Protein AF-A0A933FQZ4-F1 (afdb_monomer_lite)

Radius of gyration: 30.48 Å; chains: 1; bounding box: 80×70×76 Å

Foldseek 3Di:
DPDADADQQFWKWQPPDPLAIATWGFHDDDPFWTWTQALQRDIDIDGVVRIDRVQVVQVVLVVVVAQKDKDFQQNNLCRRNVHRDQDDDPVNLCSSCCSQVVNQKDWPDNDRGGRRDIIIIGGNLPDDDPPDPDPPVSVVVVPDPPVDPPPDPFPPLPLQPLQVVLQVLQCLQQNLDFLQLQFLLLLLLVLLLQVVQLDPPCLDDDFSLVLSQLLLLLLVLLQCLQQDPPRPVFADFQPDPSCVLVVADDPQWHARDPDSAPCCSCRPSCNNNVSNCVLLQQWDQQVVCVSVSGDRIDGDPLSVLSSVLQVVLQDPCSSVRSNDGDIDHSVVSNSSSVSNGLLCSLVRPSNLVSSLCSQALDPDPNNVSNLLSVLVCVVLVLDDLPLPPQPDDQDHDDHPVPPVVSQVRDPRVHRDPCVQLVVLCPDDDDPSSQSSLLSSLSQLLVLLLLLQVQLVLVVCVVPQKDFLLVLLVLLLVPEDPQLNVLQQAQLLVSLVSADDLNVLVVVLVVDDDSSPNNSSSLSSLSVSLNDPSCVSRLVVCPPPSSSVLCCVQPVVGRRGGNSRRRLVSVQSSLVSSVVVCVVSVHDGQWHDDDRMIGGDNRDDHDRGRNTHCRSSVGSHCSSNSPDSVSSVPSD

Structure (mmCIF, N/CA/C/O backbone):
data_AF-A0A933FQZ4-F1
#
_entry.id   AF-A0A933FQZ4-F1
#
loop_
_atom_site.group_PDB
_atom_site.id
_atom_site.type_symbol
_atom_site.label_atom_id
_atom_site.label_alt_id
_atom_site.label_comp_id
_atom_site.label_asym_id
_atom_site.label_entity_id
_atom_site.label_seq_id
_atom_site.pdbx_PDB_ins_code
_atom_site.Cartn_x
_atom_site.Cartn_y
_atom_site.Cartn_z
_atom_site.occupancy
_atom_site.B_iso_or_equiv
_atom_site.auth_seq_id
_atom_site.auth_comp_id
_atom_site.auth_asym_id
_atom_site.auth_atom_id
_atom_site.pdbx_PDB_model_num
ATOM 1 N N . MET A 1 1 ? 18.546 33.715 -32.697 1.00 52.22 1 MET A N 1
ATOM 2 C CA . MET A 1 1 ? 19.399 33.032 -31.696 1.00 52.22 1 MET A CA 1
ATOM 3 C C . MET A 1 1 ? 19.304 33.818 -30.405 1.00 52.22 1 MET A C 1
ATOM 5 O O . MET A 1 1 ? 19.337 35.035 -30.491 1.00 52.22 1 MET A O 1
ATOM 9 N N . LYS A 1 2 ? 19.127 33.170 -29.247 1.00 60.25 2 LYS A N 1
ATOM 10 C CA . LYS A 1 2 ? 19.253 33.883 -27.968 1.00 60.25 2 LYS A CA 1
ATOM 11 C C . LYS A 1 2 ? 20.720 34.254 -27.786 1.00 60.25 2 LYS A C 1
ATOM 13 O O . LYS A 1 2 ? 21.575 33.385 -27.932 1.00 60.25 2 LYS A O 1
ATOM 18 N N . GLU A 1 3 ? 20.980 35.525 -27.530 1.00 74.06 3 GLU A N 1
ATOM 19 C CA . GLU A 1 3 ? 22.306 36.015 -27.178 1.00 74.06 3 GLU A CA 1
ATOM 20 C C . GLU A 1 3 ? 22.751 35.305 -25.889 1.00 74.06 3 GLU A C 1
ATOM 22 O O . GLU A 1 3 ? 21.981 35.202 -24.930 1.00 74.06 3 GLU A O 1
ATOM 27 N N . ILE A 1 4 ? 23.931 34.683 -25.916 1.00 79.94 4 ILE A N 1
ATOM 28 C CA . ILE A 1 4 ? 24.453 33.917 -24.782 1.00 79.94 4 ILE A CA 1
ATOM 29 C C . ILE A 1 4 ? 25.202 34.901 -23.893 1.00 79.94 4 ILE A C 1
ATOM 31 O O . ILE A 1 4 ? 26.272 35.373 -24.268 1.00 79.94 4 ILE A O 1
ATOM 35 N N . ASP A 1 5 ? 24.648 35.184 -22.719 1.00 88.25 5 ASP A N 1
ATOM 36 C CA . ASP A 1 5 ? 25.302 36.025 -21.721 1.00 88.25 5 ASP A CA 1
ATOM 37 C C . ASP A 1 5 ? 26.494 35.267 -21.103 1.00 88.25 5 ASP A C 1
ATOM 39 O O . ASP A 1 5 ? 26.326 34.316 -20.329 1.00 88.25 5 ASP A O 1
ATOM 43 N N . LEU A 1 6 ? 27.708 35.626 -21.534 1.00 92.56 6 LEU A N 1
ATOM 44 C CA . LEU A 1 6 ? 28.972 35.074 -21.048 1.00 92.56 6 LEU A CA 1
ATOM 45 C C . LEU A 1 6 ? 29.651 36.093 -20.134 1.00 92.56 6 LEU A C 1
ATOM 47 O O . LEU A 1 6 ? 29.981 37.198 -20.556 1.00 92.56 6 LEU A O 1
ATOM 51 N N . ALA A 1 7 ? 29.954 35.688 -18.902 1.00 91.38 7 ALA A N 1
ATOM 52 C CA . ALA A 1 7 ? 30.648 36.536 -17.939 1.00 91.38 7 ALA A CA 1
ATOM 53 C C . ALA A 1 7 ? 32.120 36.132 -17.768 1.00 91.38 7 ALA A C 1
ATOM 55 O O . ALA A 1 7 ? 32.472 34.949 -17.734 1.00 91.38 7 ALA A O 1
ATOM 56 N N . GLN A 1 8 ? 32.997 37.117 -17.565 1.00 93.75 8 GLN A N 1
ATOM 57 C CA . GLN A 1 8 ? 34.379 36.858 -17.164 1.00 93.75 8 GLN A CA 1
ATOM 58 C C . GLN A 1 8 ? 34.427 36.056 -15.850 1.00 93.75 8 GLN A C 1
ATOM 60 O O . GLN A 1 8 ? 33.798 36.405 -14.851 1.00 93.75 8 GLN A O 1
ATOM 65 N N . GLY A 1 9 ? 35.224 34.990 -15.841 1.00 91.12 9 GLY A N 1
ATOM 66 C CA . GLY A 1 9 ? 35.369 34.053 -14.731 1.00 91.12 9 GLY A CA 1
ATOM 67 C C . GLY A 1 9 ? 34.341 32.919 -14.730 1.00 91.12 9 GLY A C 1
ATOM 68 O O . GLY A 1 9 ? 34.387 32.075 -13.837 1.00 91.12 9 GLY A O 1
ATOM 69 N N . GLN A 1 10 ? 33.428 32.863 -15.700 1.00 92.00 10 GLN A N 1
ATOM 70 C CA . GLN A 1 10 ? 32.430 31.802 -15.796 1.00 92.00 10 GLN A CA 1
ATOM 71 C C . GLN A 1 10 ? 33.031 30.515 -16.373 1.00 92.00 10 GLN A C 1
ATOM 73 O O . GLN A 1 10 ? 33.869 30.556 -17.274 1.00 92.00 10 GLN A O 1
ATOM 78 N N . VAL A 1 11 ? 32.582 29.358 -15.874 1.00 94.62 11 VAL A N 1
ATOM 79 C CA . VAL A 1 11 ? 32.916 28.063 -16.485 1.00 94.62 11 VAL A CA 1
ATOM 80 C C . VAL A 1 11 ? 32.003 27.827 -17.673 1.00 94.62 11 VAL A C 1
ATOM 82 O O . VAL A 1 11 ? 30.775 27.844 -17.543 1.00 94.62 11 VAL A O 1
ATOM 85 N N . VAL A 1 12 ? 32.613 27.554 -18.818 1.00 96.25 12 VAL A N 1
ATOM 86 C CA . VAL A 1 12 ? 31.920 27.237 -20.063 1.00 96.25 12 VAL A CA 1
ATOM 87 C C . VAL A 1 12 ? 32.275 25.840 -20.540 1.00 96.25 12 VAL A C 1
ATOM 89 O O . VAL A 1 12 ? 33.377 25.334 -20.314 1.00 96.25 12 VAL A O 1
ATOM 92 N N . LEU A 1 13 ? 31.312 25.228 -21.214 1.00 95.94 13 LEU A N 1
ATOM 93 C CA . LEU A 1 13 ? 31.493 24.049 -22.034 1.00 95.94 13 LEU A CA 1
ATOM 94 C C . LEU A 1 13 ? 31.752 24.511 -23.469 1.00 95.94 13 LEU A C 1
ATOM 96 O O . LEU A 1 13 ? 30.890 25.147 -24.073 1.00 95.94 13 LEU A O 1
ATOM 100 N N . TRP A 1 14 ? 32.928 24.191 -24.000 1.00 97.00 14 TRP A N 1
ATOM 101 C CA . TRP A 1 14 ? 33.257 24.401 -25.408 1.00 97.00 14 TRP A CA 1
ATOM 102 C C . TRP A 1 14 ? 33.087 23.090 -26.172 1.00 97.00 14 TRP A C 1
ATOM 104 O O . TRP A 1 14 ? 33.767 22.100 -25.878 1.00 97.00 14 TRP A O 1
ATOM 114 N N . GLU A 1 15 ? 32.168 23.072 -27.134 1.00 91.81 15 GLU A N 1
ATOM 115 C CA . GLU A 1 15 ? 31.838 21.890 -27.931 1.00 91.81 15 GLU A CA 1
ATOM 116 C C . GLU A 1 15 ? 32.547 21.953 -29.289 1.00 91.81 15 GLU A C 1
ATOM 118 O O . GLU A 1 15 ? 32.026 22.489 -30.258 1.00 91.81 15 GLU A O 1
ATOM 123 N N . VAL A 1 16 ? 33.755 21.385 -29.369 1.00 90.81 16 VAL A N 1
ATOM 124 C CA . VAL A 1 16 ? 34.529 21.347 -30.628 1.00 90.81 16 VAL A CA 1
ATOM 125 C C . VAL A 1 16 ? 33.874 20.426 -31.646 1.00 90.81 16 VAL A C 1
ATOM 127 O O . VAL A 1 16 ? 33.892 20.680 -32.844 1.00 90.81 16 VAL A O 1
ATOM 130 N N . THR A 1 17 ? 33.323 19.317 -31.158 1.00 88.44 17 THR A N 1
ATOM 131 C CA . THR A 1 17 ? 32.500 18.384 -31.928 1.00 88.44 17 THR A CA 1
ATOM 132 C C . THR A 1 17 ? 31.431 17.802 -31.005 1.00 88.44 17 THR A C 1
ATOM 134 O O . THR A 1 17 ? 31.493 17.957 -29.783 1.00 88.44 17 THR A O 1
ATOM 137 N N . THR A 1 18 ? 30.491 17.040 -31.562 1.00 75.56 18 THR A N 1
ATOM 138 C CA . THR A 1 18 ? 29.479 16.314 -30.776 1.00 75.56 18 THR A CA 1
ATOM 139 C C . THR A 1 18 ? 30.094 15.385 -29.718 1.00 75.56 18 THR A C 1
ATOM 141 O O . THR A 1 18 ? 29.521 15.232 -28.633 1.00 75.56 18 THR A O 1
ATOM 144 N N . ALA A 1 19 ? 31.273 14.816 -30.008 1.00 76.06 19 ALA A N 1
ATOM 145 C CA . ALA A 1 19 ? 31.997 13.877 -29.152 1.00 76.06 19 ALA A CA 1
ATOM 146 C C . ALA A 1 19 ? 33.099 14.523 -28.290 1.00 76.06 19 ALA A C 1
ATOM 148 O O . ALA A 1 19 ? 33.463 13.966 -27.256 1.00 76.06 19 ALA A O 1
ATOM 149 N N . ARG A 1 20 ? 33.630 15.688 -28.685 1.00 89.00 20 ARG A N 1
ATOM 150 C CA . ARG A 1 20 ? 34.787 16.323 -28.036 1.00 89.00 20 ARG A CA 1
ATOM 151 C C . ARG A 1 20 ? 34.402 17.658 -27.421 1.00 89.00 20 ARG A C 1
ATOM 153 O O . ARG A 1 20 ? 34.101 18.614 -28.134 1.00 89.00 20 ARG A O 1
ATOM 160 N N . ARG A 1 21 ? 34.447 17.710 -26.092 1.00 94.44 21 ARG A N 1
ATOM 161 C CA . ARG A 1 21 ? 34.045 18.872 -25.297 1.00 94.44 21 ARG A CA 1
ATOM 162 C C . ARG A 1 21 ? 35.111 19.205 -24.271 1.00 94.44 21 ARG A C 1
ATOM 164 O O . ARG A 1 21 ? 35.770 18.299 -23.763 1.00 94.44 21 ARG A O 1
ATOM 171 N N . TYR A 1 22 ? 35.232 20.479 -23.930 1.00 96.75 22 TYR A N 1
ATOM 172 C CA . TYR A 1 22 ? 36.164 20.946 -22.909 1.00 96.75 22 TYR A CA 1
ATOM 173 C C . TYR A 1 22 ? 35.488 21.855 -21.908 1.00 96.75 22 TYR A C 1
ATOM 175 O O . TYR A 1 22 ? 34.553 22.576 -22.249 1.00 96.75 22 TYR A O 1
ATOM 183 N N . LEU A 1 23 ? 36.010 21.840 -20.686 1.00 96.12 23 LEU A N 1
ATOM 184 C CA . LEU A 1 23 ? 35.676 22.830 -19.676 1.00 96.12 23 LEU A CA 1
ATOM 185 C C . LEU A 1 23 ? 36.789 23.869 -19.623 1.00 96.12 23 LEU A C 1
ATOM 187 O O . LEU A 1 23 ? 37.969 23.526 -19.523 1.00 96.12 23 LEU A O 1
ATOM 191 N N . ALA A 1 24 ? 36.398 25.134 -19.690 1.00 97.00 24 ALA A N 1
ATOM 192 C CA . ALA A 1 24 ? 37.310 26.265 -19.639 1.00 97.00 24 ALA A CA 1
ATOM 193 C C . ALA A 1 24 ? 36.709 27.405 -18.819 1.00 97.00 24 ALA A C 1
ATOM 195 O O . ALA A 1 24 ? 35.508 27.414 -18.541 1.00 97.00 24 ALA A O 1
ATOM 196 N N . ILE A 1 25 ? 37.551 28.359 -18.436 1.00 96.00 25 ILE A N 1
ATOM 197 C CA . ILE A 1 25 ? 37.133 29.588 -17.765 1.00 96.00 25 ILE A CA 1
ATOM 198 C C . ILE A 1 25 ? 37.183 30.722 -18.781 1.00 96.00 25 ILE A C 1
ATOM 200 O O . ILE A 1 25 ? 38.192 30.914 -19.456 1.00 96.00 25 ILE A O 1
ATOM 204 N N . VAL A 1 26 ? 36.100 31.486 -18.877 1.00 96.12 26 VAL A N 1
ATOM 205 C CA . VAL A 1 26 ? 36.047 32.693 -19.702 1.00 96.12 26 VAL A CA 1
ATOM 206 C C . VAL A 1 26 ? 36.974 33.741 -19.098 1.00 96.12 26 VAL A C 1
ATOM 208 O O . VAL A 1 26 ? 36.760 34.203 -17.979 1.00 96.12 26 VAL A O 1
ATOM 211 N N . ARG A 1 27 ? 38.016 34.130 -19.826 1.00 96.25 27 ARG A N 1
ATOM 212 C CA . ARG A 1 27 ? 38.965 35.159 -19.398 1.00 96.25 27 ARG A CA 1
ATOM 213 C C . ARG A 1 27 ? 38.522 36.548 -19.833 1.00 96.25 27 ARG A C 1
ATOM 215 O O . ARG A 1 27 ? 38.634 37.490 -19.052 1.00 96.25 27 ARG A O 1
ATOM 222 N N . ARG A 1 28 ? 38.034 36.659 -21.066 1.00 95.94 28 ARG A N 1
ATOM 223 C CA . ARG A 1 28 ? 37.549 37.893 -21.685 1.00 95.94 28 ARG A CA 1
ATOM 224 C C . ARG A 1 28 ? 36.479 37.543 -22.714 1.00 95.94 28 ARG A C 1
ATOM 226 O O . ARG A 1 28 ? 36.577 36.495 -23.349 1.00 95.94 28 ARG A O 1
ATOM 233 N N . VAL A 1 29 ? 35.484 38.409 -22.860 1.00 95.44 29 VAL A N 1
ATOM 234 C CA . VAL A 1 29 ? 34.424 38.289 -23.866 1.00 95.44 29 VAL A CA 1
ATOM 235 C C . VAL A 1 29 ? 34.430 39.556 -24.704 1.00 95.44 29 VAL A C 1
ATOM 237 O O . VAL A 1 29 ? 34.419 40.653 -24.152 1.00 95.44 29 VAL A O 1
ATOM 240 N N . ASP A 1 30 ? 34.467 39.379 -26.016 1.00 94.06 30 ASP A N 1
ATOM 241 C CA . ASP A 1 30 ? 34.205 40.399 -27.024 1.00 94.06 30 ASP A CA 1
ATOM 242 C C . ASP A 1 30 ? 32.910 40.000 -27.782 1.00 94.06 30 ASP A C 1
ATOM 244 O O . ASP A 1 30 ? 32.336 38.940 -27.522 1.00 94.06 30 ASP A O 1
ATOM 248 N N . SER A 1 31 ? 32.417 40.824 -28.714 1.00 89.31 31 SER A N 1
ATOM 249 C CA . SER A 1 31 ? 31.097 40.621 -29.352 1.00 89.31 31 SER A CA 1
ATOM 250 C C . SER A 1 31 ? 30.933 39.269 -30.066 1.00 89.31 31 SER A C 1
ATOM 252 O O . SER A 1 31 ? 29.863 38.666 -30.016 1.00 89.31 31 SER A O 1
ATOM 254 N N . GLU A 1 32 ? 31.988 38.760 -30.707 1.00 94.62 32 GLU A N 1
ATOM 255 C CA . GLU A 1 32 ? 31.936 37.506 -31.478 1.00 94.62 32 GLU A CA 1
ATOM 256 C C . GLU A 1 32 ? 32.792 36.375 -30.895 1.00 94.62 32 GLU A C 1
ATOM 258 O O . GLU A 1 32 ? 32.598 35.203 -31.237 1.00 94.62 32 GLU A O 1
ATOM 263 N N . PHE A 1 33 ? 33.730 36.701 -30.005 1.00 96.25 33 PHE A N 1
ATOM 264 C CA . PHE A 1 33 ? 34.729 35.768 -29.493 1.00 96.25 33 PHE A CA 1
ATOM 265 C C . PHE A 1 33 ? 34.868 35.869 -27.976 1.00 96.25 33 PHE A C 1
ATOM 267 O O . PHE A 1 33 ? 34.695 36.929 -27.387 1.00 96.25 33 PHE A O 1
ATOM 274 N N . ALA A 1 34 ? 35.247 34.765 -27.343 1.00 96.62 34 ALA A N 1
ATOM 275 C CA . ALA A 1 34 ? 35.701 34.752 -25.964 1.00 96.62 34 ALA A CA 1
ATOM 276 C C . ALA A 1 34 ? 37.079 34.093 -25.864 1.00 96.62 34 ALA A C 1
ATOM 278 O O . ALA A 1 34 ? 37.335 33.033 -26.443 1.00 96.62 34 ALA A O 1
ATOM 279 N N . GLU A 1 35 ? 37.967 34.719 -25.096 1.00 97.69 35 GLU A N 1
ATOM 280 C CA . GLU A 1 35 ? 39.253 34.143 -24.725 1.00 97.69 35 GLU A CA 1
ATOM 281 C C . GLU A 1 35 ? 39.042 33.187 -23.548 1.00 97.69 35 GLU A C 1
ATOM 283 O O . GLU A 1 35 ? 38.512 33.573 -22.503 1.00 97.69 35 GLU A O 1
ATOM 288 N N . LEU A 1 36 ? 39.461 31.936 -23.713 1.00 97.38 36 LEU A N 1
ATOM 289 C CA . LEU A 1 36 ? 39.316 30.881 -22.718 1.00 97.38 36 LEU A CA 1
ATOM 290 C C . LEU A 1 36 ? 40.659 30.528 -22.084 1.00 97.38 36 LEU A C 1
ATOM 292 O O . LEU A 1 36 ? 41.625 30.264 -22.802 1.00 97.38 36 LEU A O 1
ATOM 296 N N . ASP A 1 37 ? 40.686 30.423 -20.756 1.00 96.75 37 ASP A N 1
ATOM 297 C CA . ASP A 1 37 ? 41.763 29.783 -19.999 1.00 96.75 37 ASP A CA 1
ATOM 298 C C . ASP A 1 37 ? 41.380 28.324 -19.704 1.00 96.75 37 ASP A C 1
ATOM 300 O O . ASP A 1 37 ? 40.377 28.033 -19.041 1.00 96.75 37 ASP A O 1
ATOM 304 N N . PHE A 1 38 ? 42.195 27.381 -20.175 1.00 95.19 38 PHE A N 1
ATOM 305 C CA . PHE A 1 38 ? 42.006 25.960 -19.894 1.00 95.19 38 PHE A CA 1
ATOM 306 C C . PHE A 1 38 ? 42.778 25.517 -18.650 1.00 95.19 38 PHE A C 1
ATOM 308 O O . PHE A 1 38 ? 43.867 26.007 -18.354 1.00 95.19 38 PHE A O 1
ATOM 315 N N . PHE A 1 39 ? 42.282 24.487 -17.962 1.00 91.25 39 PHE A N 1
ATOM 316 C CA . PHE A 1 39 ? 42.915 23.967 -16.740 1.00 91.25 39 PHE A CA 1
ATOM 317 C C . PHE A 1 39 ? 44.262 23.258 -16.975 1.00 91.25 39 PHE A C 1
ATOM 319 O O . PHE A 1 39 ? 44.957 22.920 -16.015 1.00 91.25 39 PHE A O 1
ATOM 326 N N . TRP A 1 40 ? 44.657 23.053 -18.236 1.00 90.88 40 TRP A N 1
ATOM 327 C CA . TRP A 1 40 ? 46.001 22.613 -18.627 1.00 90.88 40 TRP A CA 1
ATOM 328 C C . TRP A 1 40 ? 46.953 23.766 -18.992 1.00 90.88 40 TRP A C 1
ATOM 330 O O . TRP A 1 40 ? 48.052 23.504 -19.472 1.00 90.88 40 TRP A O 1
ATOM 340 N N . GLY A 1 41 ? 46.550 25.024 -18.781 1.00 91.50 41 GLY A N 1
ATOM 341 C CA . GLY A 1 41 ? 47.367 26.215 -19.041 1.00 91.50 41 GLY A CA 1
ATOM 342 C C . GLY A 1 41 ? 47.336 26.716 -20.488 1.00 91.50 41 GLY A C 1
ATOM 343 O O . GLY A 1 41 ? 48.035 27.671 -20.813 1.00 91.50 41 GLY A O 1
ATOM 344 N N . GLY A 1 42 ? 46.540 26.090 -21.359 1.00 93.88 42 GLY A N 1
ATOM 345 C CA . GLY A 1 42 ? 46.311 26.587 -22.714 1.00 93.88 42 GLY A CA 1
ATOM 346 C C . GLY A 1 42 ? 45.390 27.805 -22.726 1.00 93.88 42 GLY A C 1
ATOM 347 O O . GLY A 1 42 ? 44.524 27.937 -21.859 1.00 93.88 42 GLY A O 1
ATOM 348 N N . ARG A 1 43 ? 45.538 28.642 -23.755 1.00 96.81 43 ARG A N 1
ATOM 349 C CA . ARG A 1 43 ? 44.599 29.718 -24.083 1.00 96.81 43 ARG A CA 1
ATOM 350 C C . ARG A 1 43 ? 44.078 29.558 -25.493 1.00 96.81 43 ARG A C 1
ATOM 352 O O . ARG A 1 43 ? 44.823 29.129 -26.375 1.00 96.81 43 ARG A O 1
ATOM 359 N N . LYS A 1 44 ? 42.811 29.897 -25.710 1.00 97.25 44 LYS A N 1
ATOM 360 C CA . LYS A 1 44 ? 42.236 29.909 -27.056 1.00 97.25 44 LYS A CA 1
ATOM 361 C C . LYS A 1 44 ? 41.125 30.940 -27.168 1.00 97.25 44 LYS A C 1
ATOM 363 O O . LYS A 1 44 ? 40.289 31.028 -26.277 1.00 97.25 44 LYS A O 1
ATOM 368 N N . SER A 1 45 ? 41.112 31.667 -28.281 1.00 97.06 45 SER A N 1
ATOM 369 C CA . SER A 1 45 ? 39.956 32.461 -28.691 1.00 97.06 45 SER A CA 1
ATOM 370 C C . SER A 1 45 ? 38.960 31.561 -29.417 1.00 97.06 45 SER A C 1
ATOM 372 O O . SER A 1 45 ? 39.336 30.819 -30.331 1.00 97.06 45 SER A O 1
ATOM 374 N N . VAL A 1 46 ? 37.711 31.570 -28.964 1.00 96.88 46 VAL A N 1
ATOM 375 C CA . VAL A 1 46 ? 36.634 30.713 -29.464 1.00 96.88 46 VAL A CA 1
ATOM 376 C C . VAL A 1 46 ? 35.411 31.572 -29.744 1.00 96.88 46 VAL A C 1
ATOM 378 O O . VAL A 1 46 ? 35.130 32.501 -28.992 1.00 96.88 46 VAL A O 1
ATOM 381 N N . ARG A 1 47 ? 34.672 31.270 -30.816 1.00 96.19 47 ARG A N 1
ATOM 382 C CA . ARG A 1 47 ? 33.440 31.998 -31.133 1.00 96.19 47 ARG A CA 1
ATOM 383 C C . ARG A 1 47 ? 32.415 31.793 -30.022 1.00 96.19 47 ARG A C 1
ATOM 385 O O . ARG A 1 47 ? 32.194 30.660 -29.600 1.00 96.19 47 ARG A O 1
ATOM 392 N N . THR A 1 48 ? 31.751 32.857 -29.582 1.00 94.56 48 THR A N 1
ATOM 393 C CA . THR A 1 48 ? 30.770 32.797 -28.478 1.00 94.56 48 THR A CA 1
ATOM 394 C C . THR A 1 48 ? 29.641 31.795 -28.744 1.00 94.56 48 THR A C 1
ATOM 396 O O . THR A 1 48 ? 29.164 31.146 -27.820 1.00 94.56 48 THR A O 1
ATOM 399 N N . VAL A 1 49 ? 29.288 31.577 -30.016 1.00 93.12 49 VAL A N 1
ATOM 400 C CA . VAL A 1 49 ? 28.277 30.597 -30.457 1.00 93.12 49 VAL A CA 1
ATOM 401 C C . VAL A 1 49 ? 28.666 29.129 -30.226 1.00 93.12 49 VAL A C 1
ATOM 403 O O . VAL A 1 49 ? 27.791 28.269 -30.204 1.00 93.12 49 VAL A O 1
ATOM 406 N N . GLU A 1 50 ? 29.956 28.828 -30.052 1.00 94.25 50 GLU A N 1
ATOM 407 C CA . GLU A 1 50 ? 30.463 27.481 -29.730 1.00 94.25 50 GLU A CA 1
ATOM 408 C C . GLU A 1 50 ? 30.552 27.236 -28.215 1.00 94.25 50 GLU A C 1
ATOM 410 O O . GLU A 1 50 ? 30.974 26.162 -27.766 1.00 94.25 50 GLU A O 1
ATOM 415 N N . LEU A 1 51 ? 30.207 28.249 -27.418 1.00 95.19 51 LEU A N 1
ATOM 416 C CA . LEU A 1 51 ? 30.330 28.235 -25.973 1.00 95.19 51 LEU A CA 1
ATOM 417 C C . LEU A 1 51 ? 28.971 28.163 -25.320 1.00 95.19 51 LEU A C 1
ATOM 419 O O . LEU A 1 51 ? 28.010 28.816 -25.715 1.00 95.19 51 LEU A O 1
ATOM 423 N N . ARG A 1 52 ? 28.926 27.396 -24.239 1.00 94.12 52 ARG A N 1
ATOM 424 C CA . ARG A 1 52 ? 27.752 27.322 -23.390 1.00 94.12 52 ARG A CA 1
ATOM 425 C C . ARG A 1 52 ? 28.151 27.515 -21.940 1.00 94.12 52 ARG A C 1
ATOM 427 O O . ARG A 1 52 ? 29.002 26.759 -21.468 1.00 94.12 52 ARG A O 1
ATOM 434 N N . PRO A 1 53 ? 27.536 28.449 -21.196 1.00 93.88 53 PRO A N 1
ATOM 435 C CA . PRO A 1 53 ? 27.662 28.473 -19.749 1.00 93.88 53 PRO A CA 1
ATOM 436 C C . PRO A 1 53 ? 27.386 27.088 -19.179 1.00 93.88 53 PRO A C 1
ATOM 438 O O . PRO A 1 53 ? 26.335 26.501 -19.448 1.00 93.88 53 PRO A O 1
ATOM 441 N N . PHE A 1 54 ? 28.320 26.542 -18.402 1.00 93.44 54 PHE A N 1
ATOM 442 C CA . PHE A 1 54 ? 28.154 25.185 -17.892 1.00 93.44 54 PHE A CA 1
ATOM 443 C C . PHE A 1 54 ? 26.954 25.089 -16.940 1.00 93.44 54 PHE A C 1
ATOM 445 O O . PHE A 1 54 ? 26.263 24.079 -16.927 1.00 93.44 54 PHE A O 1
ATOM 452 N N . VAL A 1 55 ? 26.643 26.173 -16.223 1.00 88.12 55 VAL A N 1
ATOM 453 C CA . VAL A 1 55 ? 25.425 26.280 -15.405 1.00 88.12 55 VAL A CA 1
ATOM 454 C C . VAL A 1 55 ? 24.166 26.252 -16.274 1.00 88.12 55 VAL A C 1
ATOM 456 O O . VAL A 1 55 ? 23.317 25.400 -16.047 1.00 88.12 55 VAL A O 1
ATOM 459 N N . ALA A 1 56 ? 24.078 27.065 -17.333 1.00 87.31 56 ALA A N 1
ATOM 460 C CA . ALA A 1 56 ? 22.923 27.035 -18.240 1.00 87.31 56 ALA A CA 1
ATOM 461 C C . ALA A 1 56 ? 22.755 25.662 -18.916 1.00 87.31 56 ALA A C 1
ATOM 463 O O . ALA A 1 56 ? 21.641 25.171 -19.086 1.00 87.31 56 ALA A O 1
ATOM 464 N N . TYR A 1 57 ? 23.866 24.997 -19.250 1.00 89.31 57 TYR A N 1
ATOM 465 C CA . TYR A 1 57 ? 23.853 23.620 -19.740 1.00 89.31 57 TYR A CA 1
ATOM 466 C C . TYR A 1 57 ? 23.244 22.634 -18.729 1.00 89.31 57 TYR A C 1
ATOM 468 O O . TYR A 1 57 ? 22.555 21.697 -19.133 1.00 89.31 57 TYR A O 1
ATOM 476 N N . LEU A 1 58 ? 23.486 22.822 -17.429 1.00 86.62 58 LEU A N 1
ATOM 477 C CA . LEU A 1 58 ? 22.863 22.024 -16.371 1.00 86.62 58 LEU A CA 1
ATOM 478 C C . LEU A 1 58 ? 21.382 22.392 -16.183 1.00 86.62 58 LEU A C 1
ATOM 480 O O . LEU A 1 58 ? 20.554 21.487 -16.103 1.00 86.62 58 LEU A O 1
ATOM 484 N N . ASP A 1 59 ? 21.032 23.680 -16.197 1.00 80.50 59 ASP A N 1
ATOM 485 C CA . ASP A 1 59 ? 19.657 24.167 -15.997 1.00 80.50 59 ASP A CA 1
ATOM 486 C C . ASP A 1 59 ? 18.708 23.703 -17.119 1.00 80.50 59 ASP A C 1
ATOM 488 O O . ASP A 1 59 ? 17.559 23.323 -16.887 1.00 80.50 59 ASP A O 1
ATOM 492 N N . GLU A 1 60 ? 19.185 23.635 -18.362 1.00 78.88 60 GLU A N 1
ATOM 493 C CA . GLU A 1 60 ? 18.407 23.058 -19.464 1.00 78.88 60 GLU A CA 1
ATOM 494 C C . GLU A 1 60 ? 18.156 21.551 -19.312 1.00 78.88 60 GLU A C 1
ATOM 496 O O . GLU A 1 60 ? 17.168 21.013 -19.830 1.00 78.88 60 GLU A O 1
ATOM 501 N N . ARG A 1 61 ? 19.030 20.850 -18.583 1.00 73.50 61 ARG A N 1
ATOM 502 C CA . ARG A 1 61 ? 18.808 19.445 -18.218 1.00 73.50 61 ARG A CA 1
ATOM 503 C C . ARG A 1 61 ? 17.837 19.322 -17.041 1.00 73.50 61 ARG A C 1
ATOM 505 O O . ARG A 1 61 ? 17.099 18.335 -16.998 1.00 73.50 61 ARG A O 1
ATOM 512 N N . ASP A 1 62 ? 17.757 20.329 -16.169 1.00 62.59 62 ASP A N 1
ATOM 513 C CA . ASP A 1 62 ? 16.821 20.380 -15.036 1.00 62.59 62 ASP A CA 1
ATOM 514 C C . ASP A 1 62 ? 15.352 20.356 -15.500 1.00 62.59 62 ASP A C 1
ATOM 516 O O . ASP A 1 62 ? 14.560 19.541 -15.025 1.00 62.59 62 ASP A O 1
ATOM 520 N N . LYS A 1 63 ? 15.013 21.107 -16.561 1.00 51.69 63 LYS A N 1
ATOM 521 C CA . LYS A 1 63 ? 13.661 21.112 -17.172 1.00 51.69 63 LYS A CA 1
ATOM 522 C C . LYS A 1 63 ? 13.183 19.743 -17.682 1.00 51.69 63 LYS A C 1
ATOM 524 O O . LYS A 1 63 ? 11.989 19.546 -17.869 1.00 51.69 63 LYS A O 1
ATOM 529 N N . ASN A 1 64 ? 14.095 18.792 -17.888 1.00 49.09 64 ASN A N 1
ATOM 530 C CA . ASN A 1 64 ? 13.808 17.439 -18.376 1.00 49.09 64 ASN A CA 1
ATOM 531 C C . ASN A 1 64 ? 13.948 16.363 -17.277 1.00 49.09 64 ASN A C 1
ATOM 533 O O . ASN A 1 64 ? 14.283 15.211 -17.572 1.00 49.09 64 ASN A O 1
ATOM 537 N N . SER A 1 65 ? 13.728 16.741 -16.010 1.00 47.91 65 SER A N 1
ATOM 538 C CA . SER A 1 65 ? 13.813 15.874 -14.821 1.00 47.91 65 SER A CA 1
ATOM 539 C C . SER A 1 65 ? 15.224 15.347 -14.518 1.00 47.91 65 SER A C 1
ATOM 541 O O . SER A 1 65 ? 15.376 14.258 -13.961 1.00 47.91 65 SER A O 1
ATOM 543 N N . ARG A 1 66 ? 16.283 16.081 -14.901 1.00 55.47 66 ARG A N 1
ATOM 544 C CA . ARG A 1 66 ? 17.680 15.638 -14.731 1.00 55.47 66 ARG A CA 1
ATOM 545 C C . ARG A 1 66 ? 18.599 16.727 -14.225 1.00 55.47 66 ARG A C 1
ATOM 547 O O . ARG A 1 66 ? 19.341 17.344 -14.981 1.00 55.47 66 ARG A O 1
ATOM 554 N N . ARG A 1 67 ? 18.645 16.831 -12.904 1.00 69.50 67 ARG A N 1
ATOM 555 C CA . ARG A 1 67 ? 19.501 17.748 -12.142 1.00 69.50 67 ARG A CA 1
ATOM 556 C C . ARG A 1 67 ? 21.006 17.445 -12.198 1.00 69.50 67 ARG A C 1
ATOM 558 O O . ARG A 1 67 ? 21.763 18.091 -11.491 1.00 69.50 67 ARG A O 1
ATOM 565 N N . VAL A 1 68 ? 21.465 16.452 -12.971 1.00 81.00 68 VAL A N 1
ATOM 566 C CA . VAL A 1 68 ? 22.828 15.895 -12.852 1.00 81.00 68 VAL A CA 1
ATOM 567 C C . VAL A 1 68 ? 23.479 15.642 -14.218 1.00 81.00 68 VAL A C 1
ATOM 569 O O . VAL A 1 68 ? 22.912 14.975 -15.086 1.00 81.00 68 VAL A O 1
ATOM 572 N N . PHE A 1 69 ? 24.714 16.117 -14.391 1.00 88.75 69 PHE A N 1
ATOM 573 C CA . PHE A 1 69 ? 25.629 15.728 -15.464 1.00 88.75 69 PHE A CA 1
ATOM 574 C C . PHE A 1 69 ? 26.504 14.557 -15.000 1.00 88.75 69 PHE A C 1
ATOM 576 O O . PHE A 1 69 ? 27.379 14.722 -14.157 1.00 88.75 69 PHE A O 1
ATOM 583 N N . SER A 1 70 ? 26.245 13.360 -15.532 1.00 89.50 70 SER A N 1
ATOM 584 C CA . SER A 1 70 ? 26.978 12.131 -15.202 1.00 89.50 70 SER A CA 1
ATOM 585 C C . SER A 1 70 ? 27.951 11.775 -16.321 1.00 89.50 70 SER A C 1
ATOM 587 O O . SER A 1 70 ? 27.537 11.565 -17.462 1.00 89.50 70 SER A O 1
ATOM 589 N N . VAL A 1 71 ? 29.242 11.680 -16.006 1.00 93.19 71 VAL A N 1
ATOM 590 C CA . VAL A 1 71 ? 30.305 11.403 -16.982 1.00 93.19 71 VAL A CA 1
ATOM 591 C C . VAL A 1 71 ? 31.367 10.480 -16.381 1.00 93.19 71 VAL A C 1
ATOM 593 O O . VAL A 1 71 ? 31.643 10.537 -15.186 1.00 93.19 71 VAL A O 1
ATOM 596 N N . LYS A 1 72 ? 31.983 9.602 -17.184 1.00 94.56 72 LYS A N 1
ATOM 597 C CA . LYS A 1 72 ? 33.105 8.770 -16.711 1.00 94.56 72 LYS A CA 1
ATOM 598 C C . LYS A 1 72 ? 34.285 9.658 -16.315 1.00 94.56 72 LYS A C 1
ATOM 600 O O . LYS A 1 72 ? 34.589 10.632 -17.002 1.00 94.56 72 LYS A O 1
ATOM 605 N N . ARG A 1 73 ? 35.014 9.282 -15.264 1.00 94.38 73 ARG A N 1
ATOM 606 C CA . ARG A 1 73 ? 36.200 10.005 -14.781 1.00 94.38 73 ARG A CA 1
ATOM 607 C C . ARG A 1 73 ? 37.214 10.243 -15.897 1.00 94.38 73 ARG A C 1
ATOM 609 O O . ARG A 1 73 ? 37.782 11.324 -15.980 1.00 94.38 73 ARG A O 1
ATOM 616 N N . SER A 1 74 ? 37.464 9.243 -16.741 1.00 92.50 74 SER A N 1
ATOM 617 C CA . SER A 1 74 ? 38.361 9.357 -17.903 1.00 92.50 74 SER A CA 1
ATOM 618 C C . SER A 1 74 ? 37.952 10.485 -18.854 1.00 92.50 74 SER A C 1
ATOM 620 O O . SER A 1 74 ? 38.782 11.339 -19.159 1.00 92.50 74 SER A O 1
ATOM 622 N N . THR A 1 75 ? 36.677 10.536 -19.238 1.00 93.62 75 THR A N 1
ATOM 623 C CA . THR A 1 75 ? 36.109 11.602 -20.072 1.00 93.62 75 THR A CA 1
ATOM 624 C C . THR A 1 75 ? 36.146 12.954 -19.360 1.00 93.62 75 THR A C 1
ATOM 626 O O . THR A 1 75 ? 36.540 13.944 -19.961 1.00 93.62 75 THR A O 1
ATOM 629 N N . LEU A 1 76 ? 35.839 13.013 -18.059 1.00 94.56 76 LEU A N 1
ATOM 630 C CA . LEU A 1 76 ? 35.955 14.255 -17.286 1.00 94.56 76 LEU A CA 1
ATOM 631 C C . LEU A 1 76 ? 37.400 14.780 -17.260 1.00 94.56 76 LEU A C 1
ATOM 633 O O . LEU A 1 76 ? 37.631 15.976 -17.412 1.00 94.56 76 LEU A O 1
ATOM 637 N N . CYS A 1 77 ? 38.387 13.892 -17.108 1.00 94.50 77 CYS A N 1
ATOM 638 C CA . CYS A 1 77 ? 39.801 14.262 -17.181 1.00 94.50 77 CYS A CA 1
ATOM 639 C C . CYS A 1 77 ? 40.178 14.788 -18.567 1.00 94.50 77 CYS A C 1
ATOM 641 O O . CYS A 1 77 ? 40.956 15.730 -18.664 1.00 94.50 77 CYS A O 1
ATOM 643 N N . GLU A 1 78 ? 39.629 14.200 -19.627 1.00 94.06 78 GLU A N 1
ATOM 644 C CA . GLU A 1 78 ? 39.842 14.670 -20.993 1.00 94.06 78 GLU A CA 1
ATOM 645 C C . GLU A 1 78 ? 39.243 16.064 -21.210 1.00 94.06 78 GLU A C 1
ATOM 647 O O . GLU A 1 78 ? 39.927 16.937 -21.740 1.00 94.06 78 GLU A O 1
ATOM 652 N N . MET A 1 79 ? 38.039 16.320 -20.690 1.00 95.50 79 MET A N 1
ATOM 653 C CA . MET A 1 79 ? 37.407 17.644 -20.724 1.00 95.50 79 MET A CA 1
ATOM 654 C C . MET A 1 79 ? 38.234 18.711 -19.987 1.00 95.50 79 MET A C 1
ATOM 656 O O . MET A 1 79 ? 38.258 19.863 -20.415 1.00 95.50 79 MET A O 1
ATOM 660 N N . PHE A 1 80 ? 38.909 18.340 -18.892 1.00 95.00 80 PHE A N 1
ATOM 661 C CA . PHE A 1 80 ? 39.709 19.251 -18.061 1.00 95.00 80 PHE A CA 1
ATOM 662 C C . PHE A 1 80 ? 41.176 19.375 -18.465 1.00 95.00 80 PHE A C 1
ATOM 664 O O . PHE A 1 80 ? 41.799 20.362 -18.098 1.00 95.00 80 PHE A O 1
ATOM 671 N N . PHE A 1 81 ? 41.765 18.385 -19.137 1.00 94.06 81 PHE A N 1
ATOM 672 C CA . PHE A 1 81 ? 43.214 18.331 -19.385 1.00 94.06 81 PHE A CA 1
ATOM 673 C C . PHE A 1 81 ? 43.591 17.989 -20.830 1.00 94.06 81 PHE A C 1
ATOM 675 O O . PHE A 1 81 ? 44.775 17.793 -21.105 1.00 94.06 81 PHE A O 1
ATOM 682 N N . ASN A 1 82 ? 42.613 17.881 -21.736 1.00 93.94 82 ASN A N 1
ATOM 683 C CA . ASN A 1 82 ? 42.794 17.503 -23.141 1.00 93.94 82 ASN A CA 1
ATOM 684 C C . ASN A 1 82 ? 43.566 16.183 -23.340 1.00 93.94 82 ASN A C 1
ATOM 686 O O . ASN A 1 82 ? 44.295 15.994 -24.312 1.00 93.94 82 ASN A O 1
ATOM 690 N N . ARG A 1 83 ? 43.446 15.264 -22.379 1.00 90.69 83 ARG A N 1
ATOM 691 C CA . ARG A 1 83 ? 43.950 13.893 -22.487 1.00 90.69 83 ARG A CA 1
ATOM 692 C C . ARG A 1 83 ? 43.251 12.974 -21.490 1.00 90.69 83 ARG A C 1
ATOM 694 O O . ARG A 1 83 ? 43.029 13.382 -20.344 1.00 90.69 83 ARG A O 1
ATOM 701 N N . PRO A 1 84 ? 42.977 11.715 -21.857 1.00 83.69 84 PRO A N 1
ATOM 702 C CA . PRO A 1 84 ? 42.499 10.735 -20.900 1.00 83.69 84 PRO A CA 1
ATOM 703 C C . PRO A 1 84 ? 43.624 10.403 -19.911 1.00 83.69 84 PRO A C 1
ATOM 705 O O . PRO A 1 84 ? 44.678 9.875 -20.269 1.00 83.69 84 PRO A O 1
ATOM 708 N N . LEU A 1 85 ? 43.412 10.697 -18.630 1.00 84.44 85 LEU A N 1
ATOM 709 C CA . LEU A 1 85 ? 44.343 10.291 -17.580 1.00 84.44 85 LEU A CA 1
ATOM 710 C C . LEU A 1 85 ? 44.020 8.854 -17.158 1.00 84.44 85 LEU A C 1
ATOM 712 O O . LEU A 1 85 ? 42.988 8.612 -16.530 1.00 84.44 85 LEU A O 1
ATOM 716 N N . ARG A 1 86 ? 44.907 7.895 -17.468 1.00 76.94 86 ARG A N 1
ATOM 717 C CA . ARG A 1 86 ? 44.779 6.497 -16.999 1.00 76.94 86 ARG A CA 1
ATOM 718 C C . ARG A 1 86 ? 44.827 6.420 -15.468 1.00 76.94 86 ARG A C 1
ATOM 720 O O . ARG A 1 86 ? 43.961 5.801 -14.853 1.00 76.94 86 ARG A O 1
ATOM 727 N N . ARG A 1 87 ? 45.764 7.143 -14.842 1.00 85.25 87 ARG A N 1
ATOM 728 C CA . ARG A 1 87 ? 45.872 7.302 -13.382 1.00 85.25 87 ARG A CA 1
ATOM 729 C C . ARG A 1 87 ? 45.658 8.763 -12.998 1.00 85.25 87 ARG A C 1
ATOM 731 O O . ARG A 1 87 ? 46.407 9.632 -13.443 1.00 85.25 87 ARG A O 1
ATOM 738 N N . LEU A 1 88 ? 44.663 9.029 -12.155 1.00 89.19 88 LEU A N 1
ATOM 739 C CA . LEU A 1 88 ? 44.384 10.371 -11.660 1.00 89.19 88 LEU A CA 1
ATOM 740 C C . LEU A 1 88 ? 45.185 10.628 -10.379 1.00 89.19 88 LEU A C 1
ATOM 742 O O . LEU A 1 88 ? 44.833 10.150 -9.306 1.00 89.19 88 LEU A O 1
ATOM 746 N N . ARG A 1 89 ? 46.302 11.352 -10.501 1.00 90.75 89 ARG A N 1
ATOM 747 C CA . ARG A 1 89 ? 47.120 11.738 -9.341 1.00 90.75 89 ARG A CA 1
ATOM 748 C C . ARG A 1 89 ? 46.364 12.758 -8.460 1.00 90.75 89 ARG A C 1
ATOM 750 O O . ARG A 1 89 ? 45.511 13.481 -8.983 1.00 90.75 89 ARG A O 1
ATOM 757 N N . PRO A 1 90 ? 46.714 12.895 -7.165 1.00 90.88 90 PRO A N 1
ATOM 758 C CA . PRO A 1 90 ? 46.014 13.796 -6.244 1.00 90.88 90 PRO A CA 1
ATOM 759 C C . PRO A 1 90 ? 45.944 15.255 -6.713 1.00 90.88 90 PRO A C 1
ATOM 761 O O . PRO A 1 90 ? 44.907 15.894 -6.566 1.00 90.88 90 PRO A O 1
ATOM 764 N N . LYS A 1 91 ? 47.015 15.781 -7.329 1.00 93.56 91 LYS A N 1
ATOM 765 C CA . LYS A 1 91 ? 47.064 17.173 -7.811 1.00 93.56 91 LYS A CA 1
ATOM 766 C C . LYS A 1 91 ? 46.004 17.453 -8.899 1.00 93.56 91 LYS A C 1
ATOM 768 O O . LYS A 1 91 ? 45.160 18.308 -8.651 1.00 93.56 91 LYS A O 1
ATOM 773 N N . PRO A 1 92 ? 45.955 16.724 -10.034 1.00 89.69 92 PRO A N 1
ATOM 774 C CA . PRO A 1 92 ? 44.866 16.853 -11.008 1.00 89.69 92 PRO A CA 1
ATOM 775 C C . PRO A 1 92 ? 43.458 16.649 -10.431 1.00 89.69 92 PRO A C 1
ATOM 777 O O . PRO A 1 92 ? 42.555 17.407 -10.776 1.00 89.69 92 PRO A O 1
ATOM 780 N N . ALA A 1 93 ? 43.262 15.674 -9.531 1.00 91.00 93 ALA A N 1
ATOM 781 C CA . ALA A 1 93 ? 41.970 15.479 -8.866 1.00 91.00 93 ALA A CA 1
ATOM 782 C C . ALA A 1 93 ? 41.562 16.733 -8.082 1.00 91.00 93 ALA A C 1
ATOM 784 O O . ALA A 1 93 ? 40.462 17.248 -8.260 1.00 91.00 93 ALA A O 1
ATOM 785 N N . ARG A 1 94 ? 42.478 17.273 -7.267 1.00 93.44 94 ARG A N 1
ATOM 786 C CA . ARG A 1 94 ? 42.263 18.501 -6.494 1.00 93.44 94 ARG A CA 1
ATOM 787 C C . ARG A 1 94 ? 41.967 19.696 -7.397 1.00 93.44 94 ARG A C 1
ATOM 789 O O . ARG A 1 94 ? 41.083 20.474 -7.068 1.00 93.44 94 ARG A O 1
ATOM 796 N N . THR A 1 95 ? 42.639 19.818 -8.543 1.00 93.62 95 THR A N 1
ATOM 797 C CA . THR A 1 95 ? 42.363 20.872 -9.532 1.00 93.62 95 THR A CA 1
ATOM 798 C C . THR A 1 95 ? 40.926 20.805 -10.048 1.00 93.62 95 THR A C 1
ATOM 800 O O . THR A 1 95 ? 40.234 21.817 -9.985 1.00 93.62 95 THR A O 1
ATOM 803 N N . ILE A 1 96 ? 40.452 19.632 -10.492 1.00 93.50 96 ILE A N 1
ATOM 804 C CA . ILE A 1 96 ? 39.067 19.466 -10.973 1.00 93.50 96 ILE A CA 1
ATOM 805 C C . ILE A 1 96 ? 38.080 19.790 -9.846 1.00 93.50 96 ILE A C 1
ATOM 807 O O . ILE A 1 96 ? 37.179 20.605 -10.014 1.00 93.50 96 ILE A O 1
ATOM 811 N N . ARG A 1 97 ? 38.274 19.184 -8.672 1.00 95.19 97 ARG A N 1
ATOM 812 C CA . ARG A 1 97 ? 37.396 19.352 -7.506 1.00 95.19 97 ARG A CA 1
ATOM 813 C C . ARG A 1 97 ? 37.294 20.808 -7.050 1.00 95.19 97 ARG A C 1
ATOM 815 O O . ARG A 1 97 ? 36.196 21.285 -6.775 1.00 95.19 97 ARG A O 1
ATOM 822 N N . ASN A 1 98 ? 38.427 21.509 -6.990 1.00 94.19 98 ASN A N 1
ATOM 823 C CA . ASN A 1 98 ? 38.479 22.920 -6.622 1.00 94.19 98 ASN A CA 1
ATOM 824 C C . ASN A 1 98 ? 37.809 23.792 -7.680 1.00 94.19 98 ASN A C 1
ATOM 826 O O . ASN A 1 98 ? 37.090 24.711 -7.311 1.00 94.19 98 ASN A O 1
ATOM 830 N N . ALA A 1 99 ? 38.013 23.503 -8.968 1.00 92.50 99 ALA A N 1
ATOM 831 C CA . ALA A 1 99 ? 37.341 24.222 -10.044 1.00 92.50 99 ALA A CA 1
ATOM 832 C C . ALA A 1 99 ? 35.819 24.064 -9.945 1.00 92.50 99 ALA A C 1
ATOM 834 O O . ALA A 1 99 ? 35.107 25.060 -9.917 1.00 92.50 99 ALA A O 1
ATOM 835 N N . LEU A 1 100 ? 35.318 22.834 -9.797 1.00 93.44 100 LEU A N 1
ATOM 836 C CA . LEU A 1 100 ? 33.883 22.585 -9.650 1.00 93.44 100 LEU A CA 1
ATOM 837 C C . LEU A 1 100 ? 33.303 23.343 -8.442 1.00 93.44 100 LEU A C 1
ATOM 839 O O . LEU A 1 100 ? 32.388 24.146 -8.611 1.00 93.44 100 LEU A O 1
ATOM 843 N N . ARG A 1 101 ? 33.897 23.191 -7.250 1.00 92.06 101 ARG A N 1
ATOM 844 C CA . ARG A 1 101 ? 33.424 23.875 -6.029 1.00 92.06 101 ARG A CA 1
ATOM 845 C C . ARG A 1 101 ? 33.495 25.401 -6.139 1.00 92.06 101 ARG A C 1
ATOM 847 O O . ARG A 1 101 ? 32.550 26.080 -5.754 1.00 92.06 101 ARG A O 1
ATOM 854 N N . LYS A 1 102 ? 34.585 25.945 -6.695 1.00 91.31 102 LYS A N 1
ATOM 855 C CA . LYS A 1 102 ? 34.786 27.396 -6.877 1.00 91.31 102 LYS A CA 1
ATOM 856 C C . LYS A 1 102 ? 33.716 28.030 -7.768 1.00 91.31 102 LYS A C 1
ATOM 858 O O . LYS A 1 102 ? 33.459 29.221 -7.638 1.00 91.31 102 LYS A O 1
ATOM 863 N N . HIS A 1 103 ? 33.111 27.251 -8.658 1.00 90.00 103 HIS A N 1
ATOM 864 C CA . HIS A 1 103 ? 32.086 27.714 -9.589 1.00 90.00 103 HIS A CA 1
ATOM 865 C C . HIS A 1 103 ? 30.684 27.203 -9.233 1.00 90.00 103 HIS A C 1
ATOM 867 O O . HIS A 1 103 ? 29.822 27.127 -10.105 1.00 90.00 103 HIS A O 1
ATOM 873 N N . GLY A 1 104 ? 30.453 26.860 -7.960 1.00 90.06 104 GLY A N 1
ATOM 874 C CA . GLY A 1 104 ? 29.133 26.482 -7.462 1.00 90.06 104 GLY A CA 1
ATOM 875 C C . GLY A 1 104 ? 28.627 25.157 -8.006 1.00 90.06 104 GLY A C 1
ATOM 876 O O . GLY A 1 104 ? 27.448 25.030 -8.319 1.00 90.06 104 GLY A O 1
ATOM 877 N N . LEU A 1 105 ? 29.513 24.173 -8.159 1.00 92.12 105 LEU A N 1
ATOM 878 C CA . LEU A 1 105 ? 29.169 22.835 -8.627 1.00 92.12 105 LEU A CA 1
ATOM 879 C C . LEU A 1 105 ? 29.548 21.803 -7.561 1.00 92.12 105 LEU A C 1
ATOM 881 O O . LEU A 1 105 ? 30.689 21.767 -7.085 1.00 92.12 105 LEU A O 1
ATOM 885 N N . ARG A 1 106 ? 28.602 20.927 -7.222 1.00 92.69 106 ARG A N 1
ATOM 886 C CA . ARG A 1 106 ? 28.849 19.726 -6.414 1.00 92.69 106 ARG A CA 1
ATOM 887 C C . ARG A 1 106 ? 29.138 18.538 -7.309 1.00 92.69 106 ARG A C 1
ATOM 889 O O . ARG A 1 106 ? 28.794 18.536 -8.492 1.00 92.69 106 ARG A O 1
ATOM 896 N N . TYR A 1 107 ? 29.778 17.530 -6.729 1.00 94.75 107 TYR A N 1
ATOM 897 C CA . TYR A 1 107 ? 30.024 16.275 -7.411 1.00 94.75 107 TYR A CA 1
ATOM 898 C C . TYR A 1 107 ? 30.017 15.082 -6.460 1.00 94.75 107 TYR A C 1
ATOM 900 O O . TYR A 1 107 ? 30.257 15.235 -5.266 1.00 94.75 107 TYR A O 1
ATOM 908 N N . ASP A 1 108 ? 29.779 13.898 -7.020 1.00 90.75 108 ASP A N 1
ATOM 909 C CA . ASP A 1 108 ? 29.818 12.611 -6.325 1.00 90.75 108 ASP A CA 1
ATOM 910 C C . ASP A 1 108 ? 30.225 11.485 -7.305 1.00 90.75 108 ASP A C 1
ATOM 912 O O . ASP A 1 108 ? 29.862 11.566 -8.483 1.00 90.75 108 ASP A O 1
ATOM 916 N N . PRO A 1 109 ? 30.976 10.449 -6.885 1.00 91.62 109 PRO A N 1
ATOM 917 C CA . PRO A 1 109 ? 31.558 10.246 -5.552 1.00 91.62 109 PRO A CA 1
ATOM 918 C C . PRO A 1 109 ? 32.689 11.230 -5.245 1.00 91.62 109 PRO A C 1
ATOM 920 O O . PRO A 1 109 ? 33.241 11.858 -6.152 1.00 91.62 109 PRO A O 1
ATOM 923 N N . GLU A 1 110 ? 33.056 11.379 -3.969 1.00 89.00 110 GLU A N 1
ATOM 924 C CA . GLU A 1 110 ? 34.216 12.201 -3.601 1.00 89.00 110 GLU A CA 1
ATOM 925 C C . GLU A 1 110 ? 35.523 11.593 -4.127 1.00 89.00 110 GLU A C 1
ATOM 927 O O . GLU A 1 110 ? 36.411 12.320 -4.578 1.00 89.00 110 GLU A O 1
ATOM 932 N N . GLU A 1 111 ? 35.630 10.263 -4.160 1.00 89.44 111 GLU A N 1
ATOM 933 C CA . GLU A 1 111 ? 36.798 9.526 -4.645 1.00 89.44 111 GLU A CA 1
ATOM 934 C C . GLU A 1 111 ? 36.605 8.960 -6.053 1.00 89.44 111 GLU A C 1
ATOM 936 O O . GLU A 1 111 ? 35.570 8.378 -6.365 1.00 89.44 111 GLU A O 1
ATOM 941 N N . TRP A 1 112 ? 37.625 9.083 -6.917 1.00 93.31 112 TRP A N 1
ATOM 942 C CA . TRP A 1 112 ? 37.556 8.637 -8.320 1.00 93.31 112 TRP A CA 1
ATOM 943 C C . TRP A 1 112 ? 38.604 7.555 -8.639 1.00 93.31 112 TRP A C 1
ATOM 945 O O . TRP A 1 112 ? 39.543 7.805 -9.415 1.00 93.31 112 TRP A O 1
ATOM 955 N N . PRO A 1 113 ? 38.487 6.360 -8.029 1.00 84.50 113 PRO A N 1
ATOM 956 C CA . PRO A 1 113 ? 39.548 5.357 -8.038 1.00 84.50 113 PRO A CA 1
ATOM 957 C C . PRO A 1 113 ? 39.824 4.791 -9.435 1.00 84.50 113 PRO A C 1
ATOM 959 O O . PRO A 1 113 ? 40.983 4.553 -9.784 1.00 84.50 113 PRO A O 1
ATOM 962 N N . LYS A 1 114 ? 38.793 4.628 -10.276 1.00 91.31 114 LYS A N 1
ATOM 963 C CA . LYS A 1 114 ? 38.905 3.944 -11.570 1.00 91.31 114 LYS A CA 1
ATOM 964 C C . LYS A 1 114 ? 38.569 4.869 -12.758 1.00 91.31 114 LYS A C 1
ATOM 966 O O . LYS A 1 114 ? 37.858 5.861 -12.593 1.00 91.31 114 LYS A O 1
ATOM 971 N N . PRO A 1 115 ? 39.096 4.612 -13.974 1.00 87.50 115 PRO A N 1
ATOM 972 C CA . PRO A 1 115 ? 38.788 5.410 -15.172 1.00 87.50 115 PRO A CA 1
ATOM 973 C C . PRO A 1 115 ? 37.311 5.422 -15.585 1.00 87.50 115 PRO A C 1
ATOM 975 O O . PRO A 1 115 ? 36.863 6.370 -16.235 1.00 87.50 115 PRO A O 1
ATOM 978 N N . ASP A 1 116 ? 36.582 4.372 -15.231 1.00 88.25 116 ASP A N 1
ATOM 979 C CA . ASP A 1 116 ? 35.163 4.149 -15.489 1.00 88.25 116 ASP A CA 1
ATOM 980 C C . ASP A 1 116 ? 34.251 4.659 -14.364 1.00 88.25 116 ASP A C 1
ATOM 982 O O . ASP A 1 116 ? 33.042 4.727 -14.578 1.00 88.25 116 ASP A O 1
ATOM 986 N N . THR A 1 117 ? 34.805 5.087 -13.217 1.00 90.38 117 THR A N 1
ATOM 987 C CA . THR A 1 117 ? 34.032 5.720 -12.138 1.00 90.38 117 THR A CA 1
ATOM 988 C C . THR A 1 117 ? 33.208 6.869 -12.709 1.00 90.38 117 THR A C 1
ATOM 990 O O . THR A 1 117 ? 33.759 7.784 -13.324 1.00 90.38 117 THR A O 1
ATOM 993 N N . ARG A 1 118 ? 31.887 6.830 -12.525 1.00 91.69 118 ARG A N 1
ATOM 994 C CA . ARG A 1 118 ? 30.995 7.890 -12.998 1.00 91.69 118 ARG A CA 1
ATOM 995 C C . ARG A 1 118 ? 30.966 9.022 -11.989 1.00 91.69 118 ARG A C 1
ATOM 997 O O . ARG A 1 118 ? 30.597 8.815 -10.842 1.00 91.69 118 ARG A O 1
ATOM 1004 N N . VAL A 1 119 ? 31.361 10.205 -12.438 1.00 93.25 119 VAL A N 1
ATOM 1005 C CA . VAL A 1 119 ? 31.311 11.440 -11.666 1.00 93.25 119 VAL A CA 1
ATOM 1006 C C . VAL A 1 119 ? 30.030 12.168 -12.041 1.00 93.25 119 VAL A C 1
ATOM 1008 O O . VAL A 1 119 ? 29.813 12.532 -13.199 1.00 93.25 119 VAL A O 1
ATOM 1011 N N . ARG A 1 120 ? 29.171 12.344 -11.047 1.00 89.25 120 ARG A N 1
ATOM 1012 C CA . ARG A 1 120 ? 27.945 13.130 -11.087 1.00 89.25 120 ARG A CA 1
ATOM 1013 C C . ARG A 1 120 ? 28.310 14.563 -10.744 1.00 89.25 120 ARG A C 1
ATOM 1015 O O . ARG A 1 120 ? 28.998 14.760 -9.757 1.00 89.25 120 ARG A O 1
ATOM 1022 N N . ILE A 1 121 ? 27.883 15.537 -11.541 1.00 93.12 121 ILE A N 1
ATOM 1023 C CA . ILE A 1 121 ? 28.120 16.968 -11.319 1.00 93.12 121 ILE A CA 1
ATOM 1024 C C . ILE A 1 121 ? 26.778 17.691 -11.400 1.00 93.12 121 ILE A C 1
ATOM 1026 O O . ILE A 1 121 ? 26.023 17.478 -12.348 1.00 93.12 121 ILE A O 1
ATOM 1030 N N . TRP A 1 122 ? 26.469 18.537 -10.425 1.00 90.44 122 TRP A N 1
ATOM 1031 C CA . TRP A 1 122 ? 25.238 19.330 -10.406 1.00 90.44 122 TRP A CA 1
ATOM 1032 C C . TRP A 1 122 ? 25.479 20.701 -9.788 1.00 90.44 122 TRP A C 1
ATOM 1034 O O . TRP A 1 122 ? 26.503 20.929 -9.141 1.00 90.44 122 TRP A O 1
ATOM 1044 N N . ARG A 1 123 ? 24.538 21.623 -10.002 1.00 88.00 123 ARG A N 1
ATOM 1045 C CA . ARG A 1 123 ? 24.600 22.967 -9.427 1.00 88.00 123 ARG A CA 1
ATOM 1046 C C . ARG A 1 123 ? 24.482 22.885 -7.908 1.00 88.00 123 ARG A C 1
ATOM 1048 O O . ARG A 1 123 ? 23.552 22.283 -7.372 1.00 88.00 123 ARG A O 1
ATOM 1055 N N . ASP A 1 124 ? 25.428 23.505 -7.219 1.00 85.44 124 ASP A N 1
ATOM 1056 C CA . ASP A 1 124 ? 25.319 23.752 -5.795 1.00 85.44 124 ASP A CA 1
ATOM 1057 C C . ASP A 1 124 ? 24.358 24.918 -5.568 1.00 85.44 124 ASP A C 1
ATOM 1059 O O . ASP A 1 124 ? 24.712 26.081 -5.745 1.00 85.44 124 ASP A O 1
ATOM 1063 N N . CYS A 1 125 ? 23.131 24.600 -5.171 1.00 76.44 125 CYS A N 1
ATOM 1064 C CA . CYS A 1 125 ? 22.104 25.601 -4.889 1.00 76.44 125 CYS A CA 1
ATOM 1065 C C . CYS A 1 125 ? 22.443 26.472 -3.664 1.00 76.44 125 CYS A C 1
ATOM 1067 O O . CYS A 1 125 ? 21.825 27.511 -3.474 1.00 76.44 125 CYS A O 1
ATOM 1069 N N . SER A 1 126 ? 23.428 26.073 -2.848 1.00 74.94 126 SER A N 1
ATOM 1070 C CA . SER A 1 126 ? 23.915 26.869 -1.710 1.00 74.94 126 SER A CA 1
ATOM 1071 C C . SER A 1 126 ? 25.045 27.839 -2.074 1.00 74.94 126 SER A C 1
ATOM 1073 O O . SER A 1 126 ? 25.456 28.648 -1.245 1.00 74.94 126 SER A O 1
ATOM 1075 N N . PHE A 1 127 ? 25.563 27.781 -3.304 1.00 78.31 127 PHE A N 1
ATOM 1076 C CA . PHE A 1 127 ? 26.642 28.659 -3.741 1.00 78.31 127 PHE A CA 1
ATOM 1077 C C . PHE A 1 127 ? 26.106 30.033 -4.158 1.00 78.31 127 PHE A C 1
ATOM 1079 O O . PHE A 1 127 ? 25.472 30.178 -5.204 1.00 78.31 127 PHE A O 1
ATOM 1086 N N . VAL A 1 128 ? 26.419 31.056 -3.363 1.00 67.50 128 VAL A N 1
ATOM 1087 C CA . VAL A 1 128 ? 26.117 32.457 -3.677 1.00 67.50 128 VAL A CA 1
ATOM 1088 C C . VAL A 1 128 ? 27.326 33.074 -4.380 1.00 67.50 128 VAL A C 1
ATOM 1090 O O . VAL A 1 128 ? 28.400 33.219 -3.794 1.00 67.50 128 VAL A O 1
ATOM 1093 N N . SER A 1 129 ? 27.174 33.426 -5.658 1.00 65.31 129 SER A N 1
ATOM 1094 C CA . SER A 1 129 ? 28.213 34.161 -6.385 1.00 65.31 129 SER A CA 1
ATOM 1095 C C . SER A 1 129 ? 28.257 35.610 -5.903 1.00 65.31 129 SER A C 1
ATOM 1097 O O . SER A 1 129 ? 27.254 36.313 -5.965 1.00 65.31 129 SER A O 1
ATOM 1099 N N . VAL A 1 130 ? 29.438 36.087 -5.500 1.00 58.72 130 VAL A N 1
ATOM 1100 C CA . VAL A 1 130 ? 29.678 37.451 -4.978 1.00 58.72 130 VAL A CA 1
ATOM 1101 C C . VAL A 1 130 ? 29.356 38.562 -6.004 1.00 58.72 130 VAL A C 1
ATOM 1103 O O . VAL A 1 130 ? 29.320 39.734 -5.653 1.00 58.72 130 VAL A O 1
ATOM 1106 N N . LYS A 1 131 ? 29.120 38.219 -7.280 1.00 59.84 131 LYS A N 1
ATOM 1107 C CA . LYS A 1 131 ? 28.899 39.178 -8.381 1.00 59.84 131 LYS A CA 1
ATOM 1108 C C . LYS A 1 131 ? 27.476 39.208 -8.962 1.00 59.84 131 LYS A C 1
ATOM 1110 O O . LYS A 1 131 ? 27.263 39.923 -9.935 1.00 59.84 131 LYS A O 1
ATOM 1115 N N . ALA A 1 132 ? 26.515 38.456 -8.423 1.00 55.25 132 ALA A N 1
ATOM 1116 C CA . ALA A 1 132 ? 25.128 38.530 -8.894 1.00 55.25 132 ALA A CA 1
ATOM 1117 C C . ALA A 1 132 ? 24.396 39.685 -8.182 1.00 55.25 132 ALA A C 1
ATOM 1119 O O . ALA A 1 132 ? 24.153 39.610 -6.982 1.00 55.25 132 ALA A O 1
ATOM 1120 N N . SER A 1 133 ? 24.089 40.769 -8.906 1.00 44.31 133 SER A N 1
ATOM 1121 C CA . SER A 1 133 ? 23.379 41.955 -8.387 1.00 44.31 133 SER A CA 1
ATOM 1122 C C . SER A 1 133 ? 21.857 41.794 -8.330 1.00 44.31 133 SER A C 1
ATOM 1124 O O . SER A 1 133 ? 21.163 42.651 -7.790 1.00 44.31 133 SER A O 1
ATOM 1126 N N . THR A 1 134 ? 21.328 40.701 -8.869 1.00 51.06 134 THR A N 1
ATOM 1127 C CA . THR A 1 134 ? 19.913 40.351 -8.818 1.00 51.06 134 THR A CA 1
ATOM 1128 C C . THR A 1 134 ? 19.740 39.151 -7.902 1.00 51.06 134 THR A C 1
ATOM 1130 O O . THR A 1 134 ? 20.428 38.139 -8.049 1.00 51.06 134 THR A O 1
ATOM 1133 N N . VAL A 1 135 ? 18.835 39.272 -6.926 1.00 50.59 135 VAL A N 1
ATOM 1134 C CA . VAL A 1 135 ? 18.362 38.128 -6.143 1.00 50.59 135 VAL A CA 1
ATOM 1135 C C . VAL A 1 135 ? 17.810 37.126 -7.153 1.00 50.59 135 VAL A C 1
ATOM 1137 O O . VAL A 1 135 ? 16.822 37.394 -7.831 1.00 50.59 135 VAL A O 1
ATOM 1140 N N . ASP A 1 136 ? 18.538 36.027 -7.347 1.00 55.12 136 ASP A N 1
ATOM 1141 C CA . ASP A 1 136 ? 18.182 34.979 -8.296 1.00 55.12 136 ASP A CA 1
ATOM 1142 C C . ASP A 1 136 ? 16.770 34.493 -7.923 1.00 55.12 136 ASP A C 1
ATOM 1144 O O . ASP A 1 136 ? 16.546 34.089 -6.784 1.00 55.12 136 ASP A O 1
ATOM 1148 N N . SER A 1 137 ? 15.809 34.516 -8.851 1.00 52.00 137 SER A N 1
ATOM 1149 C CA . SER A 1 137 ? 14.471 33.918 -8.650 1.00 52.00 137 SER A CA 1
ATOM 1150 C C . SER A 1 137 ? 14.548 32.453 -8.177 1.00 52.00 137 SER A C 1
ATOM 1152 O O . SER A 1 137 ? 13.624 31.913 -7.572 1.00 52.00 137 SER A O 1
ATOM 1154 N N . THR A 1 138 ? 15.697 31.808 -8.399 1.00 49.25 138 THR A N 1
ATOM 1155 C CA . THR A 1 138 ? 16.040 30.496 -7.854 1.00 49.25 138 THR A CA 1
ATOM 1156 C C . THR A 1 138 ? 16.319 30.537 -6.344 1.00 49.25 138 THR A C 1
ATOM 1158 O O . THR A 1 138 ? 15.942 29.601 -5.653 1.00 49.25 138 THR A O 1
ATOM 1161 N N . ILE A 1 139 ? 16.925 31.604 -5.805 1.00 51.62 139 ILE A N 1
ATOM 1162 C CA . ILE A 1 139 ? 17.042 31.854 -4.356 1.00 51.62 139 ILE A CA 1
ATOM 1163 C C . ILE A 1 139 ? 15.662 32.132 -3.757 1.00 51.62 139 ILE A C 1
ATOM 1165 O O . ILE A 1 139 ? 15.377 31.575 -2.708 1.00 51.62 139 ILE A O 1
ATOM 1169 N N . GLU A 1 140 ? 14.772 32.871 -4.430 1.00 51.34 140 GLU A N 1
ATOM 1170 C CA . GLU A 1 140 ? 13.357 32.969 -4.013 1.00 51.34 140 GLU A CA 1
ATOM 1171 C C . GLU A 1 140 ? 12.639 31.608 -4.039 1.00 51.34 140 GLU A C 1
ATOM 1173 O O . GLU A 1 140 ? 11.803 31.332 -3.187 1.00 51.34 140 GLU A O 1
ATOM 1178 N N . ALA A 1 141 ? 12.989 30.713 -4.967 1.00 51.03 141 ALA A N 1
ATOM 1179 C CA . ALA A 1 141 ? 12.462 29.346 -5.001 1.00 51.03 141 ALA A CA 1
ATOM 1180 C C . ALA A 1 141 ? 13.110 28.396 -3.969 1.00 51.03 141 ALA A C 1
ATOM 1182 O O . ALA A 1 141 ? 12.526 27.354 -3.662 1.00 51.03 141 ALA A O 1
ATOM 1183 N N . LEU A 1 142 ? 14.308 28.734 -3.475 1.00 45.38 142 LEU A N 1
ATOM 1184 C CA . LEU A 1 142 ? 15.031 28.058 -2.390 1.00 45.38 142 LEU A CA 1
ATOM 1185 C C . LEU A 1 142 ? 14.714 28.660 -1.020 1.00 45.38 142 LEU A C 1
ATOM 1187 O O . LEU A 1 142 ? 14.992 28.007 -0.010 1.00 45.38 142 LEU A O 1
ATOM 1191 N N . LEU A 1 143 ? 14.121 29.864 -0.973 1.00 46.66 143 LEU A N 1
ATOM 1192 C CA . LEU A 1 143 ? 13.429 30.319 0.216 1.00 46.66 143 LEU A CA 1
ATOM 1193 C C . LEU A 1 143 ? 12.435 29.216 0.565 1.00 46.66 143 LEU A C 1
ATOM 1195 O O . LEU A 1 143 ? 11.775 28.662 -0.319 1.00 46.66 143 LEU A O 1
ATOM 1199 N N . PRO A 1 144 ? 12.390 28.826 1.836 1.00 39.72 144 PRO A N 1
ATOM 1200 C CA . PRO A 1 144 ? 11.637 27.673 2.254 1.00 39.72 144 PRO A CA 1
ATOM 1201 C C . PRO A 1 144 ? 10.184 27.718 1.760 1.00 39.72 144 PRO A C 1
ATOM 1203 O O . PRO A 1 144 ? 9.353 28.450 2.289 1.00 39.72 144 PRO A O 1
ATOM 1206 N N . ARG A 1 145 ? 9.857 26.876 0.769 1.00 40.69 145 ARG A N 1
ATOM 1207 C CA . ARG A 1 145 ? 8.490 26.633 0.276 1.00 40.69 145 ARG A CA 1
ATOM 1208 C C . ARG A 1 145 ? 7.620 25.882 1.298 1.00 40.69 145 ARG A C 1
ATOM 1210 O O . ARG A 1 145 ? 6.761 25.098 0.921 1.00 40.69 145 ARG A O 1
ATOM 1217 N N . TRP A 1 146 ? 7.829 26.088 2.599 1.00 46.75 146 TRP A N 1
ATOM 1218 C CA . TRP A 1 146 ? 6.941 25.545 3.633 1.00 46.75 146 TRP A CA 1
ATOM 1219 C C . TRP A 1 146 ? 5.573 26.243 3.625 1.00 46.75 146 TRP A C 1
ATOM 1221 O O . TRP A 1 146 ? 4.662 25.797 4.311 1.00 46.75 146 TRP A O 1
ATOM 1231 N N . LEU A 1 147 ? 5.435 27.352 2.889 1.00 38.16 147 LEU A N 1
ATOM 1232 C CA . LEU A 1 147 ? 4.218 28.163 2.861 1.00 38.16 147 LEU A CA 1
ATOM 1233 C C . LEU A 1 147 ? 3.194 27.730 1.804 1.00 38.16 147 LEU A C 1
ATOM 1235 O O . LEU A 1 147 ? 2.051 28.164 1.884 1.00 38.16 147 LEU A O 1
ATOM 1239 N N . GLU A 1 148 ? 3.548 26.846 0.866 1.00 38.75 148 GLU A N 1
ATOM 1240 C CA . GLU A 1 148 ? 2.569 26.258 -0.055 1.00 38.75 148 GLU A CA 1
ATOM 1241 C C . GLU A 1 148 ? 2.641 24.731 0.014 1.00 38.75 148 GLU A C 1
ATOM 1243 O O . GLU A 1 148 ? 3.504 24.120 -0.625 1.00 38.75 148 GLU A O 1
ATOM 1248 N N . PRO A 1 149 ? 1.754 24.099 0.806 1.00 36.59 149 PRO A N 1
ATOM 1249 C CA . PRO A 1 149 ? 1.624 22.654 0.835 1.00 36.59 149 PRO A CA 1
ATOM 1250 C C . PRO A 1 149 ? 1.392 22.149 -0.588 1.00 36.59 149 PRO A C 1
ATOM 1252 O O . PRO A 1 149 ? 0.434 22.551 -1.254 1.00 36.59 149 PRO A O 1
ATOM 1255 N N . GLU A 1 150 ? 2.267 21.259 -1.053 1.00 36.50 150 GLU A N 1
ATOM 1256 C CA . GLU A 1 150 ? 2.016 20.457 -2.243 1.00 36.50 150 GLU A CA 1
ATOM 1257 C C . GLU A 1 150 ? 0.679 19.750 -1.989 1.00 36.50 150 GLU A C 1
ATOM 1259 O O . GLU A 1 150 ? 0.588 18.891 -1.110 1.00 36.50 150 GLU A O 1
ATOM 1264 N N . ARG A 1 151 ? -0.395 20.203 -2.656 1.00 35.19 151 ARG A N 1
ATOM 1265 C CA . ARG A 1 151 ? -1.746 19.665 -2.460 1.00 35.19 151 ARG A CA 1
ATOM 1266 C C . ARG A 1 151 ? -1.730 18.209 -2.903 1.00 35.19 151 ARG A C 1
ATOM 1268 O O . ARG A 1 151 ? -1.951 17.900 -4.074 1.00 35.19 151 ARG A O 1
ATOM 1275 N N . LEU A 1 152 ? -1.431 17.313 -1.965 1.00 36.69 152 LEU A N 1
ATOM 1276 C CA . LEU A 1 152 ? -1.587 15.883 -2.153 1.00 36.69 152 LEU A CA 1
ATOM 1277 C C . LEU A 1 152 ? -3.032 15.651 -2.611 1.00 36.69 152 LEU A C 1
ATOM 1279 O O . LEU A 1 152 ? -3.943 16.267 -2.045 1.00 36.69 152 LEU A O 1
ATOM 1283 N N . PRO A 1 153 ? -3.268 14.791 -3.616 1.00 37.56 153 PRO A N 1
ATOM 1284 C CA . PRO A 1 153 ? -4.612 14.555 -4.119 1.00 37.56 153 PRO A CA 1
ATOM 1285 C C . PRO A 1 153 ? -5.566 14.221 -2.956 1.00 37.56 153 PRO A C 1
ATOM 1287 O O . PRO A 1 153 ? -5.142 13.560 -1.997 1.00 37.56 153 PRO A O 1
ATOM 1290 N N . PRO A 1 154 ? -6.831 14.677 -3.002 1.00 38.88 154 PRO A N 1
ATOM 1291 C CA . PRO A 1 154 ? -7.785 14.692 -1.880 1.00 38.88 154 PRO A CA 1
ATOM 1292 C C . PRO A 1 154 ? -8.152 13.324 -1.259 1.00 38.88 154 PRO A C 1
ATOM 1294 O O . PRO A 1 154 ? -8.970 13.255 -0.356 1.00 38.88 154 PRO A O 1
ATOM 1297 N N . SER A 1 155 ? -7.480 12.232 -1.621 1.00 43.38 155 SER A N 1
ATOM 1298 C CA . SER A 1 155 ? -7.844 10.854 -1.282 1.00 43.38 155 SER A CA 1
ATOM 1299 C C . SER A 1 155 ? -7.353 10.285 0.059 1.00 43.38 155 SER A C 1
ATOM 1301 O O . SER A 1 155 ? -7.530 9.091 0.280 1.00 43.38 155 SER A O 1
ATOM 1303 N N . SER A 1 156 ? -6.751 11.050 0.978 1.00 50.09 156 SER A N 1
ATOM 1304 C CA . SER A 1 156 ? -6.454 10.505 2.312 1.00 50.09 156 SER A CA 1
ATOM 1305 C C . SER A 1 156 ? -7.744 10.494 3.128 1.00 50.09 156 SER A C 1
ATOM 1307 O O . SER A 1 156 ? -8.023 11.420 3.884 1.00 50.09 156 SER A O 1
ATOM 1309 N N . ARG A 1 157 ? -8.520 9.423 2.937 1.00 70.62 157 ARG A N 1
ATOM 1310 C CA . ARG A 1 157 ? -9.769 9.067 3.633 1.00 70.62 157 ARG A CA 1
ATOM 1311 C C . ARG A 1 157 ? -9.529 8.563 5.060 1.00 70.62 157 ARG A C 1
ATOM 1313 O O . ARG A 1 157 ? -10.309 7.794 5.602 1.00 70.62 157 ARG A O 1
ATOM 1320 N N . ASP A 1 158 ? -8.428 8.998 5.658 1.00 87.12 158 ASP A N 1
ATOM 1321 C CA . ASP A 1 158 ? -7.991 8.606 6.988 1.00 87.12 158 ASP A CA 1
ATOM 1322 C C . ASP A 1 158 ? -8.057 9.838 7.902 1.00 87.12 158 ASP A C 1
ATOM 1324 O O . ASP A 1 158 ? -7.031 10.511 8.111 1.00 87.12 158 ASP A O 1
ATOM 1328 N N . PRO A 1 159 ? -9.270 10.187 8.383 1.00 90.94 159 PRO A N 1
ATOM 1329 C CA . PRO A 1 159 ? -9.493 11.389 9.172 1.00 90.94 159 PRO A CA 1
ATOM 1330 C C . PRO A 1 159 ? -8.799 11.314 10.530 1.00 90.94 159 PRO A C 1
ATOM 1332 O O . PRO A 1 159 ? -8.459 12.359 11.068 1.00 90.94 159 PRO A O 1
ATOM 1335 N N . LEU A 1 160 ? -8.549 10.112 11.062 1.00 94.19 160 LEU A N 1
ATOM 1336 C CA . LEU A 1 160 ? -7.971 9.901 12.394 1.00 94.19 160 LEU A CA 1
ATOM 1337 C C . LEU A 1 160 ? -6.455 9.614 12.371 1.00 94.19 160 LEU A C 1
ATOM 1339 O O . LEU A 1 160 ? -5.813 9.566 13.425 1.00 94.19 160 LEU A O 1
ATOM 1343 N N . GLY A 1 161 ? -5.845 9.475 11.189 1.00 92.44 161 GLY A N 1
ATOM 1344 C CA . GLY A 1 161 ? -4.403 9.250 11.050 1.00 92.44 161 GLY A CA 1
ATOM 1345 C C . GLY A 1 161 ? -3.976 7.810 11.366 1.00 92.44 161 GLY A C 1
ATOM 1346 O O . GLY A 1 161 ? -2.887 7.602 11.904 1.00 92.44 161 GLY A O 1
ATOM 1347 N N . LEU A 1 162 ? -4.841 6.833 11.093 1.00 93.12 162 LEU A N 1
ATOM 1348 C CA . LEU A 1 162 ? -4.665 5.407 11.368 1.00 93.12 162 LEU A CA 1
ATOM 1349 C C . LEU A 1 162 ? -3.777 4.709 10.331 1.00 93.12 162 LEU A C 1
ATOM 1351 O O . LEU A 1 162 ? -3.002 3.817 10.683 1.00 93.12 162 LEU A O 1
ATOM 1355 N N . GLN A 1 163 ? -3.841 5.138 9.069 1.00 91.00 163 GLN A N 1
ATOM 1356 C CA . GLN A 1 163 ? -3.256 4.420 7.935 1.00 91.00 163 GLN A CA 1
ATOM 1357 C C . GLN A 1 163 ? -1.734 4.290 8.051 1.00 91.00 163 GLN A C 1
ATOM 1359 O O . GLN A 1 163 ? -1.192 3.205 7.892 1.00 91.00 163 GLN A O 1
ATOM 1364 N N . ALA A 1 164 ? -1.025 5.359 8.421 1.00 90.94 164 ALA A N 1
ATOM 1365 C CA . ALA A 1 164 ? 0.438 5.323 8.503 1.00 90.94 164 ALA A CA 1
ATOM 1366 C C . ALA A 1 164 ? 0.953 4.313 9.547 1.00 90.94 164 ALA A C 1
ATOM 1368 O O . ALA A 1 164 ? 1.982 3.664 9.349 1.00 90.94 164 ALA A O 1
ATOM 1369 N N . TYR A 1 165 ? 0.250 4.168 10.674 1.00 94.88 165 TYR A N 1
ATOM 1370 C CA . TYR A 1 165 ? 0.625 3.194 11.698 1.00 94.88 165 TYR A CA 1
ATOM 1371 C C . TYR A 1 165 ? 0.207 1.774 11.288 1.00 94.88 165 TYR A C 1
ATOM 1373 O O . TYR A 1 165 ? 1.001 0.846 11.445 1.00 94.88 165 TYR A O 1
ATOM 1381 N N . ALA A 1 166 ? -0.975 1.611 10.684 1.00 94.00 166 ALA A N 1
ATOM 1382 C CA . ALA A 1 166 ? -1.404 0.347 10.086 1.00 94.00 166 ALA A CA 1
ATOM 1383 C C . ALA A 1 166 ? -0.392 -0.161 9.046 1.00 94.00 166 ALA A C 1
ATOM 1385 O O . ALA A 1 166 ? 0.014 -1.320 9.095 1.00 94.00 166 ALA A O 1
ATOM 1386 N N . GLU A 1 167 ? 0.099 0.712 8.161 1.00 93.50 167 GLU A N 1
ATOM 1387 C CA . GLU A 1 167 ? 1.132 0.390 7.173 1.00 93.50 167 GLU A CA 1
ATOM 1388 C C . GLU A 1 167 ? 2.434 -0.071 7.825 1.00 93.50 167 GLU A C 1
ATOM 1390 O O . GLU A 1 167 ? 3.077 -0.994 7.323 1.00 93.50 167 GLU A O 1
ATOM 1395 N N . ARG A 1 168 ? 2.831 0.529 8.955 1.00 95.38 168 ARG A N 1
ATOM 1396 C CA . ARG A 1 168 ? 4.009 0.086 9.716 1.00 95.38 168 ARG A CA 1
ATOM 1397 C C . ARG A 1 168 ? 3.826 -1.322 10.276 1.00 95.38 168 ARG A C 1
ATOM 1399 O O . ARG A 1 168 ? 4.754 -2.119 10.172 1.00 95.38 168 ARG A O 1
ATOM 1406 N N . LEU A 1 169 ? 2.656 -1.635 10.834 1.00 96.50 169 LEU A N 1
ATOM 1407 C CA . LEU A 1 169 ? 2.348 -2.980 11.335 1.00 96.50 169 LEU A CA 1
ATOM 1408 C C . LEU A 1 169 ? 2.272 -3.996 10.189 1.00 96.50 169 LEU A C 1
ATOM 1410 O O . LEU A 1 169 ? 2.857 -5.075 10.275 1.00 96.50 169 LEU A O 1
ATOM 1414 N N . ALA A 1 170 ? 1.643 -3.625 9.073 1.00 95.38 170 ALA A N 1
ATOM 1415 C CA . ALA A 1 170 ? 1.612 -4.443 7.868 1.00 95.38 170 ALA A CA 1
ATOM 1416 C C . ALA A 1 170 ? 3.026 -4.688 7.315 1.00 95.38 170 ALA A C 1
ATOM 1418 O O . ALA A 1 170 ? 3.340 -5.809 6.935 1.00 95.38 170 ALA A O 1
ATOM 1419 N N . ASN A 1 171 ? 3.910 -3.683 7.330 1.00 95.50 171 ASN A N 1
ATOM 1420 C CA . ASN A 1 171 ? 5.317 -3.815 6.932 1.00 95.50 171 ASN A CA 1
ATOM 1421 C C . ASN A 1 171 ? 6.158 -4.636 7.924 1.00 95.50 171 ASN A C 1
ATOM 1423 O O . ASN A 1 171 ? 7.185 -5.181 7.529 1.00 95.50 171 ASN A O 1
ATOM 1427 N N . ALA A 1 172 ? 5.757 -4.732 9.194 1.00 96.06 172 ALA A N 1
ATOM 1428 C CA . ALA A 1 172 ? 6.411 -5.621 10.152 1.00 96.06 172 ALA A CA 1
ATOM 1429 C C . ALA A 1 172 ? 6.126 -7.097 9.821 1.00 96.06 172 ALA A C 1
ATOM 1431 O O . ALA A 1 172 ? 7.033 -7.922 9.885 1.00 96.06 172 ALA A O 1
ATOM 1432 N N . LEU A 1 173 ? 4.895 -7.407 9.399 1.00 96.88 173 LEU A N 1
ATOM 1433 C CA . LEU A 1 173 ? 4.462 -8.765 9.050 1.00 96.88 173 LEU A CA 1
ATOM 1434 C C . LEU A 1 173 ? 4.815 -9.159 7.606 1.00 96.88 173 LEU A C 1
ATOM 1436 O O . LEU A 1 173 ? 5.280 -10.269 7.349 1.00 96.88 173 LEU A O 1
ATOM 1440 N N . LEU A 1 174 ? 4.563 -8.263 6.654 1.00 97.06 174 LEU A N 1
ATOM 1441 C CA . LEU A 1 174 ? 4.658 -8.476 5.208 1.00 97.06 174 LEU A CA 1
ATOM 1442 C C . LEU A 1 174 ? 5.391 -7.300 4.539 1.00 97.06 174 LEU A C 1
ATOM 1444 O O . LEU A 1 174 ? 4.788 -6.564 3.746 1.00 97.06 174 LEU A O 1
ATOM 1448 N N . PRO A 1 175 ? 6.688 -7.098 4.849 1.00 96.69 175 PRO A N 1
ATOM 1449 C CA . PRO A 1 175 ? 7.469 -6.009 4.272 1.00 96.69 175 PRO A CA 1
ATOM 1450 C C . PRO A 1 175 ? 7.452 -6.058 2.744 1.00 96.69 175 PRO A C 1
ATOM 1452 O O . PRO A 1 175 ? 7.441 -7.135 2.140 1.00 96.69 175 PRO A O 1
ATOM 1455 N N . GLY A 1 176 ? 7.422 -4.884 2.114 1.00 93.62 176 GLY A N 1
ATOM 1456 C CA . GLY A 1 176 ? 7.479 -4.732 0.660 1.00 93.62 176 GLY A CA 1
ATOM 1457 C C . GLY A 1 176 ? 6.185 -5.022 -0.091 1.00 93.62 176 GLY A C 1
ATOM 1458 O O . GLY A 1 176 ? 5.982 -4.453 -1.159 1.00 93.62 176 GLY A O 1
ATOM 1459 N N . LEU A 1 177 ? 5.302 -5.867 0.444 1.00 93.56 177 LEU A N 1
ATOM 1460 C CA . LEU A 1 177 ? 4.006 -6.153 -0.167 1.00 93.56 177 LEU A CA 1
ATOM 1461 C C . LEU A 1 177 ? 3.139 -4.886 -0.142 1.00 93.56 177 LEU A C 1
ATOM 1463 O O . LEU A 1 177 ? 3.218 -4.128 0.811 1.00 93.56 177 LEU A O 1
ATOM 1467 N N . THR A 1 178 ? 2.297 -4.632 -1.137 1.00 88.94 178 THR A N 1
ATOM 1468 C CA . THR A 1 178 ? 1.330 -3.518 -1.132 1.00 88.94 178 THR A CA 1
ATOM 1469 C C . THR A 1 178 ? -0.062 -4.045 -1.464 1.00 88.94 178 THR A C 1
ATOM 1471 O O . THR A 1 178 ? -0.201 -5.194 -1.877 1.00 88.94 178 THR A O 1
ATOM 1474 N N . VAL A 1 179 ? -1.106 -3.225 -1.322 1.00 83.50 179 VAL A N 1
ATOM 1475 C CA . VAL A 1 179 ? -2.475 -3.615 -1.722 1.00 83.50 179 VAL A CA 1
ATOM 1476 C C . VAL A 1 179 ? -2.592 -3.918 -3.225 1.00 83.50 179 VAL A C 1
ATOM 1478 O O . VAL A 1 179 ? -3.480 -4.653 -3.648 1.00 83.50 179 VAL A O 1
ATOM 1481 N N . PHE A 1 180 ? -1.642 -3.429 -4.030 1.00 84.44 180 PHE A N 1
ATOM 1482 C CA . PHE A 1 180 ? -1.612 -3.595 -5.484 1.00 84.44 180 PHE A CA 1
ATOM 1483 C C . PHE A 1 180 ? -0.785 -4.799 -5.960 1.00 84.44 180 PHE A C 1
ATOM 1485 O O . PHE A 1 180 ? -0.860 -5.182 -7.131 1.00 84.44 180 PHE A O 1
ATOM 1492 N N . THR A 1 181 ? 0.026 -5.406 -5.088 1.00 89.25 181 THR A N 1
ATOM 1493 C CA . THR A 1 181 ? 0.948 -6.492 -5.462 1.00 89.25 181 THR A CA 1
ATOM 1494 C C . THR A 1 181 ? 0.279 -7.861 -5.383 1.00 89.25 181 THR A C 1
ATOM 1496 O O . THR A 1 181 ? 0.632 -8.697 -4.555 1.00 89.25 181 THR A O 1
ATOM 1499 N N . THR A 1 182 ? -0.732 -8.072 -6.222 1.00 88.56 182 THR A N 1
ATOM 1500 C CA . THR A 1 182 ? -1.584 -9.269 -6.227 1.00 88.56 182 THR A CA 1
ATOM 1501 C C . THR A 1 182 ? -1.070 -10.413 -7.101 1.00 88.56 182 THR A C 1
ATOM 1503 O O . THR A 1 182 ? -1.473 -11.551 -6.877 1.00 88.56 182 THR A O 1
ATOM 1506 N N . ARG A 1 183 ? -0.212 -10.160 -8.102 1.00 91.50 183 ARG A N 1
ATOM 1507 C CA . ARG A 1 183 ? 0.201 -11.182 -9.082 1.00 91.50 183 ARG A CA 1
ATOM 1508 C C . ARG A 1 183 ? 1.703 -11.399 -9.099 1.00 91.50 183 ARG A C 1
ATOM 1510 O O . ARG A 1 183 ? 2.473 -10.470 -9.348 1.00 91.50 183 ARG A O 1
ATOM 1517 N N . ALA A 1 184 ? 2.121 -12.654 -8.955 1.00 94.25 184 ALA A N 1
ATOM 1518 C CA . ALA A 1 184 ? 3.540 -13.000 -8.987 1.00 94.25 184 ALA A CA 1
ATOM 1519 C C . ALA A 1 184 ? 4.152 -12.736 -10.372 1.00 94.25 184 ALA A C 1
ATOM 1521 O O . ALA A 1 184 ? 5.333 -12.413 -10.473 1.00 94.25 184 ALA A O 1
ATOM 1522 N N . GLY A 1 185 ? 3.360 -12.825 -11.444 1.00 94.94 185 GLY A N 1
ATOM 1523 C CA . GLY A 1 185 ? 3.844 -12.642 -12.812 1.00 94.94 185 GLY A CA 1
ATOM 1524 C C . GLY A 1 185 ? 4.332 -11.249 -13.168 1.00 94.94 185 GLY A C 1
ATOM 1525 O O . GLY A 1 185 ? 5.235 -11.119 -13.998 1.00 94.94 185 GLY A O 1
ATOM 1526 N N . TYR A 1 186 ? 3.834 -10.217 -12.485 1.00 96.25 186 TYR A N 1
ATOM 1527 C CA . TYR A 1 186 ? 4.327 -8.862 -12.706 1.00 96.25 186 TYR A CA 1
ATOM 1528 C C . TYR A 1 186 ? 5.797 -8.713 -12.326 1.00 96.25 186 TYR A C 1
ATOM 1530 O O . TYR A 1 186 ? 6.503 -7.959 -12.985 1.00 96.25 186 TYR A O 1
ATOM 1538 N N . TYR A 1 187 ? 6.301 -9.461 -11.344 1.00 97.56 187 TYR A N 1
ATOM 1539 C CA . TYR A 1 187 ? 7.721 -9.414 -10.991 1.00 97.56 187 TYR A CA 1
ATOM 1540 C C . TYR A 1 187 ? 8.609 -9.927 -12.129 1.00 97.56 187 TYR A C 1
ATOM 1542 O O . TYR A 1 187 ? 9.588 -9.274 -12.482 1.00 97.56 187 TYR A O 1
ATOM 1550 N N . GLY A 1 188 ? 8.225 -11.039 -12.762 1.00 97.00 188 GLY A N 1
ATOM 1551 C CA . GLY A 1 188 ? 8.885 -11.568 -13.956 1.00 97.00 188 GLY A CA 1
ATOM 1552 C C . GLY A 1 188 ? 8.828 -10.624 -15.143 1.00 97.00 188 GLY A C 1
ATOM 1553 O O . GLY A 1 188 ? 9.859 -10.318 -15.744 1.00 97.00 188 GLY A O 1
ATOM 1554 N N . PHE A 1 189 ? 7.626 -10.130 -15.446 1.00 97.62 189 PHE A N 1
ATOM 1555 C CA . PHE A 1 189 ? 7.403 -9.176 -16.526 1.00 97.62 189 PHE A CA 1
ATOM 1556 C C . PHE A 1 189 ? 8.232 -7.900 -16.335 1.00 97.62 189 PHE A C 1
ATOM 1558 O O . PHE A 1 189 ? 8.928 -7.478 -17.257 1.00 97.62 189 PHE A O 1
ATOM 1565 N N . LEU A 1 190 ? 8.194 -7.297 -15.143 1.00 97.94 190 LEU A N 1
ATOM 1566 C CA . LEU A 1 190 ? 8.915 -6.060 -14.850 1.00 97.94 190 LEU A CA 1
ATOM 1567 C C . LEU A 1 190 ? 10.425 -6.279 -14.848 1.00 97.94 190 LEU A C 1
ATOM 1569 O O . LEU A 1 190 ? 11.138 -5.454 -15.412 1.00 97.94 190 LEU A O 1
ATOM 1573 N N . ALA A 1 191 ? 10.918 -7.389 -14.293 1.00 98.38 191 ALA A N 1
ATOM 1574 C CA . ALA A 1 191 ? 12.337 -7.717 -14.352 1.00 98.38 191 ALA A CA 1
ATOM 1575 C C . ALA A 1 191 ? 12.806 -7.870 -15.808 1.00 98.38 191 ALA A C 1
ATOM 1577 O O . ALA A 1 191 ? 13.775 -7.233 -16.223 1.00 98.38 191 ALA A O 1
ATOM 1578 N N . TRP A 1 192 ? 12.069 -8.626 -16.627 1.00 98.19 192 TRP A N 1
ATOM 1579 C CA . TRP A 1 192 ? 12.352 -8.753 -18.057 1.00 98.19 192 TRP A CA 1
ATOM 1580 C C . TRP A 1 192 ? 12.320 -7.400 -18.783 1.00 98.19 192 TRP A C 1
ATOM 1582 O O . TRP A 1 192 ? 13.249 -7.074 -19.526 1.00 98.19 192 TRP A O 1
ATOM 1592 N N . ALA A 1 193 ? 11.292 -6.585 -18.542 1.00 97.94 193 ALA A N 1
ATOM 1593 C CA . ALA A 1 193 ? 11.151 -5.273 -19.162 1.00 97.94 193 ALA A CA 1
ATOM 1594 C C . ALA A 1 193 ? 12.288 -4.323 -18.755 1.00 97.94 193 ALA A C 1
ATOM 1596 O O . ALA A 1 193 ? 12.816 -3.617 -19.612 1.00 97.94 193 ALA A O 1
ATOM 1597 N N . ILE A 1 194 ? 12.706 -4.323 -17.483 1.00 97.50 194 ILE A N 1
ATOM 1598 C CA . ILE A 1 194 ? 13.855 -3.544 -16.999 1.00 97.50 194 ILE A CA 1
ATOM 1599 C C . ILE A 1 194 ? 15.133 -3.990 -17.710 1.00 97.50 194 ILE A C 1
ATOM 1601 O O . ILE A 1 194 ? 15.849 -3.143 -18.242 1.00 97.50 194 ILE A O 1
ATOM 1605 N N . GLN A 1 195 ? 15.397 -5.297 -17.790 1.00 97.44 195 GLN A N 1
ATOM 1606 C CA . GLN A 1 195 ? 16.579 -5.830 -18.475 1.00 97.44 195 GLN A CA 1
ATOM 1607 C C . GLN A 1 195 ? 16.609 -5.421 -19.954 1.00 97.44 195 GLN A C 1
ATOM 1609 O O . GLN A 1 195 ? 17.608 -4.887 -20.439 1.00 97.44 195 GLN A O 1
ATOM 1614 N N . LEU A 1 196 ? 15.495 -5.622 -20.662 1.00 97.00 196 LEU A N 1
ATOM 1615 C CA . LEU A 1 196 ? 15.348 -5.271 -22.072 1.00 97.00 196 LEU A CA 1
ATOM 1616 C C . LEU A 1 196 ? 15.534 -3.762 -22.296 1.00 97.00 196 LEU A C 1
ATOM 1618 O O . LEU A 1 196 ? 16.293 -3.333 -23.168 1.00 97.00 196 LEU A O 1
ATOM 1622 N N . LEU A 1 197 ? 14.838 -2.942 -21.506 1.00 96.06 197 LEU A N 1
ATOM 1623 C CA . LEU A 1 197 ? 14.778 -1.494 -21.686 1.00 96.06 197 LEU A CA 1
ATOM 1624 C C . LEU A 1 197 ? 15.928 -0.732 -21.024 1.00 96.06 197 LEU A C 1
ATOM 1626 O O . LEU A 1 197 ? 16.037 0.471 -21.249 1.00 96.06 197 LEU A O 1
ATOM 1630 N N . ASN A 1 198 ? 16.803 -1.380 -20.267 1.00 94.69 198 ASN A N 1
ATOM 1631 C CA . ASN A 1 198 ? 18.084 -0.793 -19.875 1.00 94.69 198 ASN A CA 1
ATOM 1632 C C . ASN A 1 198 ? 19.233 -1.242 -20.792 1.00 94.69 198 ASN A C 1
ATOM 1634 O O . ASN A 1 198 ? 20.329 -0.690 -20.717 1.00 94.69 198 ASN A O 1
ATOM 1638 N N . GLY A 1 199 ? 18.968 -2.165 -21.725 1.00 90.69 199 GLY A N 1
ATOM 1639 C CA . GLY A 1 199 ? 19.912 -2.584 -22.756 1.00 90.69 199 GLY A CA 1
ATOM 1640 C C . GLY A 1 199 ? 20.259 -1.493 -23.791 1.00 90.69 199 GLY A C 1
ATOM 1641 O O . GLY A 1 199 ? 19.534 -0.494 -23.944 1.00 90.69 199 GLY A O 1
ATOM 1642 N N . PRO A 1 200 ? 21.359 -1.689 -24.547 1.00 82.88 200 PRO A N 1
ATOM 1643 C CA . PRO A 1 200 ? 21.933 -0.684 -25.450 1.00 82.88 200 PRO A CA 1
ATOM 1644 C C . PRO A 1 200 ? 21.068 -0.369 -26.683 1.00 82.88 200 PRO A C 1
ATOM 1646 O O . PRO A 1 200 ? 21.221 0.698 -27.274 1.00 82.88 200 PRO A O 1
ATOM 1649 N N . SER A 1 201 ? 20.131 -1.246 -27.051 1.00 80.56 201 SER A N 1
ATOM 1650 C CA . SER A 1 201 ? 19.437 -1.278 -28.354 1.00 80.56 201 SER A CA 1
ATOM 1651 C C . SER A 1 201 ? 18.432 -0.149 -28.639 1.00 80.56 201 SER A C 1
ATOM 1653 O O . SER A 1 201 ? 17.623 -0.247 -29.551 1.00 80.56 201 SER A O 1
ATOM 1655 N N . PHE A 1 202 ? 18.409 0.914 -27.844 1.00 81.25 202 PHE A N 1
ATOM 1656 C CA . PHE A 1 202 ? 17.222 1.768 -27.714 1.00 81.25 202 PHE A CA 1
ATOM 1657 C C . PHE A 1 202 ? 17.604 3.212 -27.316 1.00 81.25 202 PHE A C 1
ATOM 1659 O O . PHE A 1 202 ? 17.018 3.825 -26.415 1.00 81.25 202 PHE A O 1
ATOM 1666 N N . SER A 1 203 ? 18.625 3.753 -27.979 1.00 67.69 203 SER A N 1
ATOM 1667 C CA . SER A 1 203 ? 19.236 5.061 -27.696 1.00 67.69 203 SER A CA 1
ATOM 1668 C C . SER A 1 203 ? 18.433 6.277 -28.193 1.00 67.69 203 SER A C 1
ATOM 1670 O O . SER A 1 203 ? 18.602 7.369 -27.651 1.00 67.69 203 SER A O 1
ATOM 1672 N N . SER A 1 204 ? 17.532 6.107 -29.166 1.00 74.81 204 SER A N 1
ATOM 1673 C CA . SER A 1 204 ? 16.677 7.159 -29.749 1.00 74.81 204 SER A CA 1
ATOM 1674 C C . SER A 1 204 ? 15.184 6.827 -29.600 1.00 74.81 204 SER A C 1
ATOM 1676 O O . SER A 1 204 ? 14.846 5.669 -29.372 1.00 74.81 204 SER A O 1
ATOM 1678 N N . GLY A 1 205 ? 14.280 7.812 -29.707 1.00 81.12 205 GLY A N 1
ATOM 1679 C CA . GLY A 1 205 ? 12.820 7.601 -29.712 1.00 81.12 205 GLY A CA 1
ATOM 1680 C C . GLY A 1 205 ? 12.103 7.840 -28.368 1.00 81.12 205 GLY A C 1
ATOM 1681 O O . GLY A 1 205 ? 12.589 8.632 -27.554 1.00 81.12 205 GLY A O 1
ATOM 1682 N N . PRO A 1 206 ? 10.937 7.195 -28.134 1.00 84.69 206 PRO A N 1
ATOM 1683 C CA . PRO A 1 206 ? 10.145 7.358 -26.914 1.00 84.69 206 PRO A CA 1
ATOM 1684 C C . PRO A 1 206 ? 10.943 7.075 -25.640 1.00 84.69 206 PRO A C 1
ATOM 1686 O O . PRO A 1 206 ? 11.909 6.304 -25.637 1.00 84.69 206 PRO A O 1
ATOM 1689 N N . THR A 1 207 ? 10.509 7.663 -24.524 1.00 88.94 207 THR A N 1
ATOM 1690 C CA . THR A 1 207 ? 11.137 7.405 -23.223 1.00 88.94 207 THR A CA 1
ATOM 1691 C C . THR A 1 207 ? 11.053 5.915 -22.875 1.00 88.94 207 THR A C 1
ATOM 1693 O O . THR A 1 207 ? 10.107 5.219 -23.249 1.00 88.94 207 THR A O 1
ATOM 1696 N N . ARG A 1 208 ? 12.030 5.400 -22.116 1.00 91.19 208 ARG A N 1
ATOM 1697 C CA . ARG A 1 208 ? 11.992 4.007 -21.629 1.00 91.19 208 ARG A CA 1
ATOM 1698 C C . ARG A 1 208 ? 10.744 3.720 -20.805 1.00 91.19 208 ARG A C 1
ATOM 1700 O O . ARG A 1 208 ? 10.213 2.620 -20.875 1.00 91.19 208 ARG A O 1
ATOM 1707 N N . ARG A 1 209 ? 10.249 4.733 -20.088 1.00 90.75 209 ARG A N 1
ATOM 1708 C CA . ARG A 1 209 ? 8.983 4.671 -19.360 1.00 90.75 209 ARG A CA 1
ATOM 1709 C C . ARG A 1 209 ? 7.809 4.394 -20.297 1.00 90.75 209 ARG A C 1
ATOM 1711 O O . ARG A 1 209 ? 7.049 3.474 -20.033 1.00 90.75 209 ARG A O 1
ATOM 1718 N N . GLU A 1 210 ? 7.699 5.125 -21.405 1.00 93.00 210 GLU A N 1
ATOM 1719 C CA . GLU A 1 210 ? 6.621 4.893 -22.369 1.00 93.00 210 GLU A CA 1
ATOM 1720 C C . GLU A 1 210 ? 6.765 3.548 -23.086 1.00 93.00 210 GLU A C 1
ATOM 1722 O O . GLU A 1 210 ? 5.776 2.857 -23.300 1.00 93.00 210 GLU A O 1
ATOM 1727 N N . ARG A 1 211 ? 7.992 3.115 -23.388 1.00 95.31 211 ARG A N 1
ATOM 1728 C CA . ARG A 1 211 ? 8.226 1.762 -23.916 1.00 95.31 211 ARG A CA 1
ATOM 1729 C C . ARG A 1 211 ? 7.764 0.679 -22.946 1.00 95.31 211 ARG A C 1
ATOM 1731 O O . ARG A 1 211 ? 7.121 -0.269 -23.378 1.00 95.31 211 ARG A O 1
ATOM 1738 N N . LEU A 1 212 ? 8.041 0.834 -21.651 1.00 95.75 212 LEU A N 1
ATOM 1739 C CA . LEU A 1 212 ? 7.545 -0.085 -20.628 1.00 95.75 212 LEU A CA 1
ATOM 1740 C C . LEU A 1 212 ? 6.016 -0.098 -20.605 1.00 95.75 212 LEU A C 1
ATOM 1742 O O . LEU A 1 212 ? 5.423 -1.171 -20.616 1.00 95.75 212 LEU A O 1
ATOM 1746 N N . ASN A 1 213 ? 5.383 1.078 -20.640 1.00 93.88 213 ASN A N 1
ATOM 1747 C CA . ASN A 1 213 ? 3.926 1.177 -20.703 1.00 93.88 213 ASN A CA 1
ATOM 1748 C C . ASN A 1 213 ? 3.370 0.464 -21.947 1.00 93.88 213 ASN A C 1
ATOM 1750 O O . ASN A 1 213 ? 2.355 -0.214 -21.855 1.00 93.88 213 ASN A O 1
ATOM 1754 N N . ARG A 1 214 ? 4.027 0.574 -23.109 1.00 95.56 214 ARG A N 1
ATOM 1755 C CA . ARG A 1 214 ? 3.629 -0.147 -24.330 1.00 95.56 214 ARG A CA 1
ATOM 1756 C C . ARG A 1 214 ? 3.767 -1.667 -24.193 1.00 95.56 214 ARG A C 1
ATOM 1758 O O . ARG A 1 214 ? 2.863 -2.381 -24.616 1.00 95.56 214 ARG A O 1
ATOM 1765 N N . LEU A 1 215 ? 4.838 -2.159 -23.561 1.00 97.25 215 LEU A N 1
ATOM 1766 C CA . LEU A 1 215 ? 4.980 -3.585 -23.225 1.00 97.25 215 LEU A CA 1
ATOM 1767 C C . LEU A 1 215 ? 3.839 -4.062 -22.316 1.00 97.25 215 LEU A C 1
ATOM 1769 O O . LEU A 1 215 ? 3.260 -5.114 -22.567 1.00 97.25 215 LEU A O 1
ATOM 1773 N N . GLU A 1 216 ? 3.491 -3.275 -21.295 1.00 95.31 216 GLU A N 1
ATOM 1774 C CA . GLU A 1 216 ? 2.408 -3.587 -20.354 1.00 95.31 216 GLU A CA 1
ATOM 1775 C C . GLU A 1 216 ? 1.047 -3.616 -21.063 1.00 95.31 216 GLU A C 1
ATOM 1777 O O . GLU A 1 216 ? 0.291 -4.571 -20.917 1.00 95.31 216 GLU A O 1
ATOM 1782 N N . ARG A 1 217 ? 0.768 -2.622 -21.913 1.00 93.62 217 ARG A N 1
ATOM 1783 C CA . ARG A 1 217 ? -0.442 -2.564 -22.749 1.00 93.62 217 ARG A CA 1
ATOM 1784 C C . ARG A 1 217 ? -0.542 -3.752 -23.710 1.00 93.62 217 ARG A C 1
ATOM 1786 O O . ARG A 1 217 ? -1.627 -4.296 -23.888 1.00 93.62 217 ARG A O 1
ATOM 1793 N N . GLY A 1 218 ? 0.576 -4.158 -24.313 1.00 95.00 218 GLY A N 1
ATOM 1794 C CA . GLY A 1 218 ? 0.643 -5.331 -25.186 1.00 95.00 218 GLY A CA 1
ATOM 1795 C C . GLY A 1 218 ? 0.368 -6.636 -24.437 1.00 95.00 218 GLY A C 1
ATOM 1796 O O . GLY A 1 218 ? -0.414 -7.453 -24.919 1.00 95.00 218 GLY A O 1
ATOM 1797 N N . LEU A 1 219 ? 0.958 -6.807 -23.248 1.00 94.75 219 LEU A N 1
ATOM 1798 C CA . LEU A 1 219 ? 0.715 -7.959 -22.372 1.00 94.75 219 LEU A CA 1
ATOM 1799 C C . LEU A 1 219 ? -0.771 -8.059 -22.012 1.00 94.75 219 LEU A C 1
ATOM 1801 O O . LEU A 1 219 ? -1.395 -9.094 -22.220 1.00 94.75 219 LEU A O 1
ATOM 1805 N N . VAL A 1 220 ? -1.333 -6.951 -21.531 1.00 91.50 220 VAL A N 1
ATOM 1806 C CA . VAL A 1 220 ? -2.729 -6.848 -21.102 1.00 91.50 220 VAL A CA 1
ATOM 1807 C C . VAL A 1 220 ? -3.691 -7.156 -22.255 1.00 91.50 220 VAL A C 1
ATOM 1809 O O . VAL A 1 220 ? -4.645 -7.905 -22.067 1.00 91.50 220 VAL A O 1
ATOM 1812 N N . LEU A 1 221 ? -3.414 -6.666 -23.470 1.00 91.81 221 LEU A N 1
ATOM 1813 C CA . LEU A 1 221 ? -4.198 -7.004 -24.664 1.00 91.81 221 LEU A CA 1
ATOM 1814 C C . LEU A 1 221 ? -4.171 -8.509 -24.984 1.00 91.81 221 LEU A C 1
ATOM 1816 O O . LEU A 1 221 ? -5.222 -9.082 -25.266 1.00 91.81 221 LEU A O 1
ATOM 1820 N N . CYS A 1 222 ? -2.993 -9.144 -24.960 1.00 93.19 222 CYS A N 1
ATOM 1821 C CA . CYS A 1 222 ? -2.865 -10.577 -25.261 1.00 93.19 222 CYS A CA 1
ATOM 1822 C C . CYS A 1 222 ? -3.642 -11.424 -24.246 1.00 93.19 222 CYS A C 1
ATOM 1824 O O . CYS A 1 222 ? -4.383 -12.329 -24.622 1.00 93.19 222 CYS A O 1
ATOM 1826 N N . GLU A 1 223 ? -3.520 -11.087 -22.966 1.00 89.62 223 GLU A N 1
ATOM 1827 C CA . GLU A 1 223 ? -4.217 -11.770 -21.875 1.00 89.62 223 GLU A CA 1
ATOM 1828 C C . GLU A 1 223 ? -5.736 -11.600 -21.961 1.00 89.62 223 GLU A C 1
ATOM 1830 O O . GLU A 1 223 ? -6.465 -12.579 -21.817 1.00 89.62 223 GLU A O 1
ATOM 1835 N N . PHE A 1 224 ? -6.235 -10.409 -22.307 1.00 87.31 224 PHE A N 1
ATOM 1836 C CA . PHE A 1 224 ? -7.670 -10.222 -22.540 1.00 87.31 224 PHE A CA 1
ATOM 1837 C C . PHE A 1 224 ? -8.202 -11.039 -23.718 1.00 87.31 224 PHE A C 1
ATOM 1839 O O . PHE A 1 224 ? -9.298 -11.588 -23.641 1.00 87.31 224 PHE A O 1
ATOM 1846 N N . ILE A 1 225 ? -7.445 -11.135 -24.812 1.00 90.38 225 ILE A N 1
ATOM 1847 C CA . ILE A 1 225 ? -7.851 -11.939 -25.971 1.00 90.38 225 ILE A CA 1
ATOM 1848 C C . ILE A 1 225 ? -7.851 -13.440 -25.638 1.00 90.38 225 ILE A C 1
ATOM 1850 O O . ILE A 1 225 ? -8.684 -14.178 -26.177 1.00 90.38 225 ILE A O 1
ATOM 1854 N N . GLN A 1 226 ? -6.939 -13.879 -24.766 1.00 90.56 226 GLN A N 1
ATOM 1855 C CA . GLN A 1 226 ? -6.844 -15.261 -24.304 1.00 90.56 226 GLN A CA 1
ATOM 1856 C C . GLN A 1 226 ? -7.996 -15.653 -23.378 1.00 90.56 226 GLN A C 1
ATOM 1858 O O . GLN A 1 226 ? -8.592 -16.708 -23.575 1.00 90.56 226 GLN A O 1
ATOM 1863 N N . HIS A 1 227 ? -8.303 -14.813 -22.392 1.00 84.12 227 HIS A N 1
ATOM 1864 C CA . HIS A 1 227 ? -9.275 -15.125 -21.346 1.00 84.12 227 HIS A CA 1
ATOM 1865 C C . HIS A 1 227 ? -10.726 -14.752 -21.723 1.00 84.12 227 HIS A C 1
ATOM 1867 O O . HIS A 1 227 ? -11.667 -15.196 -21.089 1.00 84.12 227 HIS A O 1
ATOM 1873 N N . ASP A 1 228 ? -10.971 -14.037 -22.821 1.00 75.81 228 ASP A N 1
ATOM 1874 C CA . ASP A 1 228 ? -12.319 -13.556 -23.167 1.00 75.81 228 ASP A CA 1
ATOM 1875 C C . ASP A 1 228 ? -12.938 -12.662 -22.062 1.00 75.81 228 ASP A C 1
ATOM 1877 O O . ASP A 1 228 ? -12.363 -12.411 -20.997 1.00 75.81 228 ASP A O 1
ATOM 1881 N N . ILE A 1 229 ? -14.106 -12.078 -22.330 1.00 69.88 229 ILE A N 1
ATOM 1882 C CA . ILE A 1 229 ? -14.705 -11.088 -21.428 1.00 69.88 229 ILE A CA 1
ATOM 1883 C C . ILE A 1 229 ? -15.187 -11.695 -20.101 1.00 69.88 229 ILE A C 1
ATOM 1885 O O . ILE A 1 229 ? -15.197 -10.996 -19.088 1.00 69.88 229 ILE A O 1
ATOM 1889 N N . ASN A 1 230 ? -15.513 -12.989 -20.092 1.00 70.31 230 ASN A N 1
ATOM 1890 C CA . ASN A 1 230 ? -16.150 -13.671 -18.964 1.00 70.31 230 ASN A CA 1
ATOM 1891 C C . ASN A 1 230 ? -15.179 -14.453 -18.065 1.00 70.31 230 ASN A C 1
ATOM 1893 O O . ASN A 1 230 ? -15.572 -14.849 -16.970 1.00 70.31 230 ASN A O 1
ATOM 1897 N N . ASP A 1 231 ? -13.932 -14.685 -18.487 1.00 74.38 231 ASP A N 1
ATOM 1898 C CA . ASP A 1 231 ? -12.955 -15.358 -17.632 1.00 74.38 231 ASP A CA 1
ATOM 1899 C C . ASP A 1 231 ? -12.199 -14.336 -16.773 1.00 74.38 231 ASP A C 1
ATOM 1901 O O . ASP A 1 231 ? -11.527 -13.423 -17.265 1.00 74.38 231 ASP A O 1
ATOM 1905 N N . ASN A 1 232 ? -12.303 -14.515 -15.459 1.00 67.44 232 ASN A N 1
ATOM 1906 C CA . ASN A 1 232 ? -11.576 -13.741 -14.455 1.00 67.44 232 ASN A CA 1
ATOM 1907 C C . ASN A 1 232 ? -10.481 -14.579 -13.769 1.00 67.44 232 ASN A C 1
ATOM 1909 O O . ASN A 1 232 ? -9.961 -14.187 -12.723 1.00 67.44 232 ASN A O 1
ATOM 1913 N N . SER A 1 233 ? -10.094 -15.721 -14.351 1.00 70.19 233 SER A N 1
ATOM 1914 C CA . SER A 1 233 ? -9.020 -16.582 -13.840 1.00 70.19 233 SER A CA 1
ATOM 1915 C C . SER A 1 233 ? -7.653 -15.885 -13.810 1.00 70.19 233 SER A C 1
ATOM 1917 O O . SER A 1 233 ? -6.806 -16.219 -12.977 1.00 70.19 233 SER A O 1
ATOM 1919 N N . CYS A 1 234 ? -7.443 -14.874 -14.664 1.00 75.81 234 CYS A N 1
ATOM 1920 C CA . CYS A 1 234 ? -6.216 -14.085 -14.732 1.00 75.81 234 CYS A CA 1
ATOM 1921 C C . CYS A 1 234 ? -6.490 -12.570 -14.624 1.00 75.81 234 CYS A C 1
ATOM 1923 O O . CYS A 1 234 ? -6.549 -11.846 -15.615 1.00 75.81 234 CYS A O 1
ATOM 1925 N N . ALA A 1 235 ? -6.618 -12.053 -13.398 1.00 74.44 235 ALA A N 1
ATOM 1926 C CA . ALA A 1 235 ? -6.756 -10.613 -13.159 1.00 74.44 235 ALA A CA 1
ATOM 1927 C C . ALA A 1 235 ? -5.414 -9.867 -13.328 1.00 74.44 235 ALA A C 1
ATOM 1929 O O . ALA A 1 235 ? -4.478 -10.075 -12.549 1.00 74.44 235 ALA A O 1
ATOM 1930 N N . LEU A 1 236 ? -5.312 -9.003 -14.340 1.00 79.31 236 LEU A N 1
ATOM 1931 C CA . LEU A 1 236 ? -4.195 -8.075 -14.557 1.00 79.31 236 LEU A CA 1
ATOM 1932 C C . LEU A 1 236 ? -4.562 -6.652 -14.109 1.00 79.31 236 LEU A C 1
ATOM 1934 O O . LEU A 1 236 ? -5.737 -6.296 -14.055 1.00 79.31 236 LEU A O 1
ATOM 1938 N N . LEU A 1 237 ? -3.559 -5.821 -13.820 1.00 76.44 237 LEU A N 1
ATOM 1939 C CA . LEU A 1 237 ? -3.752 -4.391 -13.575 1.00 76.44 237 LEU A CA 1
ATOM 1940 C C . LEU A 1 237 ? -4.240 -3.693 -14.856 1.00 76.44 237 LEU A C 1
ATOM 1942 O O . LEU A 1 237 ? -3.662 -3.877 -15.927 1.00 76.44 237 LEU A O 1
ATOM 1946 N N . GLY A 1 238 ? -5.270 -2.850 -14.730 1.00 60.91 238 GLY A N 1
ATOM 1947 C CA . GLY A 1 238 ? -5.771 -2.018 -15.831 1.00 60.91 238 GLY A CA 1
ATOM 1948 C C . GLY A 1 238 ? -6.981 -2.550 -16.597 1.00 60.91 238 GLY A C 1
ATOM 1949 O O . GLY A 1 238 ? -7.084 -2.310 -17.797 1.00 60.91 238 GLY A O 1
ATOM 1950 N N . GLN A 1 239 ? -7.928 -3.213 -15.924 1.00 59.94 239 GLN A N 1
ATOM 1951 C CA . GLN A 1 239 ? -9.189 -3.670 -16.531 1.00 59.94 239 GLN A CA 1
ATOM 1952 C C . GLN A 1 239 ? -10.240 -2.556 -16.682 1.00 59.94 239 GLN A C 1
ATOM 1954 O O . GLN A 1 239 ? -11.405 -2.733 -16.339 1.00 59.94 239 GLN A O 1
ATOM 1959 N N . ARG A 1 240 ? -9.873 -1.397 -17.243 1.00 56.28 240 ARG A N 1
ATOM 1960 C CA . ARG A 1 240 ? -10.914 -0.517 -17.800 1.00 56.28 240 ARG A CA 1
ATOM 1961 C C . ARG A 1 240 ? -11.697 -1.295 -18.853 1.00 56.28 240 ARG A C 1
ATOM 1963 O O . ARG A 1 240 ? -11.068 -2.022 -19.617 1.00 56.28 240 ARG A O 1
ATOM 1970 N N . SER A 1 241 ? -13.029 -1.118 -18.856 1.00 58.75 241 SER A N 1
ATOM 1971 C CA . SER A 1 241 ? -14.021 -1.687 -19.789 1.00 58.75 241 SER A CA 1
ATOM 1972 C C . SER A 1 241 ? -13.363 -2.513 -20.896 1.00 58.75 241 SER A C 1
ATOM 1974 O O . SER A 1 241 ? -12.871 -1.950 -21.876 1.00 58.75 241 SER A O 1
ATOM 1976 N N . LYS A 1 242 ? -13.325 -3.845 -20.719 1.00 66.19 242 LYS A N 1
ATOM 1977 C CA . LYS A 1 242 ? -12.761 -4.812 -21.683 1.00 66.19 242 LYS A CA 1
ATOM 1978 C C . LYS A 1 242 ? -13.227 -4.498 -23.120 1.00 66.19 242 LYS A C 1
ATOM 1980 O O . LYS A 1 242 ? -12.473 -4.644 -24.080 1.00 66.19 242 LYS A O 1
ATOM 1985 N N . THR A 1 243 ? -14.431 -3.942 -23.251 1.00 66.38 243 THR A N 1
ATOM 1986 C CA . THR A 1 243 ? -15.027 -3.405 -24.475 1.00 66.38 243 THR A CA 1
ATOM 1987 C C . THR A 1 243 ? -14.172 -2.339 -25.175 1.00 66.38 243 THR A C 1
ATOM 1989 O O . THR A 1 243 ? -13.968 -2.443 -26.379 1.00 66.38 243 THR A O 1
ATOM 1992 N N . GLN A 1 244 ? -13.612 -1.350 -24.470 1.00 72.94 244 GLN A N 1
ATOM 1993 C CA . GLN A 1 244 ? -12.803 -0.278 -25.079 1.00 72.94 244 GLN A CA 1
ATOM 1994 C C . GLN A 1 244 ? -11.491 -0.788 -25.681 1.00 72.94 244 GLN A C 1
ATOM 1996 O O . GLN A 1 244 ? -11.076 -0.329 -26.744 1.00 72.94 244 GLN A O 1
ATOM 2001 N N . LEU A 1 245 ? -10.844 -1.758 -25.030 1.00 75.44 245 LEU A N 1
ATOM 2002 C CA . LEU A 1 245 ? -9.604 -2.353 -25.540 1.00 75.44 245 LEU A CA 1
ATOM 2003 C C . LEU A 1 245 ? -9.850 -3.193 -26.793 1.00 75.44 245 LEU A C 1
ATOM 2005 O O . LEU A 1 245 ? -8.985 -3.274 -27.665 1.00 75.44 245 LEU A O 1
ATOM 2009 N N . LEU A 1 246 ? -11.049 -3.764 -26.904 1.00 75.69 246 LEU A N 1
ATOM 2010 C CA . LEU A 1 246 ? -11.472 -4.532 -28.063 1.00 75.69 246 LEU A CA 1
ATOM 2011 C C . LEU A 1 246 ? -12.077 -3.660 -29.174 1.00 75.69 246 LEU A C 1
ATOM 2013 O O . LEU A 1 246 ? -12.124 -4.118 -30.305 1.00 75.69 246 LEU A O 1
ATOM 2017 N N . GLN A 1 247 ? -12.481 -2.411 -28.922 1.00 74.31 247 GLN A N 1
ATOM 2018 C CA . GLN A 1 247 ? -13.161 -1.535 -29.897 1.00 74.31 247 GLN A CA 1
ATOM 2019 C C . GLN A 1 247 ? -12.261 -0.957 -31.013 1.00 74.31 247 GLN A C 1
ATOM 2021 O O . GLN A 1 247 ? -12.755 -0.268 -31.898 1.00 74.31 247 GLN A O 1
ATOM 2026 N N . GLY A 1 248 ? -10.955 -1.242 -31.021 1.00 69.38 248 GLY A N 1
ATOM 2027 C CA . GLY A 1 248 ? -9.992 -0.679 -31.980 1.00 69.38 248 GLY A CA 1
ATOM 2028 C C . GLY A 1 248 ? -9.446 -1.646 -33.036 1.00 69.38 248 GLY A C 1
ATOM 2029 O O . GLY A 1 248 ? -8.295 -1.470 -33.439 1.00 69.38 248 GLY A O 1
ATOM 2030 N N . HIS A 1 249 ? -10.197 -2.682 -33.421 1.00 80.94 249 HIS A N 1
ATOM 2031 C CA . HIS A 1 249 ? -9.744 -3.692 -34.384 1.00 80.94 249 HIS A CA 1
ATOM 2032 C C . HIS A 1 249 ? -10.291 -3.453 -35.795 1.00 80.94 249 HIS A C 1
ATOM 2034 O O . HIS A 1 249 ? -11.446 -3.076 -35.970 1.00 80.94 249 HIS A O 1
ATOM 2040 N N . GLU A 1 250 ? -9.473 -3.747 -36.803 1.00 80.81 250 GLU A N 1
ATOM 2041 C CA . GLU A 1 250 ? -9.879 -3.789 -38.212 1.00 80.81 250 GLU A CA 1
ATOM 2042 C C . GLU A 1 250 ? -9.715 -5.225 -38.710 1.00 80.81 250 GLU A C 1
ATOM 2044 O O . GLU A 1 250 ? -8.633 -5.799 -38.589 1.00 80.81 250 GLU A O 1
ATOM 2049 N N . ALA A 1 251 ? -10.787 -5.834 -39.228 1.00 84.81 251 ALA A N 1
ATOM 2050 C CA . ALA A 1 251 ? -10.765 -7.200 -39.768 1.00 84.81 251 ALA A CA 1
ATOM 2051 C C . ALA A 1 251 ? -10.081 -8.231 -38.834 1.00 84.81 251 ALA A C 1
ATOM 2053 O O . ALA A 1 251 ? -9.222 -9.002 -39.258 1.00 84.81 251 ALA A O 1
ATOM 2054 N N . ASN A 1 252 ? -10.434 -8.217 -37.539 1.00 90.25 252 ASN A N 1
ATOM 2055 C CA . ASN A 1 252 ? -9.873 -9.102 -36.501 1.00 90.25 252 ASN A CA 1
ATOM 2056 C C . ASN A 1 252 ? -8.356 -8.931 -36.248 1.00 90.25 252 ASN A C 1
ATOM 2058 O O . ASN A 1 252 ? -7.695 -9.807 -35.679 1.00 90.25 252 ASN A O 1
ATOM 2062 N N . ARG A 1 253 ? -7.789 -7.793 -36.662 1.00 93.31 253 ARG A N 1
ATOM 2063 C CA . ARG A 1 253 ? -6.414 -7.391 -36.364 1.00 93.31 253 ARG A CA 1
ATOM 2064 C C . ARG A 1 253 ? -6.411 -6.280 -35.327 1.00 93.31 253 ARG A C 1
ATOM 2066 O O . ARG A 1 253 ? -7.141 -5.301 -35.448 1.00 93.31 253 ARG A O 1
ATOM 2073 N N . TYR A 1 254 ? -5.548 -6.416 -34.332 1.00 94.19 254 TYR A N 1
ATOM 2074 C CA . TYR A 1 254 ? -5.457 -5.506 -33.199 1.00 94.19 254 TYR A CA 1
ATOM 2075 C C . TYR A 1 254 ? -4.094 -4.826 -33.181 1.00 94.19 254 TYR A C 1
ATOM 2077 O O . TYR A 1 254 ? -3.076 -5.433 -33.519 1.00 94.19 254 TYR A O 1
ATOM 2085 N N . ARG A 1 255 ? -4.088 -3.566 -32.750 1.00 94.06 255 ARG A N 1
ATOM 2086 C CA . ARG A 1 255 ? -2.889 -2.804 -32.387 1.00 94.06 255 ARG A CA 1
ATOM 2087 C C . ARG A 1 255 ? -2.785 -2.701 -30.871 1.00 94.06 255 ARG A C 1
ATOM 2089 O O . ARG A 1 255 ? -3.792 -2.807 -30.173 1.00 94.06 255 ARG A O 1
ATOM 2096 N N . VAL A 1 256 ? -1.585 -2.423 -30.370 1.00 93.00 256 VAL A N 1
ATOM 2097 C CA . VAL A 1 256 ? -1.387 -2.095 -28.952 1.00 93.00 256 VAL A CA 1
ATOM 2098 C C . VAL A 1 256 ? -2.251 -0.877 -28.597 1.00 93.00 256 VAL A C 1
ATOM 2100 O O . VAL A 1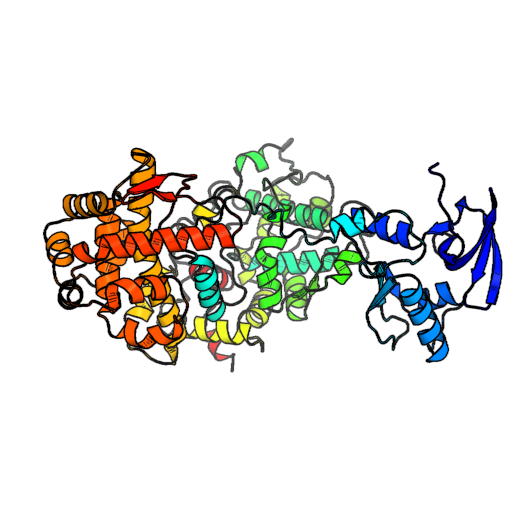 256 ? -2.182 0.139 -29.297 1.00 93.00 256 VAL A O 1
ATOM 2103 N N . PRO A 1 257 ? -3.068 -0.939 -27.533 1.00 90.94 257 PRO A N 1
ATOM 2104 C CA . PRO A 1 257 ? -3.908 0.183 -27.147 1.00 90.94 257 PRO A CA 1
ATOM 2105 C C . PRO A 1 257 ? -3.045 1.366 -26.705 1.00 90.94 257 PRO A C 1
ATOM 2107 O O . PRO A 1 257 ? -1.949 1.207 -26.164 1.00 90.94 257 PRO A O 1
ATOM 2110 N N . THR A 1 258 ? -3.548 2.583 -26.903 1.00 88.56 258 THR A N 1
ATOM 2111 C CA . THR A 1 258 ? -2.834 3.799 -26.487 1.00 88.56 258 THR A CA 1
ATOM 2112 C C . THR A 1 258 ? -2.842 3.974 -24.971 1.00 88.56 258 THR A C 1
ATOM 2114 O O . THR A 1 258 ? -1.912 4.563 -24.426 1.00 88.56 258 THR A O 1
ATOM 2117 N N . ARG A 1 259 ? -3.865 3.461 -24.275 1.00 86.38 259 ARG A N 1
ATOM 2118 C CA . ARG A 1 259 ? -4.010 3.496 -22.813 1.00 86.38 259 ARG A CA 1
ATOM 2119 C C . ARG A 1 259 ? -4.827 2.295 -22.328 1.00 86.38 259 ARG A C 1
ATOM 2121 O O . ARG A 1 259 ? -5.783 1.913 -22.990 1.00 86.38 259 ARG A O 1
ATOM 2128 N N . ILE A 1 260 ? -4.465 1.755 -21.165 1.00 85.62 260 ILE A N 1
ATOM 2129 C CA . ILE A 1 260 ? -5.273 0.785 -20.391 1.00 85.62 260 ILE A CA 1
ATOM 2130 C C . ILE A 1 260 ? -5.726 1.383 -19.038 1.00 85.62 260 ILE A C 1
ATOM 2132 O O . ILE A 1 260 ? -6.639 0.874 -18.400 1.00 85.62 260 ILE A O 1
ATOM 2136 N N . LEU A 1 261 ? -5.133 2.517 -18.639 1.00 83.06 261 LEU A N 1
ATOM 2137 C CA . LEU A 1 261 ? -5.421 3.310 -17.436 1.00 83.06 261 LEU A CA 1
ATOM 2138 C C . LEU A 1 261 ? -5.509 4.809 -17.805 1.00 83.06 261 LEU A C 1
ATOM 2140 O O . LEU A 1 261 ? -4.838 5.247 -18.747 1.00 83.06 261 LEU A O 1
ATOM 2144 N N . LYS A 1 262 ? -6.297 5.611 -17.073 1.00 79.31 262 LYS A N 1
ATOM 2145 C CA . LYS A 1 262 ? -6.319 7.092 -17.125 1.00 79.31 262 LYS A CA 1
ATOM 2146 C C . LYS A 1 262 ? -4.909 7.641 -16.956 1.00 79.31 262 LYS A C 1
ATOM 2148 O O . LYS A 1 262 ? -4.485 8.479 -17.751 1.00 79.31 262 LYS A O 1
ATOM 2153 N N . ASN A 1 263 ? -4.186 7.151 -15.952 1.00 81.81 263 ASN A N 1
ATOM 2154 C CA . ASN A 1 263 ? -2.846 7.577 -15.595 1.00 81.81 263 ASN A CA 1
ATOM 2155 C C . ASN A 1 263 ? -1.907 6.374 -15.427 1.00 81.81 263 ASN A C 1
ATOM 2157 O O . ASN A 1 263 ? -1.443 6.041 -14.338 1.00 81.81 263 ASN A O 1
ATOM 2161 N N . GLN A 1 264 ? -1.541 5.761 -16.557 1.00 83.00 264 GLN A N 1
ATOM 2162 C CA . GLN A 1 264 ? -0.582 4.647 -16.606 1.00 83.00 264 GLN A CA 1
ATOM 2163 C C . GLN A 1 264 ? 0.736 4.943 -15.873 1.00 83.00 264 GLN A C 1
ATOM 2165 O O . GLN A 1 264 ? 1.369 4.050 -15.316 1.00 83.00 264 GLN A O 1
ATOM 2170 N N . ASN A 1 265 ? 1.186 6.199 -15.870 1.00 80.69 265 ASN A N 1
ATOM 2171 C CA . ASN A 1 265 ? 2.464 6.540 -15.260 1.00 80.69 265 ASN A CA 1
ATOM 2172 C C . ASN A 1 265 ? 2.424 6.454 -13.730 1.00 80.69 265 ASN A C 1
ATOM 2174 O O . ASN A 1 265 ? 3.443 6.071 -13.145 1.00 80.69 265 ASN A O 1
ATOM 2178 N N . SER A 1 266 ? 1.286 6.773 -13.105 1.00 75.88 266 SER A N 1
ATOM 2179 C CA . SER A 1 266 ? 1.098 6.672 -11.653 1.00 75.88 266 SER A CA 1
ATOM 2180 C C . SER A 1 266 ? 0.503 5.335 -11.212 1.00 75.88 266 SER A C 1
ATOM 2182 O O . SER A 1 266 ? 0.875 4.852 -10.149 1.00 75.88 266 SER A O 1
ATOM 2184 N N . ALA A 1 267 ? -0.378 4.738 -12.018 1.00 79.56 267 ALA A N 1
ATOM 2185 C CA . ALA A 1 267 ? -1.144 3.539 -11.667 1.00 79.56 267 ALA A CA 1
ATOM 2186 C C . ALA A 1 267 ? -0.699 2.263 -12.412 1.00 79.56 267 ALA A C 1
ATOM 2188 O O . ALA A 1 267 ? -1.235 1.188 -12.170 1.00 79.56 267 ALA A O 1
ATOM 2189 N N . GLY A 1 268 ? 0.278 2.346 -13.319 1.00 86.25 268 GLY A N 1
ATOM 2190 C CA . GLY A 1 268 ? 0.819 1.174 -14.014 1.00 86.25 268 GLY A CA 1
ATOM 2191 C C . GLY A 1 268 ? 1.688 0.294 -13.112 1.00 86.25 268 GLY A C 1
ATOM 2192 O O . GLY A 1 268 ? 2.298 0.775 -12.146 1.00 86.25 268 GLY A O 1
ATOM 2193 N N . ALA A 1 269 ? 1.816 -0.985 -13.473 1.00 91.00 269 ALA A N 1
ATOM 2194 C CA . ALA A 1 269 ? 2.445 -2.024 -12.656 1.00 91.00 269 ALA A CA 1
ATOM 2195 C C . ALA A 1 269 ? 3.842 -1.645 -12.155 1.00 91.00 269 ALA A C 1
ATOM 2197 O O . ALA A 1 269 ? 4.157 -1.836 -10.987 1.00 91.00 269 ALA A O 1
ATOM 2198 N N . PHE A 1 270 ? 4.671 -1.029 -12.999 1.00 92.38 270 PHE A N 1
ATOM 2199 C CA . PHE A 1 270 ? 6.027 -0.628 -12.612 1.00 92.38 270 PHE A CA 1
ATOM 2200 C C . PHE A 1 270 ? 6.070 0.345 -11.428 1.00 92.38 270 PHE A C 1
ATOM 2202 O O . PHE A 1 270 ? 6.999 0.276 -10.634 1.00 92.38 270 PHE A O 1
ATOM 2209 N N . ARG A 1 271 ? 5.088 1.249 -11.292 1.00 88.56 271 ARG A N 1
ATOM 2210 C CA . ARG A 1 271 ? 5.026 2.160 -10.138 1.00 88.56 271 ARG A CA 1
ATOM 2211 C C . ARG A 1 271 ? 4.500 1.424 -8.909 1.00 88.56 271 ARG A C 1
ATOM 2213 O O . ARG A 1 271 ? 5.081 1.566 -7.840 1.00 88.56 271 ARG A O 1
ATOM 2220 N N . LEU A 1 272 ? 3.441 0.633 -9.077 1.00 89.19 272 LEU A N 1
ATOM 2221 C CA . LEU A 1 272 ? 2.764 -0.064 -7.980 1.00 89.19 272 LEU A CA 1
ATOM 2222 C C . LEU A 1 272 ? 3.606 -1.197 -7.366 1.00 89.19 272 LEU A C 1
ATOM 2224 O O . LEU A 1 272 ? 3.506 -1.459 -6.170 1.00 89.19 272 LEU A O 1
ATOM 2228 N N . TYR A 1 273 ? 4.465 -1.836 -8.165 1.00 94.56 273 TYR A N 1
ATOM 2229 C CA . TYR A 1 273 ? 5.335 -2.936 -7.736 1.00 94.56 273 TYR A CA 1
ATOM 2230 C C . TYR A 1 273 ? 6.752 -2.477 -7.373 1.00 94.56 273 TYR A C 1
ATOM 2232 O O . TYR A 1 273 ? 7.516 -3.287 -6.855 1.00 94.56 273 TYR A O 1
ATOM 2240 N N . ALA A 1 274 ? 7.114 -1.209 -7.596 1.00 92.50 274 ALA A N 1
ATOM 2241 C CA . ALA A 1 274 ? 8.464 -0.683 -7.368 1.00 92.50 274 ALA A CA 1
ATOM 2242 C C . ALA A 1 274 ? 9.024 -1.028 -5.976 1.00 92.50 274 ALA A C 1
ATOM 2244 O O . ALA A 1 274 ? 10.083 -1.641 -5.870 1.00 92.50 274 ALA A O 1
ATOM 2245 N N . THR A 1 275 ? 8.283 -0.699 -4.914 1.00 92.31 275 THR A N 1
ATOM 2246 C CA . THR A 1 275 ? 8.687 -0.969 -3.523 1.00 92.31 275 THR A CA 1
ATOM 2247 C C . THR A 1 275 ? 8.828 -2.463 -3.240 1.00 92.31 275 THR A C 1
ATOM 2249 O O . THR A 1 275 ? 9.729 -2.893 -2.524 1.00 92.31 275 THR A O 1
ATOM 2252 N N . SER A 1 276 ? 7.953 -3.281 -3.823 1.00 95.62 276 SER A N 1
ATOM 2253 C CA . SER A 1 276 ? 8.013 -4.729 -3.642 1.00 95.62 276 SER A CA 1
ATOM 2254 C C . SER A 1 276 ? 9.162 -5.373 -4.422 1.00 95.62 276 SER A C 1
ATOM 2256 O O . SER A 1 276 ? 9.782 -6.303 -3.924 1.00 95.62 276 SER A O 1
ATOM 2258 N N . LEU A 1 277 ? 9.506 -4.855 -5.608 1.00 96.81 277 LEU A N 1
ATOM 2259 C CA . LEU A 1 277 ? 10.651 -5.319 -6.397 1.00 96.81 277 LEU A CA 1
ATOM 2260 C C . LEU A 1 277 ? 11.960 -5.151 -5.622 1.00 96.81 277 LEU A C 1
ATOM 2262 O O . LEU A 1 277 ? 12.805 -6.045 -5.657 1.00 96.81 277 LEU A O 1
ATOM 2266 N N . THR A 1 278 ? 12.120 -4.028 -4.921 1.00 96.31 278 THR A N 1
ATOM 2267 C CA . THR A 1 278 ? 13.313 -3.769 -4.110 1.00 96.31 278 THR A CA 1
ATOM 2268 C C . THR A 1 278 ? 13.307 -4.569 -2.811 1.00 96.31 278 THR A C 1
ATOM 2270 O O . THR A 1 278 ? 14.291 -5.238 -2.510 1.00 96.31 278 THR A O 1
ATOM 2273 N N . SER A 1 279 ? 12.189 -4.605 -2.078 1.00 96.06 279 SER A N 1
ATOM 2274 C CA . SER A 1 279 ? 12.085 -5.369 -0.819 1.00 96.06 279 SER A CA 1
ATOM 2275 C C . SER A 1 279 ? 12.173 -6.893 -1.008 1.00 96.06 279 SER A C 1
ATOM 2277 O O . SER A 1 279 ? 12.658 -7.609 -0.128 1.00 96.06 279 SER A O 1
ATOM 2279 N N . PHE A 1 280 ? 11.741 -7.423 -2.158 1.00 96.81 280 PHE A N 1
ATOM 2280 C CA . PHE A 1 280 ? 11.909 -8.845 -2.503 1.00 96.81 280 PHE A CA 1
ATOM 2281 C C . PHE A 1 280 ? 13.305 -9.122 -3.079 1.00 96.81 280 PHE A C 1
ATOM 2283 O O . PHE A 1 280 ? 13.604 -10.231 -3.511 1.00 96.81 280 PHE A O 1
ATOM 2290 N N . GLY A 1 281 ? 14.169 -8.105 -3.126 1.00 96.12 281 GLY A N 1
ATOM 2291 C CA . GLY A 1 281 ? 15.530 -8.233 -3.613 1.00 96.12 281 GLY A CA 1
ATOM 2292 C C . GLY A 1 281 ? 15.603 -8.621 -5.083 1.00 96.12 281 GLY A C 1
ATOM 2293 O O . GLY A 1 281 ? 16.582 -9.247 -5.464 1.00 96.12 281 GLY A O 1
ATOM 2294 N N . PHE A 1 282 ? 14.603 -8.293 -5.908 1.00 97.75 282 PHE A N 1
ATOM 2295 C CA . PHE A 1 282 ? 14.625 -8.511 -7.361 1.00 97.75 282 PHE A CA 1
ATOM 2296 C C . PHE A 1 282 ? 15.247 -7.330 -8.114 1.00 97.75 282 PHE A C 1
ATOM 2298 O O . PHE A 1 282 ? 15.793 -7.494 -9.204 1.00 97.75 282 PHE A O 1
ATOM 2305 N N . ALA A 1 283 ? 15.185 -6.134 -7.538 1.00 97.38 283 ALA A N 1
ATOM 2306 C CA . ALA A 1 283 ? 15.797 -4.939 -8.090 1.00 97.38 283 ALA A CA 1
ATOM 2307 C C . ALA A 1 283 ? 16.515 -4.136 -7.005 1.00 97.38 283 ALA A C 1
ATOM 2309 O O . ALA A 1 283 ? 16.214 -4.254 -5.820 1.00 97.38 283 ALA A O 1
ATOM 2310 N N . VAL A 1 284 ? 17.447 -3.292 -7.426 1.00 95.81 284 VAL A N 1
ATOM 2311 C CA . VAL A 1 284 ? 18.121 -2.305 -6.586 1.00 95.81 284 VAL A CA 1
ATOM 2312 C C . VAL A 1 284 ? 17.827 -0.927 -7.163 1.00 95.81 284 VAL A C 1
ATOM 2314 O O . VAL A 1 284 ? 17.892 -0.733 -8.382 1.00 95.81 284 VAL A O 1
ATOM 2317 N N . ASP A 1 285 ? 17.480 0.024 -6.295 1.00 92.06 285 ASP A N 1
ATOM 2318 C CA . ASP A 1 285 ? 17.294 1.416 -6.695 1.00 92.06 285 ASP A CA 1
ATOM 2319 C C . ASP A 1 285 ? 18.593 1.957 -7.304 1.00 92.06 285 ASP A C 1
ATOM 2321 O O . ASP A 1 285 ? 19.646 1.986 -6.664 1.00 92.06 285 ASP A O 1
ATOM 2325 N N . ALA A 1 286 ? 18.508 2.407 -8.553 1.00 90.56 286 ALA A N 1
ATOM 2326 C CA . ALA A 1 286 ? 19.630 2.936 -9.318 1.00 90.56 286 ALA A CA 1
ATOM 2327 C C . ALA A 1 286 ? 19.226 4.284 -9.942 1.00 90.56 286 ALA A C 1
ATOM 2329 O O . ALA A 1 286 ? 19.000 4.390 -11.154 1.00 90.56 286 ALA A O 1
ATOM 2330 N N . PRO A 1 287 ? 19.056 5.343 -9.123 1.00 82.62 287 PRO A N 1
ATOM 2331 C CA . PRO A 1 287 ? 18.529 6.630 -9.584 1.00 82.62 287 PRO A CA 1
ATOM 2332 C C . PRO A 1 287 ? 19.432 7.312 -10.627 1.00 82.62 287 PRO A C 1
ATOM 2334 O O . PRO A 1 287 ? 18.965 8.128 -11.425 1.00 82.62 287 PRO A O 1
ATOM 2337 N N . ASP A 1 288 ? 20.717 6.958 -10.666 1.00 76.00 288 ASP A N 1
ATOM 2338 C CA . ASP A 1 288 ? 21.677 7.394 -11.678 1.00 76.00 288 ASP A CA 1
ATOM 2339 C C . ASP A 1 288 ? 21.317 6.902 -13.089 1.00 76.00 288 ASP A C 1
ATOM 2341 O O . ASP A 1 288 ? 21.467 7.660 -14.050 1.00 76.00 288 ASP A O 1
ATOM 2345 N N . LEU A 1 289 ? 20.730 5.707 -13.222 1.00 78.62 289 LEU A N 1
ATOM 2346 C CA . LEU A 1 289 ? 20.198 5.215 -14.497 1.00 78.62 289 LEU A CA 1
ATOM 2347 C C . LEU A 1 289 ? 19.058 6.114 -15.010 1.00 78.62 289 LEU A C 1
ATOM 2349 O O . LEU A 1 289 ? 18.968 6.401 -16.208 1.00 78.62 289 LEU A O 1
ATOM 2353 N N . GLY A 1 290 ? 18.239 6.661 -14.107 1.00 76.69 290 GLY A N 1
ATOM 2354 C CA . GLY A 1 290 ? 17.214 7.652 -14.449 1.00 76.69 290 GLY A CA 1
ATOM 2355 C C . GLY A 1 290 ? 17.800 8.911 -15.108 1.00 76.69 290 GLY A C 1
ATOM 2356 O O . GLY A 1 290 ? 17.273 9.404 -16.117 1.00 76.69 290 GLY A O 1
ATOM 2357 N N . ALA A 1 291 ? 18.946 9.391 -14.609 1.00 71.31 291 ALA A N 1
ATOM 2358 C CA . ALA A 1 291 ? 19.685 10.507 -15.211 1.00 71.31 291 ALA A CA 1
ATOM 2359 C C . ALA A 1 291 ? 20.223 10.164 -16.617 1.00 71.31 291 ALA A C 1
ATOM 2361 O O . ALA A 1 291 ? 20.314 11.030 -17.496 1.00 71.31 291 ALA A O 1
ATOM 2362 N N . ASP A 1 292 ? 20.471 8.887 -16.886 1.00 71.06 292 ASP A N 1
ATOM 2363 C CA . ASP A 1 292 ? 20.916 8.379 -18.183 1.00 71.06 292 ASP A CA 1
ATOM 2364 C C . ASP A 1 292 ? 19.791 8.014 -19.149 1.00 71.06 292 ASP A C 1
ATOM 2366 O O . ASP A 1 292 ? 20.060 7.471 -20.218 1.00 71.06 292 ASP A O 1
ATOM 2370 N N . ARG A 1 293 ? 18.528 8.376 -18.863 1.00 79.56 293 ARG A N 1
ATOM 2371 C CA . ARG A 1 293 ? 17.392 8.051 -19.764 1.00 79.56 293 ARG A CA 1
ATOM 2372 C C . ARG A 1 293 ? 17.050 6.567 -19.744 1.00 79.56 293 ARG A C 1
ATOM 2374 O O . ARG A 1 293 ? 16.336 6.125 -20.637 1.00 79.56 293 ARG A O 1
ATOM 2381 N N . LEU A 1 294 ? 17.476 5.859 -18.704 1.00 86.19 294 LEU A N 1
ATOM 2382 C CA . LEU A 1 294 ? 17.140 4.474 -18.416 1.00 86.19 294 LEU A CA 1
ATOM 2383 C C . LEU A 1 294 ? 16.075 4.399 -17.309 1.00 86.19 294 LEU A C 1
ATOM 2385 O O . LEU A 1 294 ? 15.686 5.415 -16.727 1.00 86.19 294 LEU A O 1
ATOM 2389 N N . LEU A 1 295 ? 15.556 3.200 -17.056 1.00 90.38 295 LEU A N 1
ATOM 2390 C CA . LEU A 1 295 ? 14.694 2.947 -15.902 1.00 90.38 295 LEU A CA 1
ATOM 2391 C C . LEU A 1 295 ? 15.559 2.955 -14.628 1.00 90.38 295 LEU A C 1
ATOM 2393 O O . LEU A 1 295 ? 16.652 2.388 -14.663 1.00 90.38 295 LEU A O 1
ATOM 2397 N N . PRO A 1 296 ? 15.098 3.563 -13.517 1.00 92.06 296 PRO A N 1
ATOM 2398 C CA . PRO A 1 296 ? 15.901 3.808 -12.311 1.00 92.06 296 PRO A CA 1
ATOM 2399 C C . PRO A 1 296 ? 16.119 2.561 -11.430 1.00 92.06 296 PRO A C 1
ATOM 2401 O O . PRO A 1 296 ? 16.130 2.661 -10.208 1.00 92.06 296 PRO A O 1
ATOM 2404 N N . TYR A 1 297 ? 16.281 1.389 -12.046 1.00 94.69 297 TYR A N 1
ATOM 2405 C CA . TYR A 1 297 ? 16.482 0.112 -11.368 1.00 94.69 297 TYR A CA 1
ATOM 2406 C C . TYR A 1 297 ? 17.548 -0.713 -12.082 1.00 94.69 297 TYR A C 1
ATOM 2408 O O . TYR A 1 297 ? 17.522 -0.845 -13.310 1.00 94.69 297 TYR A O 1
ATOM 2416 N N . SER A 1 298 ? 18.449 -1.308 -11.309 1.00 95.81 298 SER A N 1
ATOM 2417 C CA . SER A 1 298 ? 19.251 -2.454 -11.738 1.00 95.81 298 SER A CA 1
ATOM 2418 C C . SER A 1 298 ? 18.623 -3.738 -11.199 1.00 95.81 298 SER A C 1
ATOM 2420 O O . SER A 1 298 ? 17.974 -3.729 -10.155 1.00 95.81 298 SER A O 1
ATOM 2422 N N . LEU A 1 299 ? 18.774 -4.848 -11.920 1.00 97.81 299 LEU A N 1
ATOM 2423 C CA . LEU A 1 299 ? 18.332 -6.146 -11.413 1.00 97.81 299 LEU A CA 1
ATOM 2424 C C . LEU A 1 299 ? 19.392 -6.726 -10.482 1.00 97.81 299 LEU A C 1
ATOM 2426 O O . LEU A 1 299 ? 20.586 -6.559 -10.719 1.00 97.81 299 LEU A O 1
ATOM 2430 N N . SER A 1 300 ? 18.940 -7.413 -9.440 1.00 96.56 300 SER A N 1
ATOM 2431 C CA . SER A 1 300 ? 19.783 -8.324 -8.665 1.00 96.56 300 SER A CA 1
ATOM 2432 C C . SER A 1 300 ? 19.934 -9.667 -9.390 1.00 96.56 300 SER A C 1
ATOM 2434 O O . SER A 1 300 ? 19.238 -9.929 -10.373 1.00 96.56 300 SER A O 1
ATOM 2436 N N . ASP A 1 301 ? 20.733 -10.581 -8.837 1.00 96.38 301 ASP A N 1
ATOM 2437 C CA . ASP A 1 301 ? 20.843 -11.956 -9.341 1.00 96.38 301 ASP A CA 1
ATOM 2438 C C . ASP A 1 301 ? 19.483 -12.680 -9.392 1.00 96.38 301 ASP A C 1
ATOM 2440 O O . ASP A 1 301 ? 19.180 -13.389 -10.360 1.00 96.38 301 ASP A O 1
ATOM 2444 N N . PHE A 1 302 ? 18.622 -12.476 -8.385 1.00 95.19 302 PHE A N 1
ATOM 2445 C CA . PHE A 1 302 ? 17.261 -13.023 -8.377 1.00 95.19 302 PHE A CA 1
ATOM 2446 C C . PHE A 1 302 ? 16.397 -12.385 -9.467 1.00 95.19 302 PHE A C 1
ATOM 2448 O O . PHE A 1 302 ? 15.711 -13.095 -10.206 1.00 95.19 302 PHE A O 1
ATOM 2455 N N . GLY A 1 303 ? 16.475 -11.060 -9.618 1.00 97.38 303 GLY A N 1
ATOM 2456 C CA . GLY A 1 303 ? 15.770 -10.332 -10.671 1.00 97.38 303 GLY A CA 1
ATOM 2457 C C . GLY A 1 303 ? 16.173 -10.780 -12.067 1.00 97.38 303 GLY A C 1
ATOM 2458 O O . GLY A 1 303 ? 15.317 -11.005 -12.917 1.00 97.38 303 GLY A O 1
ATOM 2459 N N . GLU A 1 304 ? 17.464 -10.986 -12.312 1.00 98.19 304 GLU A N 1
ATOM 2460 C CA . GLU A 1 304 ? 17.943 -11.500 -13.591 1.00 98.19 304 GLU A CA 1
ATOM 2461 C C . GLU A 1 304 ? 17.453 -12.924 -13.872 1.00 98.19 304 GLU A C 1
ATOM 2463 O O . GLU A 1 304 ? 17.112 -13.255 -15.011 1.00 98.19 304 GLU A O 1
ATOM 2468 N N . ARG A 1 305 ? 17.403 -13.787 -12.850 1.00 97.44 305 ARG A N 1
ATOM 2469 C CA . ARG A 1 305 ? 16.849 -15.142 -12.985 1.00 97.44 305 ARG A CA 1
ATOM 2470 C C . ARG A 1 305 ? 15.357 -15.107 -13.302 1.00 97.44 305 ARG A C 1
ATOM 2472 O O . ARG A 1 305 ? 14.931 -15.842 -14.194 1.00 97.44 305 ARG A O 1
ATOM 2479 N N . LEU A 1 306 ? 14.593 -14.231 -12.648 1.00 96.25 306 LEU A N 1
ATOM 2480 C CA . LEU A 1 306 ? 13.184 -13.998 -12.972 1.00 96.25 306 LEU A CA 1
ATOM 2481 C C . LEU A 1 306 ? 13.008 -13.480 -14.398 1.00 96.25 306 LEU A C 1
ATOM 2483 O O . LEU A 1 306 ? 12.189 -14.020 -15.140 1.00 96.25 306 LEU A O 1
ATOM 2487 N N . ALA A 1 307 ? 13.810 -12.494 -14.804 1.00 97.50 307 ALA A N 1
ATOM 2488 C CA . ALA A 1 307 ? 13.798 -11.938 -16.152 1.00 97.50 307 ALA A CA 1
ATOM 2489 C C . ALA A 1 307 ? 14.059 -13.020 -17.209 1.00 97.50 307 ALA A C 1
ATOM 2491 O O . ALA A 1 307 ? 13.316 -13.120 -18.185 1.00 97.50 307 ALA A O 1
ATOM 2492 N N . ARG A 1 308 ? 15.063 -13.883 -16.994 1.00 97.19 308 ARG A N 1
ATOM 2493 C CA . ARG A 1 308 ? 15.361 -15.021 -17.882 1.00 97.19 308 ARG A CA 1
ATOM 2494 C C . ARG A 1 308 ? 14.227 -16.044 -17.909 1.00 97.19 308 ARG A C 1
ATOM 2496 O O . ARG A 1 308 ? 13.867 -16.506 -18.989 1.00 97.19 308 ARG A O 1
ATOM 2503 N N . GLY A 1 309 ? 13.667 -16.388 -16.749 1.00 94.88 309 GLY A N 1
ATOM 2504 C CA . GLY A 1 309 ? 12.537 -17.314 -16.640 1.00 94.88 309 GLY A CA 1
ATOM 2505 C C . GLY A 1 309 ? 11.311 -16.811 -17.401 1.00 94.88 309 GLY A C 1
ATOM 2506 O O . GLY A 1 309 ? 10.743 -17.548 -18.202 1.00 94.88 309 GLY A O 1
ATOM 2507 N N . PHE A 1 310 ? 10.967 -15.533 -17.225 1.00 95.81 310 PHE A N 1
ATOM 2508 C CA . PHE A 1 310 ? 9.860 -14.896 -17.933 1.00 95.81 310 PHE A CA 1
ATOM 2509 C C . PHE A 1 310 ? 10.141 -14.762 -19.437 1.00 95.81 310 PHE A C 1
ATOM 2511 O O . PHE A 1 310 ? 9.288 -15.111 -20.246 1.00 95.81 310 PHE A O 1
ATOM 2518 N N . LYS A 1 311 ? 11.353 -14.344 -19.842 1.00 96.12 311 LYS A N 1
ATOM 2519 C CA . LYS A 1 311 ? 11.727 -14.161 -21.259 1.00 96.12 311 LYS A CA 1
ATOM 2520 C C . LYS A 1 311 ? 11.525 -15.418 -22.105 1.00 96.12 311 LYS A C 1
ATOM 2522 O O . LYS A 1 311 ? 11.163 -15.280 -23.269 1.00 96.12 311 LYS A O 1
ATOM 2527 N N . ARG A 1 312 ? 11.720 -16.620 -21.545 1.00 95.12 312 ARG A N 1
ATOM 2528 C CA . ARG A 1 312 ? 11.477 -17.893 -22.258 1.00 95.12 312 ARG A CA 1
ATOM 2529 C C . ARG A 1 312 ? 10.031 -18.076 -22.712 1.00 95.12 312 ARG A C 1
ATOM 2531 O O . ARG A 1 312 ? 9.787 -18.865 -23.612 1.00 95.12 312 ARG A O 1
ATOM 2538 N N . ARG A 1 313 ? 9.097 -17.359 -22.090 1.00 94.38 313 ARG A N 1
ATOM 2539 C CA . ARG A 1 313 ? 7.680 -17.344 -22.451 1.00 94.38 313 ARG A CA 1
ATOM 2540 C C . ARG A 1 313 ? 7.300 -16.197 -23.375 1.00 94.38 313 ARG A C 1
ATOM 2542 O O . ARG A 1 313 ? 6.167 -16.146 -23.825 1.00 94.38 313 ARG A O 1
ATOM 2549 N N . VAL A 1 314 ? 8.200 -15.239 -23.598 1.00 96.56 314 VAL A N 1
ATOM 2550 C CA . VAL A 1 314 ? 7.905 -14.062 -24.414 1.00 96.56 314 VAL A CA 1
ATOM 2551 C C . VAL A 1 314 ? 8.154 -14.411 -25.878 1.00 96.56 314 VAL A C 1
ATOM 2553 O O . VAL A 1 314 ? 9.332 -14.551 -26.240 1.00 96.56 314 VAL A O 1
ATOM 2556 N N . PRO A 1 315 ? 7.104 -14.459 -26.722 1.00 97.19 315 PRO A N 1
ATOM 2557 C CA . PRO A 1 315 ? 7.250 -14.736 -28.146 1.00 97.19 315 PRO A CA 1
ATOM 2558 C C . PRO A 1 315 ? 8.225 -13.753 -28.797 1.00 97.19 315 PRO A C 1
ATOM 2560 O O . PRO A 1 315 ? 8.237 -12.564 -28.463 1.00 97.19 315 PRO A O 1
ATOM 2563 N N . ASP A 1 316 ? 9.029 -14.208 -29.755 1.00 95.75 316 ASP A N 1
ATOM 2564 C CA . ASP A 1 316 ? 10.075 -13.363 -30.350 1.00 95.75 316 ASP A CA 1
ATOM 2565 C C . ASP A 1 316 ? 9.504 -12.110 -31.024 1.00 95.75 316 ASP A C 1
ATOM 2567 O O . ASP A 1 316 ? 10.015 -11.001 -30.848 1.00 95.75 316 ASP A O 1
ATOM 2571 N N . ALA A 1 317 ? 8.366 -12.257 -31.704 1.00 97.31 317 ALA A N 1
ATOM 2572 C CA . ALA A 1 317 ? 7.676 -11.154 -32.362 1.00 97.31 317 ALA A CA 1
ATOM 2573 C C . ALA A 1 317 ? 6.871 -10.249 -31.405 1.00 97.31 317 ALA A C 1
ATOM 2575 O O . ALA A 1 317 ? 6.466 -9.159 -31.818 1.00 97.31 317 ALA A O 1
ATOM 2576 N N . PHE A 1 318 ? 6.663 -10.641 -30.138 1.00 97.81 318 PHE A N 1
ATOM 2577 C CA . PHE A 1 318 ? 5.876 -9.851 -29.181 1.00 97.81 318 PHE A CA 1
ATOM 2578 C C . PHE A 1 318 ? 6.513 -8.490 -28.903 1.00 97.81 318 PHE A C 1
ATOM 2580 O O . PHE A 1 318 ? 5.821 -7.479 -28.860 1.00 97.81 318 PHE A O 1
ATOM 2587 N N . THR A 1 319 ? 7.839 -8.440 -28.749 1.00 96.88 319 THR A N 1
ATOM 2588 C CA . THR A 1 319 ? 8.536 -7.186 -28.411 1.00 96.88 319 THR A CA 1
ATOM 2589 C C . THR A 1 319 ? 8.392 -6.158 -29.532 1.00 96.88 319 THR A C 1
ATOM 2591 O O . THR A 1 319 ? 8.111 -4.990 -29.265 1.00 96.88 319 THR A O 1
ATOM 2594 N N . ASN A 1 320 ? 8.530 -6.603 -30.784 1.00 96.56 320 ASN A N 1
ATOM 2595 C CA . ASN A 1 320 ? 8.370 -5.746 -31.958 1.00 96.56 320 ASN A CA 1
ATOM 2596 C C . ASN A 1 320 ? 6.923 -5.269 -32.097 1.00 96.56 320 ASN A C 1
ATOM 2598 O O . ASN A 1 320 ? 6.699 -4.084 -32.322 1.00 96.56 320 ASN A O 1
ATOM 2602 N N . PHE A 1 321 ? 5.948 -6.155 -31.873 1.00 97.00 321 PHE A N 1
ATOM 2603 C CA . PHE A 1 321 ? 4.534 -5.782 -31.842 1.00 97.00 321 PHE A CA 1
ATOM 2604 C C . PHE A 1 321 ? 4.230 -4.750 -30.750 1.00 97.00 321 PHE A C 1
ATOM 2606 O O . PHE A 1 321 ? 3.611 -3.730 -31.021 1.00 97.00 321 PHE A O 1
ATOM 2613 N N . ALA A 1 322 ? 4.683 -4.991 -29.520 1.00 96.69 322 ALA A N 1
ATOM 2614 C CA . ALA A 1 322 ? 4.377 -4.130 -28.387 1.00 96.69 322 ALA A CA 1
ATOM 2615 C C . ALA A 1 322 ? 5.003 -2.730 -28.540 1.00 96.69 322 ALA A C 1
ATOM 2617 O O . ALA A 1 322 ? 4.375 -1.708 -28.251 1.00 96.69 322 ALA A O 1
ATOM 2618 N N . LEU A 1 323 ? 6.255 -2.666 -29.001 1.00 95.88 323 LEU A N 1
ATOM 2619 C CA . LEU A 1 323 ? 6.997 -1.411 -29.132 1.00 95.88 323 LEU A CA 1
ATOM 2620 C C . LEU A 1 323 ? 6.745 -0.677 -30.457 1.00 95.88 323 LEU A C 1
ATOM 2622 O O . LEU A 1 323 ? 6.972 0.532 -30.506 1.00 95.88 323 LEU A O 1
ATOM 2626 N N . GLY A 1 324 ? 6.296 -1.381 -31.497 1.00 93.56 324 GLY A N 1
ATOM 2627 C CA . GLY A 1 324 ? 5.961 -0.838 -32.813 1.00 93.56 324 GLY A CA 1
ATOM 2628 C C . GLY A 1 324 ? 4.462 -0.610 -33.002 1.00 93.56 324 GLY A C 1
ATOM 2629 O O . GLY A 1 324 ? 3.655 -0.929 -32.133 1.00 93.56 324 GLY A O 1
ATOM 2630 N N . ASP A 1 325 ? 4.082 -0.050 -34.148 1.00 91.12 325 ASP A N 1
ATOM 2631 C CA . ASP A 1 325 ? 2.686 0.283 -34.479 1.00 91.12 325 ASP A CA 1
ATOM 2632 C C . ASP A 1 325 ? 2.015 -0.790 -35.362 1.00 91.12 325 ASP A C 1
ATOM 2634 O O . ASP A 1 325 ? 1.019 -0.541 -36.039 1.00 91.12 325 ASP A O 1
ATOM 2638 N N . GLU A 1 326 ? 2.574 -2.002 -35.368 1.00 93.50 326 GLU A N 1
ATOM 2639 C CA . GLU A 1 326 ? 2.087 -3.113 -36.180 1.00 93.50 326 GLU A CA 1
ATOM 2640 C C . GLU A 1 326 ? 0.769 -3.689 -35.644 1.00 93.50 326 GLU A C 1
ATOM 2642 O O . GLU A 1 326 ? 0.536 -3.762 -34.437 1.00 93.50 326 GLU A O 1
ATOM 2647 N N . THR A 1 327 ? -0.077 -4.183 -36.552 1.00 94.88 327 THR A N 1
ATOM 2648 C CA . THR A 1 327 ? -1.277 -4.945 -36.186 1.00 94.88 327 THR A CA 1
ATOM 2649 C C . THR A 1 327 ? -1.015 -6.451 -36.226 1.00 94.88 327 THR A C 1
ATOM 2651 O O . THR A 1 327 ? -0.227 -6.949 -37.043 1.00 94.88 327 THR A O 1
ATOM 2654 N N . ARG A 1 328 ? -1.701 -7.203 -35.360 1.00 96.56 328 ARG A N 1
ATOM 2655 C CA . ARG A 1 328 ? -1.638 -8.672 -35.295 1.00 96.56 328 ARG A CA 1
ATOM 2656 C C . ARG A 1 328 ? -3.024 -9.294 -35.257 1.00 96.56 328 ARG A C 1
ATOM 2658 O O . ARG A 1 328 ? -3.946 -8.716 -34.691 1.00 96.56 328 ARG A O 1
ATOM 2665 N N . HIS A 1 329 ? -3.160 -10.462 -35.881 1.00 96.44 329 HIS A N 1
ATOM 2666 C CA . HIS A 1 329 ? -4.414 -11.214 -35.889 1.00 96.44 329 HIS A CA 1
ATOM 2667 C C . HIS A 1 329 ? -4.756 -11.712 -34.481 1.00 96.44 329 HIS A C 1
ATOM 2669 O O . HIS A 1 329 ? -3.853 -12.069 -33.719 1.00 96.44 329 HIS A O 1
ATOM 2675 N N . ARG A 1 330 ? -6.052 -11.773 -34.156 1.00 94.62 330 ARG A N 1
ATOM 2676 C CA . ARG A 1 330 ? -6.545 -12.224 -32.847 1.00 94.62 330 ARG A CA 1
ATOM 2677 C C . ARG A 1 330 ? -5.970 -13.566 -32.417 1.00 94.62 330 ARG A C 1
ATOM 2679 O O . ARG A 1 330 ? -5.584 -13.697 -31.266 1.00 94.62 330 ARG A O 1
ATOM 2686 N N . ASP A 1 331 ? -5.877 -14.532 -33.326 1.00 95.88 331 ASP A N 1
ATOM 2687 C CA . ASP A 1 331 ? -5.401 -15.878 -32.981 1.00 95.88 331 ASP A CA 1
ATOM 2688 C C . ASP A 1 331 ? -3.925 -15.895 -32.572 1.00 95.88 331 ASP A C 1
ATOM 2690 O O . ASP A 1 331 ? -3.564 -16.585 -31.625 1.00 95.88 331 ASP A O 1
ATOM 2694 N N . VAL A 1 332 ? -3.094 -15.056 -33.200 1.00 97.25 332 VAL A N 1
ATOM 2695 C CA . VAL A 1 332 ? -1.688 -14.883 -32.800 1.00 97.25 332 VAL A CA 1
ATOM 2696 C C . VAL A 1 332 ? -1.610 -14.261 -31.407 1.00 97.25 332 VAL A C 1
ATOM 2698 O O . VAL A 1 332 ? -0.842 -14.711 -30.564 1.00 97.25 332 VAL A O 1
ATOM 2701 N N . LEU A 1 333 ? -2.427 -13.237 -31.138 1.00 96.19 333 LEU A N 1
ATOM 2702 C CA . LEU A 1 333 ? -2.471 -12.598 -29.820 1.00 96.19 333 LEU A CA 1
ATOM 2703 C C . LEU A 1 333 ? -3.031 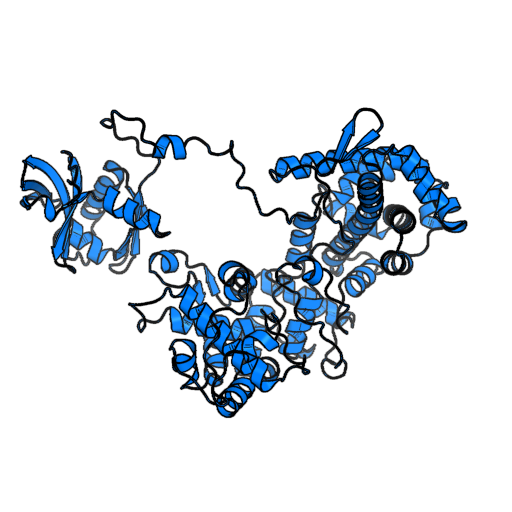-13.527 -28.739 1.00 96.19 333 LEU A C 1
ATOM 2705 O O . LEU A 1 333 ? -2.578 -13.456 -27.601 1.00 96.19 333 LEU A O 1
ATOM 2709 N N . ARG A 1 334 ? -3.972 -14.409 -29.091 1.00 95.19 334 ARG A N 1
ATOM 2710 C CA . ARG A 1 334 ? -4.500 -15.461 -28.218 1.00 95.19 334 ARG A CA 1
ATOM 2711 C C . ARG A 1 334 ? -3.403 -16.456 -27.851 1.00 95.19 334 ARG A C 1
ATOM 2713 O O . ARG A 1 334 ? -3.163 -16.688 -26.673 1.00 95.19 334 ARG A O 1
ATOM 2720 N N . GLU A 1 335 ? -2.681 -16.972 -28.844 1.00 96.12 335 GLU A N 1
ATOM 2721 C CA . GLU A 1 335 ? -1.539 -17.865 -28.623 1.00 96.12 335 GLU A CA 1
ATOM 2722 C C . GLU A 1 335 ? -0.485 -17.209 -27.718 1.00 96.12 335 GLU A C 1
ATOM 2724 O O . GLU A 1 335 ? -0.039 -17.800 -26.732 1.00 96.12 335 GLU A O 1
ATOM 2729 N N . TRP A 1 336 ? -0.135 -15.950 -28.000 1.00 97.12 336 TRP A N 1
ATOM 2730 C CA . TRP A 1 336 ? 0.780 -15.177 -27.162 1.00 97.12 336 TRP A CA 1
ATOM 2731 C C . TRP A 1 336 ? 0.225 -14.951 -25.758 1.00 97.12 336 TRP A C 1
ATOM 2733 O O . TRP A 1 336 ? 0.988 -15.013 -24.802 1.00 97.12 336 TRP A O 1
ATOM 2743 N N . GLY A 1 337 ? -1.078 -14.719 -25.609 1.00 94.31 337 GLY A N 1
ATOM 2744 C CA . GLY A 1 337 ? -1.746 -14.597 -24.317 1.00 94.31 337 GLY A CA 1
ATOM 2745 C C . GLY A 1 337 ? -1.633 -15.878 -23.496 1.00 94.31 337 GLY A C 1
ATOM 2746 O O . GLY A 1 337 ? -1.241 -15.809 -22.337 1.00 94.31 337 GLY A O 1
ATOM 2747 N N . GLY A 1 338 ? -1.839 -17.051 -24.103 1.00 93.50 338 GLY A N 1
ATOM 2748 C CA . GLY A 1 338 ? -1.581 -18.340 -23.449 1.00 93.50 338 GLY A CA 1
ATOM 2749 C C . GLY A 1 338 ? -0.120 -18.488 -23.002 1.00 93.50 338 GLY A C 1
ATOM 2750 O O . GLY A 1 338 ? 0.164 -18.874 -21.865 1.00 93.50 338 GLY A O 1
ATOM 2751 N N . GLN A 1 339 ? 0.831 -18.093 -23.856 1.00 94.19 339 GLN A N 1
ATOM 2752 C CA . GLN A 1 339 ? 2.253 -18.114 -23.507 1.00 94.19 339 GLN A CA 1
ATOM 2753 C C . GLN A 1 339 ? 2.627 -17.089 -22.441 1.00 94.19 339 GLN A C 1
ATOM 2755 O O . GLN A 1 339 ? 3.491 -17.391 -21.635 1.00 94.19 339 GLN A O 1
ATOM 2760 N N . LEU A 1 340 ? 2.005 -15.917 -22.385 1.00 94.06 340 LEU A N 1
ATOM 2761 C CA . LEU A 1 340 ? 2.314 -14.873 -21.405 1.00 94.06 340 LEU A CA 1
ATOM 2762 C C . LEU A 1 340 ? 1.505 -15.009 -20.107 1.00 94.06 340 LEU A C 1
ATOM 2764 O O . LEU A 1 340 ? 1.855 -14.362 -19.120 1.00 94.06 340 LEU A O 1
ATOM 2768 N N . CYS A 1 341 ? 0.497 -15.889 -20.099 1.00 92.19 341 CYS A N 1
ATOM 2769 C CA . CYS A 1 341 ? -0.472 -16.021 -19.024 1.00 92.19 341 CYS A CA 1
ATOM 2770 C C . CYS A 1 341 ? 0.175 -16.187 -17.649 1.00 92.19 341 CYS A C 1
ATOM 2772 O O . CYS A 1 341 ? 0.929 -17.142 -17.402 1.00 92.19 341 CYS A O 1
ATOM 2774 N N . PHE A 1 342 ? -0.163 -15.294 -16.718 1.00 90.38 342 PHE A N 1
ATOM 2775 C CA . PHE A 1 342 ? 0.363 -15.361 -15.354 1.00 90.38 342 PHE A CA 1
ATOM 2776 C C . PHE A 1 342 ? -0.104 -16.598 -14.578 1.00 90.38 342 PHE A C 1
ATOM 2778 O O . PHE A 1 342 ? 0.622 -17.057 -13.697 1.00 90.38 342 PHE A O 1
ATOM 2785 N N . SER A 1 343 ? -1.270 -17.167 -14.903 1.00 84.88 343 SER A N 1
ATOM 2786 C CA . SER A 1 343 ? -1.768 -18.392 -14.248 1.00 84.88 343 SER A CA 1
ATOM 2787 C C . SER A 1 343 ? -0.891 -19.622 -14.542 1.00 84.88 343 SER A C 1
ATOM 2789 O O . SER A 1 343 ? -0.773 -20.527 -13.715 1.00 84.88 343 SER A O 1
ATOM 2791 N N . GLU A 1 344 ? -0.194 -19.600 -15.676 1.00 86.50 344 GLU A N 1
ATOM 2792 C CA . GLU A 1 344 ? 0.688 -20.666 -16.151 1.00 86.50 344 GLU A CA 1
ATOM 2793 C C . GLU A 1 344 ? 2.140 -20.505 -15.662 1.00 86.50 344 GLU A C 1
ATOM 2795 O O . GLU A 1 344 ? 2.973 -21.391 -15.852 1.00 86.50 344 GLU A O 1
ATOM 2800 N N . LEU A 1 345 ? 2.487 -19.392 -14.993 1.00 79.56 345 LEU A N 1
ATOM 2801 C CA . LEU A 1 345 ? 3.865 -19.160 -14.521 1.00 79.56 345 LEU A CA 1
ATOM 2802 C C . LEU A 1 345 ? 4.320 -20.188 -13.490 1.00 79.56 345 LEU A C 1
ATOM 2804 O O . LEU A 1 345 ? 5.511 -20.484 -13.405 1.00 79.56 345 LEU A O 1
ATOM 2808 N N . ARG A 1 346 ? 3.369 -20.765 -12.754 1.00 76.12 346 ARG A N 1
ATOM 2809 C CA . ARG A 1 346 ? 3.599 -21.861 -11.810 1.00 76.12 346 ARG A CA 1
ATOM 2810 C C . ARG A 1 346 ? 4.220 -23.105 -12.445 1.00 76.12 346 ARG A C 1
ATOM 2812 O O . ARG A 1 346 ? 4.853 -23.871 -11.734 1.00 76.12 346 ARG A O 1
ATOM 2819 N N . LEU A 1 347 ? 4.054 -23.311 -13.755 1.00 81.94 347 LEU A N 1
ATOM 2820 C CA . LEU A 1 347 ? 4.635 -24.458 -14.461 1.00 81.94 347 LEU A CA 1
ATOM 2821 C C . LEU A 1 347 ? 6.141 -24.294 -14.713 1.00 81.94 347 LEU A C 1
ATOM 2823 O O . LEU A 1 347 ? 6.822 -25.251 -15.075 1.00 81.94 347 LEU A O 1
ATOM 2827 N N . LEU A 1 348 ? 6.683 -23.088 -14.523 1.00 89.12 348 LEU A N 1
ATOM 2828 C CA . LEU A 1 348 ? 8.102 -22.819 -14.699 1.00 89.12 348 LEU A CA 1
ATOM 2829 C C . LEU A 1 348 ? 8.853 -22.919 -13.375 1.00 89.12 348 LEU A C 1
ATOM 2831 O O . LEU A 1 348 ? 9.054 -21.920 -12.685 1.00 89.12 348 LEU A O 1
ATOM 2835 N N . GLU A 1 349 ? 9.374 -24.106 -13.076 1.00 91.94 349 GLU A N 1
ATOM 2836 C CA . GLU A 1 349 ? 10.112 -24.365 -11.832 1.00 91.94 349 GLU A CA 1
ATOM 2837 C C . GLU A 1 349 ? 11.261 -23.368 -11.595 1.00 91.94 349 GLU A C 1
ATOM 2839 O O . GLU A 1 349 ? 11.456 -22.860 -10.495 1.00 91.94 349 GLU A O 1
ATOM 2844 N N . GLN A 1 350 ? 11.988 -22.989 -12.651 1.00 91.81 350 GLN A N 1
ATOM 2845 C CA . GLN A 1 350 ? 13.082 -22.015 -12.539 1.00 91.81 350 GLN A CA 1
ATOM 2846 C C . GLN A 1 350 ? 12.597 -20.607 -12.163 1.00 91.81 350 GLN A C 1
ATOM 2848 O O . GLN A 1 350 ? 13.296 -19.894 -11.440 1.00 91.81 350 GLN A O 1
ATOM 2853 N N . TYR A 1 351 ? 11.418 -20.211 -12.653 1.00 94.25 351 TYR A N 1
ATOM 2854 C CA . TYR A 1 351 ? 10.782 -18.943 -12.301 1.00 94.25 351 TYR A CA 1
ATOM 2855 C C . TYR A 1 351 ? 10.307 -18.978 -10.852 1.00 94.25 351 TYR A C 1
ATOM 2857 O O . TYR A 1 351 ? 10.680 -18.115 -10.059 1.00 94.25 351 TYR A O 1
ATOM 2865 N N . ARG A 1 352 ? 9.540 -20.019 -10.507 1.00 94.62 352 ARG A N 1
ATOM 2866 C CA . ARG A 1 352 ? 9.008 -20.264 -9.167 1.00 94.62 352 ARG A CA 1
ATOM 2867 C C . ARG A 1 352 ? 10.118 -20.236 -8.123 1.00 94.62 352 ARG A C 1
ATOM 2869 O O . ARG A 1 352 ? 10.038 -19.468 -7.172 1.00 94.62 352 ARG A O 1
ATOM 2876 N N . ARG A 1 353 ? 11.193 -20.994 -8.342 1.00 94.00 353 ARG A N 1
ATOM 2877 C CA . ARG A 1 353 ? 12.343 -21.041 -7.437 1.00 94.00 353 ARG A CA 1
ATOM 2878 C C . ARG A 1 353 ? 12.995 -19.672 -7.246 1.00 94.00 353 ARG A C 1
ATOM 2880 O O . ARG A 1 353 ? 13.211 -19.263 -6.114 1.00 94.00 353 ARG A O 1
ATOM 2887 N N . ALA A 1 354 ? 13.283 -18.948 -8.332 1.00 94.75 354 ALA A N 1
ATOM 2888 C CA . ALA A 1 354 ? 13.871 -17.608 -8.233 1.00 94.75 354 ALA A CA 1
ATOM 2889 C C . ALA A 1 354 ? 12.942 -16.619 -7.506 1.00 94.75 354 ALA A C 1
ATOM 2891 O O . ALA A 1 354 ? 13.415 -15.767 -6.757 1.00 94.75 354 ALA A O 1
ATOM 2892 N N . PHE A 1 355 ? 11.627 -16.754 -7.701 1.00 96.50 355 PHE A N 1
ATOM 2893 C CA . PHE A 1 355 ? 10.637 -15.949 -6.999 1.00 96.50 355 PHE A CA 1
ATOM 2894 C C . PHE A 1 355 ? 10.647 -16.246 -5.500 1.00 96.50 355 PHE A C 1
ATOM 2896 O O . PHE A 1 355 ? 10.754 -15.318 -4.707 1.00 96.50 355 PHE A O 1
ATOM 2903 N N . LEU A 1 356 ? 10.572 -17.522 -5.109 1.00 95.81 356 LEU A N 1
ATOM 2904 C CA . LEU A 1 356 ? 10.573 -17.932 -3.703 1.00 95.81 356 LEU A CA 1
ATOM 2905 C C . LEU A 1 356 ? 11.858 -17.515 -2.985 1.00 95.81 356 LEU A C 1
ATOM 2907 O O . LEU A 1 356 ? 11.782 -17.036 -1.857 1.00 95.81 356 LEU A O 1
ATOM 2911 N N . GLU A 1 357 ? 13.009 -17.626 -3.649 1.00 94.44 357 GLU A N 1
ATOM 2912 C CA . GLU A 1 357 ? 14.307 -17.196 -3.117 1.00 94.44 357 GLU A CA 1
ATOM 2913 C C . GLU A 1 357 ? 14.380 -15.688 -2.841 1.00 94.44 357 GLU A C 1
ATOM 2915 O O . GLU A 1 357 ? 14.904 -15.301 -1.806 1.00 94.44 357 GLU A O 1
ATOM 2920 N N . GLY A 1 358 ? 13.823 -14.816 -3.687 1.00 94.12 358 GLY A N 1
ATOM 2921 C CA . GLY A 1 358 ? 13.761 -13.385 -3.342 1.00 94.12 358 GLY A CA 1
ATOM 2922 C C . GLY A 1 358 ? 12.619 -13.036 -2.380 1.00 94.12 358 GLY A C 1
ATOM 2923 O O . GLY A 1 358 ? 12.752 -12.177 -1.505 1.00 94.12 358 GLY A O 1
ATOM 2924 N N . PHE A 1 359 ? 11.484 -13.724 -2.504 1.00 95.75 359 PHE A N 1
ATOM 2925 C CA . PHE A 1 359 ? 10.292 -13.428 -1.720 1.00 95.75 359 PHE A CA 1
ATOM 2926 C C . PHE A 1 359 ? 10.438 -13.854 -0.254 1.00 95.75 359 PHE A C 1
ATOM 2928 O O . PHE A 1 359 ? 10.303 -13.007 0.626 1.00 95.75 359 PHE A O 1
ATOM 2935 N N . ILE A 1 360 ? 10.721 -15.130 0.029 1.00 95.00 360 ILE A N 1
ATOM 2936 C CA . ILE A 1 360 ? 10.701 -15.684 1.398 1.00 95.00 360 ILE A CA 1
ATOM 2937 C C . ILE A 1 360 ? 11.934 -16.513 1.778 1.00 95.00 360 ILE A C 1
ATOM 2939 O O . ILE A 1 360 ? 12.202 -16.633 2.961 1.00 95.00 360 ILE A O 1
ATOM 2943 N N . LEU A 1 361 ? 12.698 -17.078 0.839 1.00 91.88 361 LEU A N 1
ATOM 2944 C CA . LEU A 1 361 ? 13.859 -17.934 1.160 1.00 91.88 361 LEU A CA 1
ATOM 2945 C C . LEU A 1 361 ? 15.202 -17.184 1.085 1.00 91.88 361 LEU A C 1
ATOM 2947 O O . LEU A 1 361 ? 16.262 -17.801 1.050 1.00 91.88 361 LEU A O 1
ATOM 2951 N N . GLY A 1 362 ? 15.161 -15.857 0.988 1.00 86.75 362 GLY A N 1
ATOM 2952 C CA . GLY A 1 362 ? 16.343 -15.011 0.862 1.00 86.75 362 GLY A CA 1
ATOM 2953 C C . GLY A 1 362 ? 16.922 -14.614 2.218 1.00 86.75 362 GLY A C 1
ATOM 2954 O O . GLY A 1 362 ? 16.239 -14.643 3.234 1.00 86.75 362 GLY A O 1
ATOM 2955 N N . ASN A 1 363 ? 18.169 -14.143 2.218 1.00 85.19 363 ASN A N 1
ATOM 2956 C CA . ASN A 1 363 ? 18.896 -13.765 3.440 1.00 85.19 363 ASN A CA 1
ATOM 2957 C C . ASN A 1 363 ? 18.666 -12.307 3.883 1.00 85.19 363 ASN A C 1
ATOM 2959 O O . ASN A 1 363 ? 19.473 -11.749 4.625 1.00 85.19 363 ASN A O 1
ATOM 2963 N N . SER A 1 364 ? 17.626 -11.636 3.380 1.00 91.12 364 SER A N 1
ATOM 2964 C CA . SER A 1 364 ? 17.301 -10.277 3.823 1.00 91.12 364 SER A CA 1
ATOM 2965 C C . SER A 1 364 ? 16.398 -10.318 5.054 1.00 91.12 364 SER A C 1
ATOM 2967 O O . SER A 1 364 ? 15.567 -11.212 5.193 1.00 91.12 364 SER A O 1
ATOM 2969 N N . VAL A 1 365 ? 16.502 -9.300 5.913 1.00 92.88 365 VAL A N 1
ATOM 2970 C CA . VAL A 1 365 ? 15.610 -9.130 7.078 1.00 92.88 365 VAL A CA 1
ATOM 2971 C C . VAL A 1 365 ? 14.136 -9.136 6.650 1.00 92.88 365 VAL A C 1
ATOM 2973 O O . VAL A 1 365 ? 13.271 -9.683 7.329 1.00 92.88 365 VAL A O 1
ATOM 2976 N N . ASP A 1 366 ? 13.849 -8.547 5.490 1.00 95.00 366 ASP A N 1
ATOM 2977 C CA . ASP A 1 366 ? 12.513 -8.511 4.909 1.00 95.00 366 ASP A CA 1
ATOM 2978 C C . ASP A 1 366 ? 12.020 -9.907 4.488 1.00 95.00 366 ASP A C 1
ATOM 2980 O O . ASP A 1 366 ? 10.868 -10.2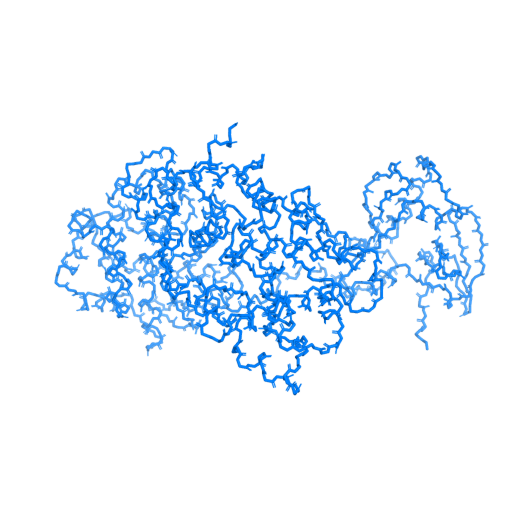59 4.750 1.00 95.00 366 ASP A O 1
ATOM 2984 N N . ALA A 1 367 ? 12.879 -10.716 3.856 1.00 94.56 367 ALA A N 1
ATOM 2985 C CA . ALA A 1 367 ? 12.547 -12.086 3.469 1.00 94.56 367 ALA A CA 1
ATOM 2986 C C . ALA A 1 367 ? 12.327 -12.975 4.699 1.00 94.56 367 ALA A C 1
ATOM 2988 O O . ALA A 1 367 ? 11.325 -13.686 4.750 1.00 94.56 367 ALA A O 1
ATOM 2989 N N . GLU A 1 368 ? 13.176 -12.854 5.723 1.00 94.56 368 GLU A N 1
ATOM 2990 C CA . GLU A 1 368 ? 13.035 -13.576 6.991 1.00 94.56 368 GLU A CA 1
ATOM 2991 C C . GLU A 1 368 ? 11.699 -13.259 7.682 1.00 94.56 368 GLU A C 1
ATOM 2993 O O . GLU A 1 368 ? 10.965 -14.166 8.081 1.00 94.56 368 GLU A O 1
ATOM 2998 N N . ARG A 1 369 ? 11.310 -11.980 7.759 1.00 96.00 369 ARG A N 1
ATOM 2999 C CA . ARG A 1 369 ? 10.003 -11.584 8.316 1.00 96.00 369 ARG A CA 1
ATOM 3000 C C . ARG A 1 369 ? 8.842 -12.206 7.550 1.00 96.00 369 ARG A C 1
ATOM 3002 O O . ARG A 1 369 ? 7.942 -12.782 8.163 1.00 96.00 369 ARG A O 1
ATOM 3009 N N . ARG A 1 370 ? 8.870 -12.149 6.214 1.00 97.00 370 ARG A N 1
ATOM 3010 C CA . ARG A 1 370 ? 7.835 -12.787 5.383 1.00 97.00 370 ARG A CA 1
ATOM 3011 C C . ARG A 1 370 ? 7.814 -14.300 5.583 1.00 97.00 370 ARG A C 1
ATOM 3013 O O . ARG A 1 370 ? 6.729 -14.860 5.722 1.00 97.00 370 ARG A O 1
ATOM 3020 N N . PHE A 1 371 ? 8.974 -14.950 5.649 1.00 96.69 371 PHE A N 1
ATOM 3021 C CA . PHE A 1 371 ? 9.092 -16.380 5.926 1.00 96.69 371 PHE A CA 1
ATOM 3022 C C . PHE A 1 371 ? 8.442 -16.756 7.255 1.00 96.69 371 PHE A C 1
ATOM 3024 O O . PHE A 1 371 ? 7.609 -17.661 7.293 1.00 96.69 371 PHE A O 1
ATOM 3031 N N . LEU A 1 372 ? 8.761 -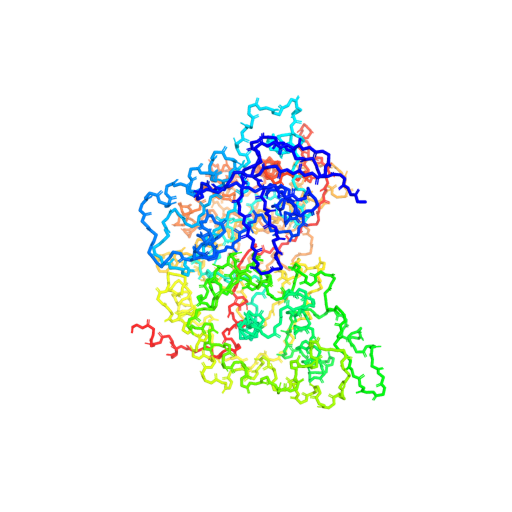16.040 8.336 1.00 96.06 372 LEU A N 1
ATOM 3032 C CA . LEU A 1 372 ? 8.191 -16.288 9.661 1.00 96.06 372 LEU A CA 1
ATOM 3033 C C . LEU A 1 372 ? 6.669 -16.104 9.666 1.00 96.06 372 LEU A C 1
ATOM 3035 O O . LEU A 1 372 ? 5.954 -16.968 10.185 1.00 96.06 372 LEU A O 1
ATOM 3039 N N . THR A 1 373 ? 6.172 -15.035 9.041 1.00 97.50 373 THR A N 1
ATOM 3040 C CA . THR A 1 373 ? 4.737 -14.764 8.874 1.00 97.50 373 THR A CA 1
ATOM 3041 C C . THR A 1 373 ? 4.048 -15.896 8.112 1.00 97.50 373 THR A C 1
ATOM 3043 O O . THR A 1 373 ? 3.085 -16.482 8.606 1.00 97.50 373 THR A O 1
ATOM 3046 N N . VAL A 1 374 ? 4.562 -16.266 6.937 1.00 97.31 374 VAL A N 1
ATOM 3047 C CA . VAL A 1 374 ? 4.007 -17.331 6.088 1.00 97.31 374 VAL A CA 1
ATOM 3048 C C . VAL A 1 374 ? 4.039 -18.683 6.798 1.00 97.31 374 VAL A C 1
ATOM 3050 O O . VAL A 1 374 ? 3.019 -19.371 6.859 1.00 97.31 374 VAL A O 1
ATOM 3053 N N . ARG A 1 375 ? 5.174 -19.048 7.402 1.00 96.50 375 ARG A N 1
ATOM 3054 C CA . ARG A 1 375 ? 5.327 -20.277 8.189 1.00 96.50 375 ARG A CA 1
ATOM 3055 C C . ARG A 1 375 ? 4.306 -20.347 9.307 1.00 96.50 375 ARG A C 1
ATOM 3057 O O . ARG A 1 375 ? 3.685 -21.392 9.495 1.00 96.50 375 ARG A O 1
ATOM 3064 N N . ARG A 1 376 ? 4.085 -19.241 10.020 1.00 96.81 376 ARG A N 1
ATOM 3065 C CA . ARG A 1 376 ? 3.073 -19.187 11.075 1.00 96.81 376 ARG A CA 1
ATOM 3066 C C . ARG A 1 376 ? 1.673 -19.410 10.511 1.00 96.81 376 ARG A C 1
ATOM 3068 O O . ARG A 1 376 ? 0.920 -20.198 11.072 1.00 96.81 376 ARG A O 1
ATOM 3075 N N . LEU A 1 377 ? 1.330 -18.775 9.393 1.00 97.06 377 LEU A N 1
ATOM 3076 C CA . LEU A 1 377 ? 0.022 -18.951 8.760 1.00 97.06 377 LEU A CA 1
ATOM 3077 C C . LEU A 1 377 ? -0.224 -20.402 8.306 1.00 97.06 377 LEU A C 1
ATOM 3079 O O . LEU A 1 377 ? -1.338 -20.897 8.483 1.00 97.06 377 LEU A O 1
ATOM 3083 N N . PHE A 1 378 ? 0.794 -21.108 7.799 1.00 96.00 378 PHE A N 1
ATOM 3084 C CA . PHE A 1 378 ? 0.703 -22.546 7.500 1.00 96.00 378 PHE A CA 1
ATOM 3085 C C . PHE A 1 378 ? 0.549 -23.399 8.764 1.00 96.00 378 PHE A C 1
ATOM 3087 O O . PHE A 1 378 ? -0.350 -24.234 8.829 1.00 96.00 378 PHE A O 1
ATOM 3094 N N . GLN A 1 379 ? 1.364 -23.161 9.799 1.00 95.69 379 GLN A N 1
ATOM 3095 C CA . GLN A 1 379 ? 1.280 -23.881 11.081 1.00 95.69 379 GLN A CA 1
ATOM 3096 C C . GLN A 1 379 ? -0.105 -23.776 11.732 1.00 95.69 379 GLN A C 1
ATOM 3098 O O . GLN A 1 379 ? -0.525 -24.677 12.454 1.00 95.69 379 GLN A O 1
ATOM 3103 N N . ARG A 1 380 ? -0.810 -22.666 11.497 1.00 96.06 380 ARG A N 1
ATOM 3104 C CA . ARG A 1 380 ? -2.152 -22.403 12.029 1.00 96.06 380 ARG A CA 1
ATOM 3105 C C . ARG A 1 380 ? -3.287 -22.818 11.084 1.00 96.06 380 ARG A C 1
ATOM 3107 O O . ARG A 1 380 ? -4.449 -22.617 11.425 1.00 96.06 380 ARG A O 1
ATOM 3114 N N . GLY A 1 381 ? -2.976 -23.374 9.910 1.00 94.75 381 GLY A N 1
ATOM 3115 C CA . GLY A 1 381 ? -3.970 -23.773 8.906 1.00 94.75 381 GLY A CA 1
ATOM 3116 C C . GLY A 1 381 ? -4.739 -22.599 8.286 1.00 94.75 381 GLY A C 1
ATOM 3117 O O . GLY A 1 381 ? -5.836 -22.782 7.755 1.00 94.75 381 GLY A O 1
ATOM 3118 N N . LEU A 1 382 ? -4.194 -21.383 8.380 1.00 94.00 382 LEU A N 1
ATOM 3119 C CA . LEU A 1 382 ? -4.765 -20.188 7.762 1.00 94.00 382 LEU A CA 1
ATOM 3120 C C . LEU A 1 382 ? -4.387 -20.118 6.278 1.00 94.00 382 LEU A C 1
ATOM 3122 O O . LEU A 1 382 ? -5.249 -19.844 5.444 1.00 94.00 382 LEU A O 1
ATOM 3126 N N . LEU A 1 383 ? -3.134 -20.446 5.946 1.00 93.62 383 LEU A N 1
ATOM 3127 C CA . LEU A 1 383 ? -2.704 -20.742 4.578 1.00 93.62 383 LEU A CA 1
ATOM 3128 C C . LEU A 1 383 ? -2.805 -22.247 4.308 1.00 93.62 383 LEU A C 1
ATOM 3130 O O . LEU A 1 383 ? -2.454 -23.064 5.157 1.00 93.62 383 LEU A O 1
ATOM 3134 N N . THR A 1 384 ? -3.288 -22.609 3.118 1.00 87.88 384 THR A N 1
ATOM 3135 C CA . THR A 1 384 ? -3.475 -24.005 2.692 1.00 87.88 384 THR A CA 1
ATOM 3136 C C . THR A 1 384 ? -3.028 -24.190 1.247 1.00 87.88 384 THR A C 1
ATOM 3138 O O . THR A 1 384 ? -3.268 -23.307 0.431 1.00 87.88 384 THR A O 1
ATOM 3141 N N . GLU A 1 385 ? -2.533 -25.377 0.899 1.00 84.69 385 GLU A N 1
ATOM 3142 C CA . GLU A 1 385 ? -2.127 -25.754 -0.471 1.00 84.69 385 GLU A CA 1
ATOM 3143 C C . GLU A 1 385 ? -3.303 -25.943 -1.451 1.00 84.69 385 GLU A C 1
ATOM 3145 O O . GLU A 1 385 ? -3.115 -26.163 -2.647 1.00 84.69 385 GLU A O 1
ATOM 3150 N N . ARG A 1 386 ? -4.549 -25.847 -0.969 1.00 84.00 386 ARG A N 1
ATOM 3151 C CA . ARG A 1 386 ? -5.767 -26.049 -1.768 1.00 84.00 386 ARG A CA 1
ATOM 3152 C C . ARG A 1 386 ? -6.157 -24.791 -2.546 1.00 84.00 386 ARG A C 1
ATOM 3154 O O . ARG A 1 386 ? -7.215 -24.213 -2.319 1.00 84.00 386 ARG A O 1
ATOM 3161 N N . TYR A 1 387 ? -5.304 -24.393 -3.482 1.00 81.75 387 TYR A N 1
ATOM 3162 C CA . TYR A 1 387 ? -5.507 -23.225 -4.344 1.00 81.75 387 TYR A CA 1
ATOM 3163 C C . TYR A 1 387 ? -6.499 -23.458 -5.499 1.00 81.75 387 TYR A C 1
ATOM 3165 O O . TYR A 1 387 ? -6.981 -22.501 -6.091 1.00 81.75 387 TYR A O 1
ATOM 3173 N N . GLU A 1 388 ? -6.799 -24.717 -5.834 1.00 68.88 388 GLU A N 1
ATOM 3174 C CA . GLU A 1 388 ? -7.553 -25.090 -7.046 1.00 68.88 388 GLU A CA 1
ATOM 3175 C C . GLU A 1 388 ? -9.074 -25.164 -6.850 1.00 68.88 388 GLU A C 1
ATOM 3177 O O . GLU A 1 388 ? -9.822 -25.073 -7.816 1.00 68.88 388 GLU A O 1
ATOM 3182 N N . LYS A 1 389 ? -9.548 -25.343 -5.609 1.00 56.78 389 LYS A N 1
ATOM 3183 C CA . LYS A 1 389 ? -10.966 -25.637 -5.317 1.00 56.78 389 LYS A CA 1
ATOM 3184 C C . LYS A 1 389 ? -11.851 -24.407 -5.080 1.00 56.78 389 LYS A C 1
ATOM 3186 O O . LYS A 1 389 ? -13.038 -24.576 -4.838 1.00 56.78 389 LYS A O 1
ATOM 3191 N N . ARG A 1 390 ? -11.296 -23.198 -5.133 1.00 53.19 390 ARG A N 1
ATOM 3192 C CA . ARG A 1 390 ? -12.012 -21.932 -4.894 1.00 53.19 390 ARG A CA 1
ATOM 3193 C C . ARG A 1 390 ? -12.014 -21.099 -6.163 1.00 53.19 390 ARG A C 1
ATOM 3195 O O . ARG A 1 390 ? -11.358 -20.069 -6.279 1.00 53.19 390 ARG A O 1
ATOM 3202 N N . GLY A 1 391 ? -12.625 -21.679 -7.188 1.00 47.47 391 GLY A N 1
ATOM 3203 C CA . GLY A 1 391 ? -12.788 -21.063 -8.490 1.00 47.47 391 GLY A CA 1
ATOM 3204 C C . GLY A 1 391 ? -14.167 -20.448 -8.580 1.00 47.47 391 GLY A C 1
ATOM 3205 O O . GLY A 1 391 ? -15.012 -21.027 -9.245 1.00 47.47 391 GLY A O 1
ATOM 3206 N N . GLN A 1 392 ? -14.405 -19.310 -7.929 1.00 46.44 392 GLN A N 1
ATOM 3207 C CA . GLN A 1 392 ? -15.464 -18.406 -8.363 1.00 46.44 392 GLN A CA 1
ATOM 3208 C C . GLN A 1 392 ? -15.244 -16.983 -7.839 1.00 46.44 392 GLN A C 1
ATOM 3210 O O . GLN A 1 392 ? -15.122 -16.737 -6.647 1.00 46.44 392 GLN A O 1
ATOM 3215 N N . ILE A 1 393 ? -15.208 -16.067 -8.811 1.00 45.41 393 ILE A N 1
ATOM 3216 C CA . ILE A 1 393 ? -15.332 -14.613 -8.693 1.00 45.41 393 ILE A CA 1
ATOM 3217 C C . ILE A 1 393 ? -14.174 -13.938 -7.943 1.00 45.41 393 ILE A C 1
ATOM 3219 O O . ILE A 1 393 ? -14.300 -13.459 -6.822 1.00 45.41 393 ILE A O 1
ATOM 3223 N N . ALA A 1 394 ? -13.040 -13.794 -8.639 1.00 42.28 394 ALA A N 1
ATOM 3224 C CA . ALA A 1 394 ? -12.268 -12.574 -8.447 1.00 42.28 394 ALA A CA 1
ATOM 3225 C C . ALA A 1 394 ? -13.142 -11.412 -8.964 1.00 42.28 394 ALA A C 1
ATOM 3227 O O . ALA A 1 394 ? -13.558 -11.463 -10.129 1.00 42.28 394 ALA A O 1
ATOM 3228 N N . PRO A 1 395 ? -13.478 -10.421 -8.126 1.00 42.56 395 PRO A N 1
ATOM 3229 C CA . PRO A 1 395 ? -14.203 -9.244 -8.577 1.00 42.56 395 PRO A CA 1
ATOM 3230 C C . PRO A 1 395 ? -13.383 -8.520 -9.646 1.00 42.56 395 PRO A C 1
ATOM 3232 O O . PRO A 1 395 ? -12.148 -8.583 -9.644 1.00 42.56 395 PRO A O 1
ATOM 3235 N N . GLU A 1 396 ? -14.082 -7.886 -10.589 1.00 41.84 396 GLU A N 1
ATOM 3236 C CA . GLU A 1 396 ? -13.468 -7.079 -11.644 1.00 41.84 396 GLU A CA 1
ATOM 3237 C C . GLU A 1 396 ? -12.443 -6.123 -11.029 1.00 41.84 396 GLU A C 1
ATOM 3239 O O . GLU A 1 396 ? -12.701 -5.512 -9.989 1.00 41.84 396 GLU A O 1
ATOM 3244 N N . ALA A 1 397 ? -11.252 -6.037 -11.632 1.00 43.91 397 ALA A N 1
ATOM 3245 C CA . ALA A 1 397 ? -10.195 -5.191 -11.102 1.00 43.91 397 ALA A CA 1
ATOM 3246 C C . ALA A 1 397 ? -10.725 -3.760 -10.961 1.00 43.91 397 ALA A C 1
ATOM 3248 O O . ALA A 1 397 ? -11.180 -3.148 -11.929 1.00 43.91 397 ALA A O 1
ATOM 3249 N N . THR A 1 398 ? -10.672 -3.259 -9.734 1.00 41.91 398 THR A N 1
ATOM 3250 C CA . THR A 1 398 ? -11.278 -2.000 -9.311 1.00 41.91 398 THR A CA 1
ATOM 3251 C C . THR A 1 398 ? -10.833 -0.850 -10.200 1.00 41.91 398 THR A C 1
ATOM 3253 O O . THR A 1 398 ? -9.644 -0.700 -10.508 1.00 41.91 398 THR A O 1
ATOM 3256 N N . ALA A 1 399 ? -11.808 -0.057 -10.650 1.00 43.62 399 ALA A N 1
ATOM 3257 C CA . ALA A 1 399 ? -11.563 1.103 -11.483 1.00 43.62 399 ALA A CA 1
ATOM 3258 C C . ALA A 1 399 ? -10.604 2.073 -10.776 1.00 43.62 399 ALA A C 1
ATOM 3260 O O . ALA A 1 399 ? -10.519 2.146 -9.560 1.00 43.62 399 ALA A O 1
ATOM 3261 N N . GLU A 1 400 ? -9.857 2.837 -11.560 1.00 43.25 400 GLU A N 1
ATOM 3262 C CA . GLU A 1 400 ? -8.775 3.711 -11.090 1.00 43.25 400 GLU A CA 1
ATOM 3263 C C . GLU A 1 400 ? -9.225 4.868 -10.179 1.00 43.25 400 GLU A C 1
ATOM 3265 O O . GLU A 1 400 ? -8.392 5.443 -9.483 1.00 43.25 400 GLU A O 1
ATOM 3270 N N . ASP A 1 401 ? -10.523 5.195 -10.173 1.00 45.25 401 ASP A N 1
ATOM 3271 C CA . ASP A 1 401 ? -11.118 6.143 -9.217 1.00 45.25 401 ASP A CA 1
ATOM 3272 C C . ASP A 1 401 ? -11.473 5.470 -7.875 1.00 45.25 401 ASP A C 1
ATOM 3274 O O . ASP A 1 401 ? -11.635 6.153 -6.866 1.00 45.25 401 ASP A O 1
ATOM 3278 N N . ASP A 1 402 ? -11.489 4.135 -7.845 1.00 49.94 402 ASP A N 1
ATOM 3279 C CA . ASP A 1 402 ? -11.839 3.302 -6.701 1.00 49.94 402 ASP A CA 1
ATOM 3280 C C . ASP A 1 402 ? -10.603 2.591 -6.141 1.00 49.94 402 ASP A C 1
ATOM 3282 O O . ASP A 1 402 ? -10.612 1.390 -5.864 1.00 49.94 402 ASP A O 1
ATOM 3286 N N . SER A 1 403 ? -9.523 3.336 -5.878 1.00 44.59 403 SER A N 1
ATOM 3287 C CA . SER A 1 403 ? -8.511 2.841 -4.929 1.00 44.59 403 SER A CA 1
ATOM 3288 C C . SER A 1 403 ? -9.156 2.433 -3.592 1.00 44.59 403 SER A C 1
ATOM 3290 O O . SER A 1 403 ? -8.635 1.568 -2.902 1.00 44.59 403 SER A O 1
ATOM 3292 N N . ALA A 1 404 ? -10.317 3.018 -3.277 1.00 42.59 404 ALA A N 1
ATOM 3293 C CA . ALA A 1 404 ? -11.199 2.630 -2.186 1.00 42.59 404 ALA A CA 1
ATOM 3294 C C . ALA A 1 404 ? -11.790 1.218 -2.333 1.00 42.59 404 ALA A C 1
ATOM 3296 O O . ALA A 1 404 ? -11.756 0.456 -1.375 1.00 42.59 404 ALA A O 1
ATOM 3297 N N . ALA A 1 405 ? -12.249 0.823 -3.525 1.00 41.19 405 ALA A N 1
ATOM 3298 C CA . ALA A 1 405 ? -12.737 -0.538 -3.743 1.00 41.19 405 ALA A CA 1
ATOM 3299 C C . ALA A 1 405 ? -11.592 -1.566 -3.746 1.00 41.19 405 ALA A C 1
ATOM 3301 O O . ALA A 1 405 ? -11.820 -2.744 -3.496 1.00 41.19 405 ALA A O 1
ATOM 3302 N N . ALA A 1 406 ? -10.348 -1.145 -4.022 1.00 44.06 406 ALA A N 1
ATOM 3303 C CA . ALA A 1 406 ? -9.180 -2.022 -3.894 1.00 44.06 406 ALA A CA 1
ATOM 3304 C C . ALA A 1 406 ? -8.853 -2.353 -2.422 1.00 44.06 406 ALA A C 1
ATOM 3306 O O . ALA A 1 406 ? -8.302 -3.421 -2.147 1.00 44.06 406 ALA A O 1
ATOM 3307 N N . GLU A 1 407 ? -9.178 -1.447 -1.489 1.00 45.62 407 GLU A N 1
ATOM 3308 C CA . GLU A 1 407 ? -9.118 -1.683 -0.037 1.00 45.62 407 GLU A CA 1
ATOM 3309 C C . GLU A 1 407 ? -10.341 -2.478 0.450 1.00 45.62 407 GLU A C 1
ATOM 3311 O O . GLU A 1 407 ? -10.191 -3.393 1.258 1.00 45.62 407 GLU A O 1
ATOM 3316 N N . GLU A 1 408 ? -11.520 -2.218 -0.122 1.00 42.84 408 GLU A N 1
ATOM 3317 C CA . GLU A 1 408 ? -12.739 -3.027 0.022 1.00 42.84 408 GLU A CA 1
ATOM 3318 C C . GLU A 1 408 ? -12.782 -4.190 -0.980 1.00 42.84 408 GLU A C 1
ATOM 3320 O O . GLU A 1 408 ? -13.840 -4.505 -1.525 1.00 42.84 408 GLU A O 1
ATOM 3325 N N . ALA A 1 409 ? -11.636 -4.820 -1.274 1.00 43.88 409 ALA A N 1
ATOM 3326 C CA . ALA A 1 409 ? -11.614 -5.960 -2.181 1.00 43.88 409 ALA A CA 1
ATOM 3327 C C . ALA A 1 409 ? -12.633 -6.996 -1.668 1.00 43.88 409 ALA A C 1
ATOM 3329 O O . ALA A 1 409 ? -12.462 -7.476 -0.540 1.00 43.88 409 ALA A O 1
ATOM 3330 N N . PRO A 1 410 ? -13.682 -7.332 -2.451 1.00 42.41 410 PRO A N 1
ATOM 3331 C CA . PRO A 1 410 ? -14.665 -8.332 -2.059 1.00 42.41 410 PRO A CA 1
ATOM 3332 C C . PRO A 1 410 ? -13.946 -9.578 -1.579 1.00 42.41 410 PRO A C 1
ATOM 3334 O O . PRO A 1 410 ? -12.904 -9.915 -2.147 1.00 42.41 410 PRO A O 1
ATOM 3337 N N . GLU A 1 411 ? -14.475 -10.209 -0.529 1.00 48.44 411 GLU A N 1
ATOM 3338 C CA . GLU A 1 411 ? -13.926 -11.405 0.108 1.00 48.44 411 GLU A CA 1
ATOM 3339 C C . GLU A 1 411 ? -13.543 -12.454 -0.948 1.00 48.44 411 GLU A C 1
ATOM 3341 O O . GLU A 1 411 ? -14.32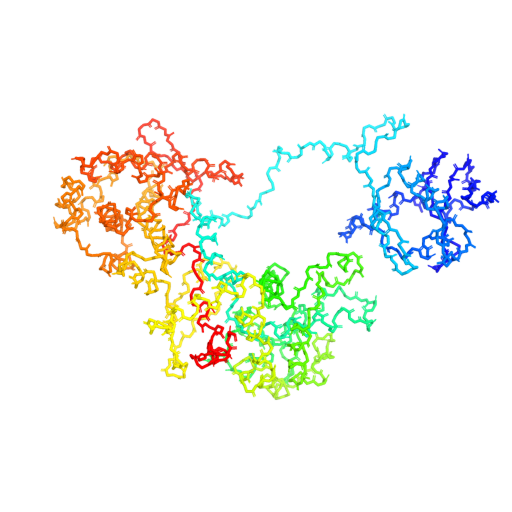7 -13.320 -1.322 1.00 48.44 411 GLU A O 1
ATOM 3346 N N . LEU A 1 412 ? -12.312 -12.368 -1.460 1.00 52.12 412 LEU A N 1
ATOM 3347 C CA . LEU A 1 412 ? -11.734 -13.383 -2.318 1.00 52.12 412 LEU A CA 1
ATOM 3348 C C . LEU A 1 412 ? -11.761 -14.649 -1.478 1.00 52.12 412 LEU A C 1
ATOM 3350 O O . LEU A 1 412 ? -11.184 -14.650 -0.388 1.00 52.12 412 LEU A O 1
ATOM 3354 N N . GLU A 1 413 ? -12.423 -15.704 -1.958 1.00 57.97 413 GLU A N 1
ATOM 3355 C CA . GLU A 1 413 ? -12.453 -17.000 -1.287 1.00 57.97 413 GLU A CA 1
ATOM 3356 C C . GLU A 1 413 ? -11.006 -17.441 -0.975 1.00 57.97 413 GLU A C 1
ATOM 3358 O O . GLU A 1 413 ? -10.292 -18.006 -1.801 1.00 57.97 413 GLU A O 1
ATOM 3363 N N . GLY A 1 414 ? -10.522 -17.150 0.234 1.00 74.69 414 GLY A N 1
ATOM 3364 C CA . GLY A 1 414 ? -9.082 -17.081 0.481 1.00 74.69 414 GLY A CA 1
ATOM 3365 C C . GLY A 1 414 ? -8.721 -16.680 1.909 1.00 74.69 414 GLY A C 1
ATOM 3366 O O . GLY A 1 414 ? -9.439 -16.998 2.864 1.00 74.69 414 GLY A O 1
ATOM 3367 N N . LEU A 1 415 ? -7.553 -16.054 2.060 1.00 87.56 415 LEU A N 1
ATOM 3368 C CA . LEU A 1 415 ? -7.055 -15.526 3.328 1.00 87.56 415 LEU A CA 1
ATOM 3369 C C . LEU A 1 415 ? -7.479 -14.059 3.477 1.00 87.56 415 LEU A C 1
ATOM 3371 O O . LEU A 1 415 ? -6.807 -13.162 2.972 1.00 87.56 415 LEU A O 1
ATOM 3375 N N . SER A 1 416 ? -8.590 -13.823 4.164 1.00 89.56 416 SER A N 1
ATOM 3376 C CA . SER A 1 416 ? -9.073 -12.476 4.457 1.00 89.56 416 SER A CA 1
ATOM 3377 C C . SER A 1 416 ? -8.352 -11.859 5.663 1.00 89.56 416 SER A C 1
ATOM 3379 O O . SER A 1 416 ? -7.793 -12.563 6.515 1.00 89.56 416 SER A O 1
ATOM 3381 N N . ASN A 1 417 ? -8.337 -10.523 5.725 1.00 92.12 417 ASN A N 1
ATOM 3382 C CA . ASN A 1 417 ? -7.686 -9.788 6.809 1.00 92.12 417 ASN A CA 1
ATOM 3383 C C . ASN A 1 417 ? -8.354 -10.080 8.164 1.00 92.12 417 ASN A C 1
ATOM 3385 O O . ASN A 1 417 ? -7.659 -10.436 9.115 1.00 92.12 417 ASN A O 1
ATOM 3389 N N . ASP A 1 418 ? -9.686 -10.021 8.238 1.00 91.38 418 ASP A N 1
ATOM 3390 C CA . ASP A 1 418 ? -10.468 -10.338 9.441 1.00 91.38 418 ASP A CA 1
ATOM 3391 C C . ASP A 1 418 ? -10.157 -11.747 9.965 1.00 91.38 418 ASP A C 1
ATOM 3393 O O . ASP A 1 418 ? -9.873 -11.916 11.150 1.00 91.38 418 ASP A O 1
ATOM 3397 N N . ARG A 1 419 ? -10.106 -12.755 9.084 1.00 93.50 419 ARG A N 1
ATOM 3398 C CA . ARG A 1 419 ? -9.852 -14.146 9.473 1.00 93.50 419 ARG A CA 1
ATOM 3399 C C . ARG A 1 419 ? -8.501 -14.301 10.160 1.00 93.50 419 ARG A C 1
ATOM 3401 O O . ARG A 1 419 ? -8.409 -15.031 11.146 1.00 93.50 419 ARG A O 1
ATOM 3408 N N . VAL A 1 420 ? -7.460 -13.638 9.654 1.00 95.88 420 VAL A N 1
ATOM 3409 C CA . VAL A 1 420 ? -6.121 -13.684 10.260 1.00 95.88 420 VAL A CA 1
ATOM 3410 C C . VAL A 1 420 ? -6.093 -12.917 11.576 1.00 95.88 420 VAL A C 1
ATOM 3412 O O . VAL A 1 420 ? -5.657 -13.467 12.588 1.00 95.88 420 VAL A O 1
ATOM 3415 N N . LEU A 1 421 ? -6.572 -11.671 11.580 1.00 96.69 421 LEU A N 1
ATOM 3416 C CA . LEU A 1 421 ? -6.523 -10.808 12.760 1.00 96.69 421 LEU A CA 1
ATOM 3417 C C . LEU A 1 421 ? -7.334 -11.406 13.918 1.00 96.69 421 LEU A C 1
ATOM 3419 O O . LEU A 1 421 ? -6.808 -11.538 15.021 1.00 96.69 421 LEU A O 1
ATOM 3423 N N . LEU A 1 422 ? -8.563 -11.864 13.658 1.00 96.62 422 LEU A N 1
ATOM 3424 C CA . LEU A 1 422 ? -9.417 -12.514 14.657 1.00 96.62 422 LEU A CA 1
ATOM 3425 C C . LEU A 1 422 ? -8.832 -13.842 15.142 1.00 96.62 422 LEU A C 1
ATOM 3427 O O . LEU A 1 422 ? -8.939 -14.164 16.323 1.00 96.62 422 LEU A O 1
ATOM 3431 N N . TYR A 1 423 ? -8.186 -14.619 14.263 1.00 97.56 423 TYR A N 1
ATOM 3432 C CA . TYR A 1 423 ? -7.525 -15.853 14.685 1.00 97.56 423 TYR A CA 1
ATOM 3433 C C . TYR A 1 423 ? -6.429 -15.576 15.713 1.00 97.56 423 TYR A C 1
ATOM 3435 O O . TYR A 1 423 ? -6.413 -16.220 16.757 1.00 97.56 423 TYR A O 1
ATOM 3443 N N . PHE A 1 424 ? -5.518 -14.638 15.437 1.00 97.81 424 PHE A N 1
ATOM 3444 C CA . PHE A 1 424 ? -4.411 -14.343 16.351 1.00 97.81 424 PHE A CA 1
ATOM 3445 C C . PHE A 1 424 ? -4.839 -13.558 17.590 1.00 97.81 424 PHE A C 1
ATOM 3447 O O . PHE A 1 424 ? -4.216 -13.733 18.641 1.00 97.81 424 PHE A O 1
ATOM 3454 N N . TYR A 1 425 ? -5.899 -12.753 17.488 1.00 97.56 425 TYR A N 1
ATOM 3455 C CA . TYR A 1 425 ? -6.530 -12.101 18.633 1.00 97.56 425 TYR A CA 1
ATOM 3456 C C . TYR A 1 425 ? -7.042 -13.122 19.662 1.00 97.56 425 TYR A C 1
ATOM 3458 O O . TYR A 1 425 ? -6.783 -12.964 20.851 1.00 97.56 425 TYR A O 1
ATOM 3466 N N . ASP A 1 426 ? -7.680 -14.205 19.207 1.00 96.88 426 ASP A N 1
ATOM 3467 C CA . ASP A 1 426 ? -8.240 -15.243 20.087 1.00 96.88 426 ASP A CA 1
ATOM 3468 C C . ASP A 1 426 ? -7.176 -16.183 20.700 1.00 96.88 426 ASP A C 1
ATOM 3470 O O . ASP A 1 426 ? -7.479 -16.977 21.593 1.00 96.88 426 ASP A O 1
ATOM 3474 N N . GLN A 1 427 ? -5.924 -16.140 20.230 1.00 96.94 427 GLN A N 1
ATOM 3475 C CA . GLN A 1 427 ? -4.842 -16.961 20.788 1.00 96.94 427 GLN A CA 1
ATOM 3476 C C . GLN A 1 427 ? -4.325 -16.386 22.107 1.00 96.94 427 GLN A C 1
ATOM 3478 O O . GLN A 1 427 ? -4.333 -15.180 22.324 1.00 96.94 427 GLN A O 1
ATOM 3483 N N . ALA A 1 428 ? -3.747 -17.228 22.966 1.00 96.12 428 ALA A N 1
ATOM 3484 C CA . ALA A 1 428 ? -3.016 -16.731 24.129 1.00 96.12 428 ALA A CA 1
ATOM 3485 C C . ALA A 1 428 ? -1.863 -15.785 23.703 1.00 96.12 428 ALA A C 1
ATOM 3487 O O . ALA A 1 428 ? -1.208 -16.035 22.679 1.00 96.12 428 ALA A O 1
ATOM 3488 N N . PRO A 1 429 ? -1.577 -14.709 24.465 1.00 95.50 429 PRO A N 1
ATOM 3489 C CA . PRO A 1 429 ? -0.437 -13.842 24.189 1.00 95.50 429 PRO A CA 1
ATOM 3490 C C . PRO A 1 429 ? 0.877 -14.626 24.247 1.00 95.50 429 PRO A C 1
ATOM 3492 O O . PRO A 1 429 ? 1.191 -15.244 25.264 1.00 95.50 429 PRO A O 1
ATOM 3495 N N . THR A 1 430 ? 1.644 -14.606 23.159 1.00 95.75 430 THR A N 1
ATOM 3496 C CA . THR A 1 430 ? 2.968 -15.245 23.074 1.00 95.75 430 THR A CA 1
ATOM 3497 C C . THR A 1 430 ? 3.905 -14.346 22.278 1.00 95.75 430 THR A C 1
ATOM 3499 O O . THR A 1 430 ? 3.450 -13.624 21.390 1.00 95.75 430 THR A O 1
ATOM 3502 N N . ASN A 1 431 ? 5.212 -14.399 22.551 1.00 94.38 431 ASN A N 1
ATOM 3503 C CA . ASN A 1 431 ? 6.199 -13.631 21.777 1.00 94.38 431 ASN A CA 1
ATOM 3504 C C . ASN A 1 431 ? 6.120 -13.963 20.277 1.00 94.38 431 ASN A C 1
ATOM 3506 O O . ASN A 1 431 ? 6.179 -13.074 19.436 1.00 94.38 431 ASN A O 1
ATOM 3510 N N . ASP A 1 432 ? 5.866 -15.231 19.970 1.00 93.62 432 ASP A N 1
ATOM 3511 C CA . ASP A 1 432 ? 5.715 -15.787 18.628 1.00 93.62 432 ASP A CA 1
ATOM 3512 C C . ASP A 1 432 ? 4.554 -15.211 17.804 1.00 93.62 432 ASP A C 1
ATOM 3514 O O . ASP A 1 432 ? 4.603 -15.250 16.572 1.00 93.62 432 ASP A O 1
ATOM 3518 N N . ASN A 1 433 ? 3.509 -14.713 18.471 1.00 96.31 433 ASN A N 1
ATOM 3519 C CA . ASN A 1 433 ? 2.321 -14.128 17.847 1.00 96.31 433 ASN A CA 1
ATOM 3520 C C . ASN A 1 433 ? 2.257 -12.602 18.036 1.00 96.31 433 ASN A C 1
ATOM 3522 O O . ASN A 1 433 ? 1.280 -11.985 17.613 1.00 96.31 433 ASN A O 1
ATOM 3526 N N . ARG A 1 434 ? 3.259 -11.989 18.683 1.00 96.81 434 ARG A N 1
ATOM 3527 C CA . ARG A 1 434 ? 3.187 -10.608 19.184 1.00 96.81 434 ARG A CA 1
ATOM 3528 C C . ARG A 1 434 ? 2.900 -9.591 18.084 1.00 96.81 434 ARG A C 1
ATOM 3530 O O . ARG A 1 434 ? 2.073 -8.709 18.299 1.00 96.81 434 ARG A O 1
ATOM 3537 N N . ASP A 1 435 ? 3.518 -9.729 16.915 1.00 97.06 435 ASP A N 1
ATOM 3538 C CA . ASP A 1 435 ? 3.305 -8.800 15.799 1.00 97.06 435 ASP A CA 1
ATOM 3539 C C . ASP A 1 435 ? 1.890 -8.929 15.220 1.00 97.06 435 ASP A C 1
ATOM 3541 O O . ASP A 1 435 ? 1.215 -7.921 15.010 1.00 97.06 435 ASP A O 1
ATOM 3545 N N . PHE A 1 436 ? 1.383 -10.158 15.064 1.00 98.12 436 PHE A N 1
ATOM 3546 C CA . PHE A 1 436 ? 0.001 -10.400 14.635 1.00 98.12 436 PHE A CA 1
ATOM 3547 C C . PHE A 1 436 ? -1.016 -9.883 15.653 1.00 98.12 436 PHE A C 1
ATOM 3549 O O . PHE A 1 436 ? -2.021 -9.294 15.272 1.00 98.12 436 PHE A O 1
ATOM 3556 N N . GLN A 1 437 ? -0.762 -10.085 16.946 1.00 98.06 437 GLN A N 1
ATOM 3557 C CA . GLN A 1 437 ? -1.641 -9.636 18.027 1.00 98.06 437 GLN A CA 1
ATOM 3558 C C . GLN A 1 437 ? -1.639 -8.111 18.155 1.00 98.06 437 GLN A C 1
ATOM 3560 O O . GLN A 1 437 ? -2.690 -7.507 18.351 1.00 98.06 437 GLN A O 1
ATOM 3565 N N . THR A 1 438 ? -0.477 -7.479 17.979 1.00 98.31 438 THR A N 1
ATOM 3566 C CA . THR A 1 438 ? -0.346 -6.017 17.948 1.00 98.31 438 THR A CA 1
ATOM 3567 C C . THR A 1 438 ? -1.106 -5.437 16.751 1.00 98.31 438 THR A C 1
ATOM 3569 O O . THR A 1 438 ? -1.885 -4.502 16.926 1.00 98.31 438 THR A O 1
ATOM 3572 N N . ALA A 1 439 ? -0.954 -6.033 15.562 1.00 97.94 439 ALA A N 1
ATOM 3573 C CA . ALA A 1 439 ? -1.725 -5.686 14.367 1.00 97.94 439 ALA A CA 1
ATOM 3574 C C . ALA A 1 439 ? -3.236 -5.864 14.572 1.00 97.94 439 ALA A C 1
ATOM 3576 O O . ALA A 1 439 ? -3.996 -4.948 14.277 1.00 97.94 439 ALA A O 1
ATOM 3577 N N . ALA A 1 440 ? -3.666 -7.000 15.128 1.00 98.00 440 ALA A N 1
ATOM 3578 C CA . ALA A 1 440 ? -5.073 -7.286 15.385 1.00 98.00 440 ALA A CA 1
ATOM 3579 C C . ALA A 1 440 ? -5.690 -6.273 16.347 1.00 98.00 440 ALA A C 1
ATOM 3581 O O . ALA A 1 440 ? -6.709 -5.677 16.025 1.00 98.00 440 ALA A O 1
ATOM 3582 N N . VAL A 1 441 ? -5.060 -6.017 17.496 1.00 98.19 441 VAL A N 1
ATOM 3583 C CA . VAL A 1 441 ? -5.590 -5.047 18.462 1.00 98.19 441 VAL A CA 1
ATOM 3584 C C . VAL A 1 441 ? -5.626 -3.638 17.872 1.00 98.19 441 VAL A C 1
ATOM 3586 O O . VAL A 1 441 ? -6.641 -2.965 18.022 1.00 98.19 441 VAL A O 1
ATOM 3589 N N . PHE A 1 442 ? -4.579 -3.199 17.166 1.00 98.25 442 PHE A N 1
ATOM 3590 C CA . PHE A 1 442 ? -4.582 -1.889 16.509 1.00 98.25 442 PHE A CA 1
ATOM 3591 C C . PHE A 1 442 ? -5.746 -1.745 15.522 1.00 98.25 442 PHE A C 1
ATOM 3593 O O . PHE A 1 442 ? -6.499 -0.776 15.592 1.00 98.25 442 PHE A O 1
ATOM 3600 N N . GLU A 1 443 ? -5.902 -2.715 14.623 1.00 97.19 443 GLU A N 1
ATOM 3601 C CA . GLU A 1 443 ? -6.924 -2.695 13.576 1.00 97.19 443 GLU A CA 1
ATOM 3602 C C . GLU A 1 443 ? -8.342 -2.792 14.159 1.00 97.19 443 GLU A C 1
ATOM 3604 O O . GLU A 1 443 ? -9.245 -2.107 13.690 1.00 97.19 443 GLU A O 1
ATOM 3609 N N . LEU A 1 444 ? -8.543 -3.568 15.228 1.00 98.00 444 LEU A N 1
ATOM 3610 C CA . LEU A 1 444 ? -9.834 -3.679 15.915 1.00 98.00 444 LEU A CA 1
ATOM 3611 C C . LEU A 1 444 ? -10.212 -2.392 16.669 1.00 98.00 444 LEU A C 1
ATOM 3613 O O . LEU A 1 444 ? -11.376 -1.993 16.645 1.00 98.00 444 LEU A O 1
ATOM 3617 N N . LEU A 1 445 ? -9.244 -1.712 17.298 1.00 98.06 445 LEU A N 1
ATOM 3618 C CA . LEU A 1 445 ? -9.469 -0.388 17.894 1.00 98.06 445 LEU A CA 1
ATOM 3619 C C . LEU A 1 445 ? -9.785 0.646 16.809 1.00 98.06 445 LEU A C 1
ATOM 3621 O O . LEU A 1 445 ? -10.732 1.416 16.947 1.00 98.06 445 LEU A O 1
ATOM 3625 N N . GLY A 1 446 ? -9.013 0.637 15.717 1.00 96.81 446 GLY A N 1
ATOM 3626 C CA . GLY A 1 446 ? -9.245 1.493 14.558 1.00 96.81 446 GLY A CA 1
ATOM 3627 C C . GLY A 1 446 ? -10.640 1.292 13.971 1.00 96.81 446 GLY A C 1
ATOM 3628 O O . GLY A 1 446 ? -11.343 2.267 13.745 1.00 96.81 446 GLY A O 1
ATOM 3629 N N . LEU A 1 447 ? -11.082 0.042 13.809 1.00 96.12 447 LEU A N 1
ATOM 3630 C CA . LEU A 1 447 ? -12.410 -0.296 13.300 1.00 96.12 447 LEU A CA 1
ATOM 3631 C C . LEU A 1 447 ? -13.533 0.237 14.208 1.00 96.12 447 LEU A C 1
ATOM 3633 O O . LEU A 1 447 ? -14.475 0.857 13.714 1.00 96.12 447 LEU A O 1
ATOM 3637 N N . GLY A 1 448 ? -13.420 0.051 15.528 1.00 97.62 448 GLY A N 1
ATOM 3638 C CA . GLY A 1 448 ? -14.400 0.567 16.490 1.00 97.62 448 GLY A CA 1
ATOM 3639 C C . GLY A 1 448 ? -14.482 2.099 16.501 1.00 97.62 448 GLY A C 1
ATOM 3640 O O . GLY A 1 448 ? -15.576 2.662 16.478 1.00 97.62 448 GLY A O 1
ATOM 3641 N N . LEU A 1 449 ? -13.333 2.783 16.466 1.00 97.81 449 LEU A N 1
ATOM 3642 C CA . LEU A 1 449 ? -13.263 4.247 16.377 1.00 97.81 449 LEU A CA 1
ATOM 3643 C C . LEU A 1 449 ? -13.821 4.758 15.046 1.00 97.81 449 LEU A C 1
ATOM 3645 O O . LEU A 1 449 ? -14.605 5.703 15.031 1.00 97.81 449 LEU A O 1
ATOM 3649 N N . SER A 1 450 ? -13.474 4.114 13.933 1.00 96.19 450 SER A N 1
ATOM 3650 C CA . SER A 1 450 ? -13.985 4.471 12.611 1.00 96.19 450 SER A CA 1
ATOM 3651 C C . SER A 1 450 ? -15.505 4.314 12.521 1.00 96.19 450 SER A C 1
ATOM 3653 O O . SER A 1 450 ? -16.166 5.179 11.950 1.00 96.19 450 SER A O 1
ATOM 3655 N N . ALA A 1 451 ? -16.085 3.285 13.150 1.00 96.81 451 ALA A N 1
ATOM 3656 C CA . ALA A 1 451 ? -17.537 3.116 13.240 1.00 96.81 451 ALA A CA 1
ATOM 3657 C C . ALA A 1 451 ? -18.220 4.276 13.989 1.00 96.81 451 ALA A C 1
ATOM 3659 O O . ALA A 1 451 ? -19.238 4.791 13.527 1.00 96.81 451 ALA A O 1
ATOM 3660 N N . ILE A 1 452 ? -17.634 4.740 15.100 1.00 97.88 452 ILE A N 1
ATOM 3661 C CA . ILE A 1 452 ? -18.137 5.898 15.860 1.00 97.88 452 ILE A CA 1
ATOM 3662 C C . ILE A 1 452 ? -17.948 7.209 15.080 1.00 97.88 452 ILE A C 1
ATOM 3664 O O . ILE A 1 452 ? -18.839 8.054 15.061 1.00 97.88 452 ILE A O 1
ATOM 3668 N N . PHE A 1 453 ? -16.820 7.402 14.396 1.00 97.25 453 PHE A N 1
ATOM 3669 C CA . PHE A 1 453 ? -16.609 8.624 13.611 1.00 97.25 453 PHE A CA 1
ATOM 3670 C C . PHE A 1 453 ? -17.524 8.684 12.383 1.00 97.25 453 PHE A C 1
ATOM 3672 O O . PHE A 1 453 ? -17.976 9.759 11.993 1.00 97.25 453 PHE A O 1
ATOM 3679 N N . ARG A 1 454 ? -17.839 7.530 11.783 1.00 95.38 454 ARG A N 1
ATOM 3680 C CA . ARG A 1 454 ? -18.718 7.444 10.613 1.00 95.38 454 ARG A CA 1
ATOM 3681 C C . ARG A 1 454 ? -20.108 8.013 10.897 1.00 95.38 454 ARG A C 1
ATOM 3683 O O . ARG A 1 454 ? -20.626 8.736 10.048 1.00 95.38 454 ARG A O 1
ATOM 3690 N N . VAL A 1 455 ? -20.695 7.747 12.070 1.00 96.94 455 VAL A N 1
ATOM 3691 C CA . VAL A 1 455 ? -22.012 8.321 12.406 1.00 96.94 455 VAL A CA 1
ATOM 3692 C C . VAL A 1 455 ? -21.953 9.842 12.549 1.00 96.94 455 VAL A C 1
ATOM 3694 O O . VAL A 1 455 ? -22.864 10.516 12.081 1.00 96.94 455 VAL A O 1
ATOM 3697 N N . LEU A 1 456 ? -20.855 10.401 13.075 1.00 97.44 456 LEU A N 1
ATOM 3698 C CA . LEU A 1 456 ? -20.638 11.852 13.094 1.00 97.44 456 LEU A CA 1
ATOM 3699 C C . LEU A 1 456 ? -20.579 12.425 11.668 1.00 97.44 456 LEU A C 1
ATOM 3701 O O . LEU A 1 456 ? -21.249 13.409 11.370 1.00 97.44 456 LEU A O 1
ATOM 3705 N N . VAL A 1 457 ? -19.804 11.802 10.776 1.00 96.06 457 VAL A N 1
ATOM 3706 C CA . VAL A 1 457 ? -19.672 12.235 9.373 1.00 96.06 457 VAL A CA 1
ATOM 3707 C C . VAL A 1 457 ? -21.020 12.203 8.645 1.00 96.06 457 VAL A C 1
ATOM 3709 O O . VAL A 1 457 ? -21.340 13.130 7.901 1.00 96.06 457 VAL A O 1
ATOM 3712 N N . GLU A 1 458 ? -21.822 11.159 8.849 1.00 95.75 458 GLU A N 1
ATOM 3713 C CA . GLU A 1 458 ? -23.147 11.030 8.233 1.00 95.75 458 GLU A CA 1
ATOM 3714 C C . GLU A 1 458 ? -24.154 12.048 8.785 1.00 95.75 458 GLU A C 1
ATOM 3716 O O . GLU A 1 458 ? -24.921 12.649 8.023 1.00 95.75 458 GLU A O 1
ATOM 3721 N N . ASP A 1 459 ? -24.118 12.297 10.094 1.00 96.75 459 ASP A N 1
ATOM 3722 C CA . ASP A 1 459 ? -24.981 13.285 10.733 1.00 96.75 459 ASP A CA 1
ATOM 3723 C C . ASP A 1 459 ? -24.645 14.708 10.266 1.00 96.75 459 ASP A C 1
ATOM 3725 O O . ASP A 1 459 ? -25.526 15.448 9.829 1.00 96.75 459 ASP A O 1
ATOM 3729 N N . LEU A 1 460 ? -23.356 15.058 10.204 1.00 97.31 460 LEU A N 1
ATOM 3730 C CA . LEU A 1 460 ? -22.895 16.332 9.647 1.00 97.31 460 LEU A CA 1
ATOM 3731 C C . LEU A 1 460 ? -23.208 16.476 8.156 1.00 97.31 460 LEU A C 1
ATOM 3733 O O . LEU A 1 460 ? -23.456 17.589 7.687 1.00 97.31 460 LEU A O 1
ATOM 3737 N N . ARG A 1 461 ? -23.207 15.381 7.386 1.00 95.88 461 ARG A N 1
ATOM 3738 C CA . ARG A 1 461 ? -23.607 15.419 5.973 1.00 95.88 461 ARG A CA 1
ATOM 3739 C C . ARG A 1 461 ? -25.078 15.807 5.828 1.00 95.88 461 ARG A C 1
ATOM 3741 O O . ARG A 1 461 ? -25.397 16.551 4.905 1.00 95.88 461 ARG A O 1
ATOM 3748 N N . SER A 1 462 ? -25.921 15.330 6.741 1.00 96.19 462 SER A N 1
ATOM 3749 C CA . SER A 1 462 ? -27.372 15.539 6.724 1.00 96.19 462 SER A CA 1
ATOM 3750 C C . SER A 1 462 ? -27.777 16.898 7.299 1.00 96.19 462 SER A C 1
ATOM 3752 O O . SER A 1 462 ? -28.616 17.583 6.721 1.00 96.19 462 SER A O 1
ATOM 3754 N N . HIS A 1 463 ? -27.163 17.311 8.410 1.00 97.06 463 HIS A N 1
ATOM 3755 C CA . HIS A 1 463 ? -27.604 18.474 9.190 1.00 97.06 463 HIS A CA 1
ATOM 3756 C C . HIS A 1 463 ? -26.636 19.664 9.135 1.00 97.06 463 HIS A C 1
ATOM 3758 O O . HIS A 1 463 ? -26.988 20.769 9.538 1.00 97.06 463 HIS A O 1
ATOM 3764 N N . GLY A 1 464 ? -25.395 19.469 8.678 1.00 97.50 464 GLY A N 1
ATOM 3765 C CA . GLY A 1 464 ? -24.339 20.492 8.672 1.00 97.50 464 GLY A CA 1
ATOM 3766 C C . GLY A 1 464 ? -23.755 20.826 10.053 1.00 97.50 464 GLY A C 1
ATOM 3767 O O . GLY A 1 464 ? -22.631 21.322 10.136 1.00 97.50 464 GLY A O 1
ATOM 3768 N N . ARG A 1 465 ? -24.476 20.528 11.136 1.00 97.81 465 ARG A N 1
ATOM 3769 C CA . ARG A 1 465 ? -24.075 20.749 12.528 1.00 97.81 465 ARG A CA 1
ATOM 3770 C C . ARG A 1 465 ? -24.739 19.711 13.428 1.00 97.81 465 ARG A C 1
ATOM 3772 O O . ARG A 1 465 ? -25.888 19.363 13.184 1.00 97.81 465 ARG A O 1
ATOM 3779 N N . THR A 1 466 ? -24.042 19.260 14.469 1.00 97.88 466 THR A N 1
ATOM 3780 C CA . THR A 1 466 ? -24.587 18.300 15.442 1.00 97.88 466 THR A CA 1
ATOM 3781 C C . THR A 1 466 ? -23.961 18.469 16.821 1.00 97.88 466 THR A C 1
ATOM 3783 O O . THR A 1 466 ? -22.796 18.867 16.924 1.00 97.88 466 THR A O 1
ATOM 3786 N N . ARG A 1 467 ? -24.708 18.188 17.892 1.00 96.88 467 ARG A N 1
ATOM 3787 C CA . ARG A 1 467 ? -24.147 18.109 19.252 1.00 96.88 467 ARG A CA 1
ATOM 3788 C C . ARG A 1 467 ? -23.732 16.675 19.563 1.00 96.88 467 ARG A C 1
ATOM 3790 O O . ARG A 1 467 ? -24.401 15.718 19.185 1.00 96.88 467 ARG A O 1
ATOM 3797 N N . THR A 1 468 ? -22.643 16.508 20.309 1.00 94.44 468 THR A N 1
ATOM 3798 C CA . THR A 1 468 ? -22.143 15.169 20.674 1.00 94.44 468 THR A CA 1
ATOM 3799 C C . THR A 1 468 ? -23.139 14.379 21.532 1.00 94.44 468 THR A C 1
ATOM 3801 O O . THR A 1 468 ? -23.223 13.159 21.397 1.00 94.44 468 THR A O 1
ATOM 3804 N N . SER A 1 469 ? -23.934 15.060 22.363 1.00 92.88 469 SER A N 1
ATOM 3805 C CA . SER A 1 469 ? -25.024 14.458 23.143 1.00 92.88 469 SER A CA 1
ATOM 3806 C C . SER A 1 469 ? -26.158 13.925 22.263 1.00 92.88 469 SER A C 1
ATOM 3808 O O . SER A 1 469 ? -26.581 12.787 22.444 1.00 92.88 469 SER A O 1
ATOM 3810 N N . GLU A 1 470 ? -26.595 14.700 21.267 1.00 94.75 470 GLU A N 1
ATOM 3811 C CA . GLU A 1 470 ? -27.637 14.301 20.308 1.00 94.75 470 GLU A CA 1
ATOM 3812 C C . GLU A 1 470 ? -27.209 13.068 19.503 1.00 94.75 470 GLU A C 1
ATOM 3814 O O . GLU A 1 470 ? -28.007 12.154 19.272 1.00 94.75 470 GLU A O 1
ATOM 3819 N N . LEU A 1 471 ? -25.925 13.001 19.133 1.00 95.25 471 LEU A N 1
ATOM 3820 C CA . LEU A 1 471 ? -25.354 11.836 18.463 1.00 95.25 471 LEU A CA 1
ATOM 3821 C C . LEU A 1 471 ? -25.394 10.593 19.364 1.00 95.25 471 LEU A C 1
ATOM 3823 O O . LEU A 1 471 ? -25.752 9.511 18.901 1.00 95.25 471 LEU A O 1
ATOM 3827 N N . GLY A 1 472 ? -25.083 10.749 20.654 1.00 94.31 472 GLY A N 1
ATOM 3828 C CA . GLY A 1 472 ? -25.211 9.682 21.648 1.00 94.31 472 GLY A CA 1
ATOM 3829 C C . GLY A 1 472 ? -26.643 9.172 21.786 1.00 94.31 472 GLY A C 1
ATOM 3830 O O . GLY A 1 472 ? -26.873 7.964 21.714 1.00 94.31 472 GLY A O 1
ATOM 3831 N N . ASP A 1 473 ? -27.616 10.077 21.888 1.00 94.81 473 ASP A N 1
ATOM 3832 C CA . ASP A 1 473 ? -29.036 9.719 21.952 1.00 94.81 473 ASP A CA 1
ATOM 3833 C C . ASP A 1 473 ? -29.498 8.977 20.694 1.00 94.81 473 ASP A C 1
ATOM 3835 O O . ASP A 1 473 ? -30.301 8.046 20.781 1.00 94.81 473 ASP A O 1
ATOM 3839 N N . ARG A 1 474 ? -28.984 9.355 19.517 1.00 95.94 474 ARG A N 1
ATOM 3840 C CA . ARG A 1 474 ? -29.279 8.682 18.246 1.00 95.94 474 ARG A CA 1
ATOM 3841 C C . ARG A 1 474 ? -28.701 7.268 18.198 1.00 95.94 474 ARG A C 1
ATOM 3843 O O . ARG A 1 474 ? -29.440 6.333 17.899 1.00 95.94 474 ARG A O 1
ATOM 3850 N N . ILE A 1 475 ? -27.424 7.095 18.551 1.00 96.75 475 ILE A N 1
ATOM 3851 C CA . ILE A 1 475 ? -26.783 5.770 18.650 1.00 96.75 475 ILE A CA 1
ATOM 3852 C C . ILE A 1 475 ? -27.589 4.870 19.591 1.00 96.75 475 ILE A C 1
ATOM 3854 O O . ILE A 1 475 ? -27.890 3.725 19.259 1.00 96.75 475 ILE A O 1
ATOM 3858 N N . MET A 1 476 ? -27.987 5.399 20.749 1.00 96.38 476 MET A N 1
ATOM 3859 C CA . MET A 1 476 ? -28.756 4.648 21.736 1.00 96.38 476 MET A CA 1
ATOM 3860 C C . MET A 1 476 ? -30.168 4.322 21.253 1.00 96.38 476 MET A C 1
ATOM 3862 O O . MET A 1 476 ? -30.652 3.223 21.505 1.00 96.38 476 MET A O 1
ATOM 3866 N N . ARG A 1 477 ? -30.838 5.237 20.553 1.00 96.75 477 ARG A N 1
ATOM 3867 C CA . ARG A 1 477 ? -32.187 5.020 20.014 1.00 96.75 477 ARG A CA 1
ATOM 3868 C C . ARG A 1 477 ? -32.230 3.894 18.987 1.00 96.75 477 ARG A C 1
ATOM 3870 O O . ARG A 1 477 ? -33.151 3.082 19.040 1.00 96.75 477 ARG A O 1
ATOM 3877 N N . ASP A 1 478 ? -31.233 3.843 18.108 1.00 95.62 478 ASP A N 1
ATOM 3878 C CA . ASP A 1 478 ? -31.178 2.875 17.009 1.00 95.62 478 ASP A CA 1
ATOM 3879 C C . ASP A 1 478 ? -30.554 1.533 17.438 1.00 95.62 478 ASP A C 1
ATOM 3881 O O . ASP A 1 478 ? -30.634 0.542 16.710 1.00 95.62 478 ASP A O 1
ATOM 3885 N N . ALA A 1 479 ? -29.959 1.478 18.633 1.00 95.25 479 ALA A N 1
ATOM 3886 C CA . ALA A 1 479 ? -29.423 0.264 19.229 1.00 95.25 479 ALA A CA 1
ATOM 3887 C C . ALA A 1 479 ? -30.519 -0.655 19.802 1.00 95.25 479 ALA A C 1
ATOM 3889 O O . ALA A 1 479 ? -31.480 -0.227 20.458 1.00 95.25 479 ALA A O 1
ATOM 3890 N N . ASP A 1 480 ? -30.323 -1.967 19.647 1.00 95.62 480 ASP A N 1
ATOM 3891 C CA . ASP A 1 480 ? -31.176 -2.966 20.286 1.00 95.62 480 ASP A CA 1
ATOM 3892 C C . ASP A 1 480 ? -31.128 -2.857 21.829 1.00 95.62 480 ASP A C 1
ATOM 3894 O O . ASP A 1 480 ? -30.240 -2.237 22.426 1.00 95.62 480 ASP A O 1
ATOM 3898 N N . ALA A 1 481 ? -32.107 -3.459 22.511 1.00 96.50 481 ALA A N 1
ATOM 3899 C CA . ALA A 1 481 ? -32.241 -3.347 23.965 1.00 96.50 481 ALA A CA 1
ATOM 3900 C C . ALA A 1 481 ? -31.022 -3.883 24.744 1.00 96.50 481 ALA A C 1
ATOM 3902 O O . ALA A 1 481 ? -30.671 -3.337 25.795 1.00 96.50 481 ALA A O 1
ATOM 3903 N N . ARG A 1 482 ? -30.359 -4.934 24.241 1.00 96.06 482 ARG A N 1
ATOM 3904 C CA . ARG A 1 482 ? -29.156 -5.497 24.865 1.00 96.06 482 ARG A CA 1
ATOM 3905 C C . ARG A 1 482 ? -27.983 -4.539 24.694 1.00 96.06 482 ARG A C 1
ATOM 3907 O O . ARG A 1 482 ? -27.295 -4.260 25.676 1.00 96.06 482 ARG A O 1
ATOM 3914 N N . THR A 1 483 ? -27.782 -4.020 23.487 1.00 95.56 483 THR A N 1
ATOM 3915 C CA . THR A 1 483 ? -26.722 -3.054 23.179 1.00 95.56 483 THR A CA 1
ATOM 3916 C C . THR A 1 483 ? -26.876 -1.790 24.019 1.00 95.56 483 THR A C 1
ATOM 3918 O O . THR A 1 483 ? -25.921 -1.400 24.690 1.00 95.56 483 THR A O 1
ATOM 3921 N N . ARG A 1 484 ? -28.088 -1.226 24.121 1.00 97.12 484 ARG A N 1
ATOM 3922 C CA . ARG A 1 484 ? -28.369 -0.087 25.013 1.00 97.12 484 ARG A CA 1
ATOM 3923 C C . ARG A 1 484 ? -27.992 -0.364 26.466 1.00 97.12 484 ARG A C 1
ATOM 3925 O O . ARG A 1 484 ? -27.301 0.434 27.091 1.00 97.12 484 ARG A O 1
ATOM 3932 N N . ARG A 1 485 ? -28.407 -1.512 27.012 1.00 97.12 485 ARG A N 1
ATOM 3933 C CA . ARG A 1 485 ? -28.084 -1.877 28.399 1.00 97.12 485 ARG A CA 1
ATOM 3934 C C . ARG A 1 485 ? -26.573 -1.921 28.639 1.00 97.12 485 ARG A C 1
ATOM 3936 O O . ARG A 1 485 ? -26.117 -1.483 29.690 1.00 97.12 485 ARG A O 1
ATOM 3943 N N . LEU A 1 486 ? -25.811 -2.453 27.686 1.00 96.06 486 LEU A N 1
ATOM 3944 C CA . LEU A 1 486 ? -24.352 -2.530 27.778 1.00 96.06 486 LEU A CA 1
ATOM 3945 C C . LEU A 1 486 ? -23.688 -1.156 27.634 1.00 96.06 486 LEU A C 1
ATOM 3947 O O . LEU A 1 486 ? -22.738 -0.874 28.355 1.00 96.06 486 LEU A O 1
ATOM 3951 N N . TRP A 1 487 ? -24.211 -0.285 26.772 1.00 96.75 487 TRP A N 1
ATOM 3952 C CA . TRP A 1 487 ? -23.725 1.088 26.614 1.00 96.75 487 TRP A CA 1
ATOM 3953 C C . TRP A 1 487 ? -23.912 1.957 27.858 1.00 96.75 487 TRP A C 1
ATOM 3955 O O . TRP A 1 487 ? -23.109 2.858 28.089 1.00 96.75 487 TRP A O 1
ATOM 3965 N N . SER A 1 488 ? -24.954 1.687 28.648 1.00 96.94 488 SER A N 1
ATOM 3966 C CA . SER A 1 488 ? -25.229 2.367 29.919 1.00 96.94 488 SER A CA 1
ATOM 3967 C C . SER A 1 488 ? -24.569 1.701 31.132 1.00 96.94 488 SER A C 1
ATOM 3969 O O . SER A 1 488 ? -24.579 2.276 32.218 1.00 96.94 488 SER A O 1
ATOM 3971 N N . ALA A 1 489 ? -24.002 0.501 30.985 1.00 96.12 489 ALA A N 1
ATOM 3972 C CA . ALA A 1 489 ? -23.260 -0.154 32.057 1.00 96.12 489 ALA A CA 1
ATOM 3973 C C . ALA A 1 489 ? -21.850 0.456 32.194 1.00 96.12 489 ALA A C 1
ATOM 3975 O O . ALA A 1 489 ? -21.282 0.881 31.185 1.00 96.12 489 ALA A O 1
ATOM 3976 N N . PRO A 1 490 ? -21.246 0.461 33.400 1.00 95.94 490 PRO A N 1
ATOM 3977 C CA . PRO A 1 490 ? -19.836 0.817 33.569 1.00 95.94 490 PRO A CA 1
ATOM 3978 C C . PRO A 1 490 ? -18.946 -0.006 32.633 1.00 95.94 490 PRO A C 1
ATOM 3980 O O . PRO A 1 490 ? -19.192 -1.204 32.469 1.00 95.94 490 PRO A O 1
ATOM 3983 N N . LEU A 1 491 ? -17.902 0.593 32.053 1.00 92.50 491 LEU A N 1
ATOM 3984 C CA . LEU A 1 491 ? -17.038 -0.039 31.043 1.00 92.50 491 LEU A CA 1
ATOM 3985 C C . LEU A 1 491 ? -16.508 -1.412 31.481 1.00 92.50 491 LEU A C 1
ATOM 3987 O O . LEU A 1 491 ? -16.533 -2.364 30.697 1.00 92.50 491 LEU A O 1
ATOM 3991 N N . ALA A 1 492 ? -16.104 -1.547 32.748 1.00 88.31 492 ALA A N 1
ATOM 3992 C CA . ALA A 1 492 ? -15.652 -2.823 33.309 1.00 88.31 492 ALA A CA 1
ATOM 3993 C C . ALA A 1 492 ? -16.732 -3.926 33.251 1.00 88.31 492 ALA A C 1
ATOM 3995 O O . ALA A 1 492 ? -16.429 -5.081 32.949 1.00 88.31 492 ALA A O 1
ATOM 3996 N N . GLY A 1 493 ? -17.996 -3.573 33.509 1.00 88.12 493 GLY A N 1
ATOM 3997 C CA . GLY A 1 493 ? -19.136 -4.490 33.425 1.00 88.12 493 GLY A CA 1
ATOM 3998 C C . GLY A 1 493 ? -19.611 -4.721 31.989 1.00 88.12 493 GLY A C 1
ATOM 3999 O O . GLY A 1 493 ? -19.947 -5.849 31.622 1.00 88.12 493 GLY A O 1
ATOM 4000 N N . ALA A 1 494 ? -19.585 -3.678 31.154 1.00 89.88 494 ALA A N 1
ATOM 4001 C CA . ALA A 1 494 ? -19.941 -3.751 29.741 1.00 89.88 494 ALA A CA 1
ATOM 4002 C C . ALA A 1 494 ? -19.037 -4.739 28.989 1.00 89.88 494 ALA A C 1
ATOM 4004 O O . ALA A 1 494 ? -19.538 -5.583 28.248 1.00 89.88 494 ALA A O 1
ATOM 4005 N N . ALA A 1 495 ? -17.724 -4.711 29.249 1.00 89.69 495 ALA A N 1
ATOM 4006 C CA . ALA A 1 495 ? -16.763 -5.622 28.628 1.00 89.69 495 ALA A CA 1
ATOM 4007 C C . ALA A 1 495 ? -17.072 -7.107 28.901 1.00 89.69 495 ALA A C 1
ATOM 4009 O O . ALA A 1 495 ? -16.897 -7.952 28.020 1.00 89.69 495 ALA A O 1
ATOM 4010 N N . ALA A 1 496 ? -17.555 -7.434 30.105 1.00 91.56 496 ALA A N 1
ATOM 4011 C CA . ALA A 1 496 ? -17.908 -8.801 30.484 1.00 91.56 496 ALA A CA 1
ATOM 4012 C C . ALA A 1 496 ? -19.220 -9.282 29.836 1.00 91.56 496 ALA A C 1
ATOM 4014 O O . ALA A 1 496 ? -19.330 -10.458 29.494 1.00 91.56 496 ALA A O 1
ATOM 4015 N N . GLY A 1 497 ? -20.201 -8.389 29.657 1.00 92.00 497 GLY A N 1
ATOM 4016 C CA . GLY A 1 497 ? -21.507 -8.713 29.062 1.00 92.00 497 GLY A CA 1
ATOM 4017 C C . GLY A 1 497 ? -21.583 -8.586 27.532 1.00 92.00 497 GLY A C 1
ATOM 40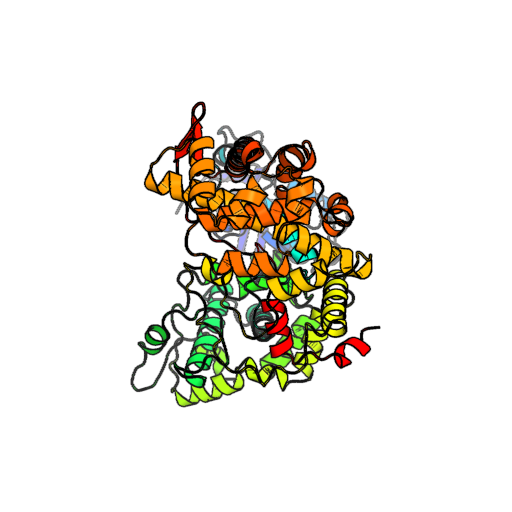18 O O . GLY A 1 497 ? -22.530 -9.097 26.914 1.00 92.00 497 GLY A O 1
ATOM 4019 N N . ALA A 1 498 ? -20.613 -7.902 26.921 1.00 94.31 498 ALA A N 1
ATOM 4020 C CA . ALA A 1 498 ? -20.533 -7.711 25.479 1.00 94.31 498 ALA A CA 1
ATOM 4021 C C . ALA A 1 498 ? -20.303 -9.040 24.731 1.00 94.31 498 ALA A C 1
ATOM 4023 O O . ALA A 1 498 ? -19.617 -9.929 25.247 1.00 94.31 498 ALA A O 1
ATOM 4024 N N . PRO A 1 499 ? -20.857 -9.194 23.511 1.00 96.94 499 PRO A N 1
ATOM 4025 C CA . PRO A 1 499 ? -20.487 -10.289 22.620 1.00 96.94 499 PRO A CA 1
ATOM 4026 C C . PRO A 1 499 ? -18.971 -10.343 22.375 1.00 96.94 499 PRO A C 1
ATOM 4028 O O . PRO A 1 499 ? -18.246 -9.368 22.574 1.00 96.94 499 PRO A O 1
ATOM 4031 N N . THR A 1 500 ? -18.479 -11.499 21.934 1.00 97.06 500 THR A N 1
ATOM 4032 C CA . THR A 1 500 ? -17.055 -11.664 21.619 1.00 97.06 500 THR A CA 1
ATOM 4033 C C . THR A 1 500 ? -16.657 -10.806 20.420 1.00 97.06 500 THR A C 1
ATOM 4035 O O . THR A 1 500 ? -17.477 -10.533 19.542 1.00 97.06 500 THR A O 1
ATOM 4038 N N . VAL A 1 501 ? -15.374 -10.448 20.326 1.00 97.31 501 VAL A N 1
ATOM 4039 C CA . VAL A 1 501 ? -14.823 -9.715 19.171 1.00 97.31 501 VAL A CA 1
ATOM 4040 C C . VAL A 1 501 ? -15.131 -10.428 17.847 1.00 97.31 501 VAL A C 1
ATOM 4042 O O . VAL A 1 501 ? -15.542 -9.790 16.881 1.00 97.31 501 VAL A O 1
ATOM 4045 N N . ARG A 1 502 ? -15.038 -11.764 17.827 1.00 96.50 502 ARG A N 1
ATOM 4046 C CA . ARG A 1 502 ? -15.395 -12.613 16.677 1.00 96.50 502 ARG A CA 1
ATOM 4047 C C . ARG A 1 502 ? -16.855 -12.476 16.226 1.00 96.50 502 ARG A C 1
ATOM 4049 O O . ARG A 1 502 ? -17.143 -12.753 15.069 1.00 96.50 502 ARG A O 1
ATOM 4056 N N . THR A 1 503 ? -17.756 -12.079 17.123 1.00 96.75 503 THR A N 1
ATOM 4057 C CA . THR A 1 503 ? -19.169 -11.819 16.803 1.00 96.75 503 THR A CA 1
ATOM 4058 C C . THR A 1 503 ? -19.359 -10.375 16.338 1.00 96.75 503 THR A C 1
ATOM 4060 O O . THR A 1 503 ? -19.960 -10.136 15.298 1.00 96.75 503 THR A O 1
ATOM 4063 N N . LEU A 1 504 ? -18.771 -9.416 17.062 1.00 97.50 504 LEU A N 1
ATOM 4064 C CA . LEU A 1 504 ? -18.955 -7.984 16.808 1.00 97.50 504 LEU A CA 1
ATOM 4065 C C . LEU A 1 504 ? -18.376 -7.520 15.464 1.00 97.50 504 LEU A C 1
ATOM 4067 O O . LEU A 1 504 ? -18.947 -6.637 14.832 1.00 97.50 504 LEU A O 1
ATOM 4071 N N . VAL A 1 505 ? -17.250 -8.088 15.016 1.00 95.88 505 VAL A N 1
ATOM 4072 C CA . VAL A 1 505 ? -16.609 -7.666 13.758 1.00 95.88 505 VAL A CA 1
ATOM 4073 C C . VAL A 1 505 ? -17.476 -7.975 12.529 1.00 95.88 505 VAL A C 1
ATOM 4075 O O . VAL A 1 505 ? -17.735 -7.046 11.771 1.00 95.88 505 VAL A O 1
ATOM 4078 N N . PRO A 1 506 ? -17.985 -9.205 12.315 1.00 92.75 506 PRO A N 1
ATOM 4079 C CA . PRO A 1 506 ? -18.951 -9.460 11.245 1.00 92.75 506 PRO A CA 1
ATOM 4080 C C . PRO A 1 506 ? -20.226 -8.618 11.353 1.00 92.75 506 PRO A C 1
ATOM 4082 O O . PRO A 1 506 ? -20.749 -8.182 10.330 1.00 92.75 506 PRO A O 1
ATOM 4085 N N . ASP A 1 507 ? -20.720 -8.369 12.570 1.00 95.81 507 ASP A N 1
ATOM 4086 C CA . ASP A 1 507 ? -21.920 -7.553 12.775 1.00 95.81 507 ASP A CA 1
ATOM 4087 C C . ASP A 1 507 ? -21.709 -6.107 12.293 1.00 95.81 507 ASP A C 1
ATOM 4089 O O . ASP A 1 507 ? -22.594 -5.552 11.646 1.00 95.81 507 ASP A O 1
ATOM 4093 N N . LEU A 1 508 ? -20.517 -5.523 12.490 1.00 94.75 508 LEU A N 1
ATOM 4094 C CA . LEU A 1 508 ? -20.175 -4.191 11.963 1.00 94.75 508 LEU A CA 1
ATOM 4095 C C . LEU A 1 508 ? -20.309 -4.086 10.442 1.00 94.75 508 LEU A C 1
ATOM 4097 O O . LEU A 1 508 ? -20.728 -3.046 9.943 1.00 94.75 508 LEU A O 1
ATOM 4101 N N . PHE A 1 509 ? -19.960 -5.143 9.708 1.00 90.12 509 PHE A N 1
ATOM 4102 C CA . PHE A 1 509 ? -20.043 -5.154 8.245 1.00 90.12 509 PHE A CA 1
ATOM 4103 C C . PHE A 1 509 ? -21.443 -5.499 7.717 1.00 90.12 509 PHE A C 1
ATOM 4105 O O . PHE A 1 509 ? -21.728 -5.253 6.550 1.00 90.12 509 PHE A O 1
ATOM 4112 N N . ARG A 1 510 ? -22.322 -6.067 8.553 1.00 92.12 510 ARG A N 1
ATOM 4113 C CA . ARG A 1 510 ? -23.702 -6.434 8.177 1.00 92.12 510 ARG A CA 1
ATOM 4114 C C . ARG A 1 510 ? -24.719 -5.331 8.432 1.00 92.12 510 ARG A C 1
ATOM 4116 O O . ARG A 1 510 ? -25.806 -5.360 7.866 1.00 92.12 510 ARG A O 1
ATOM 4123 N N . VAL A 1 511 ? -24.402 -4.407 9.328 1.00 93.88 511 VAL A N 1
ATOM 4124 C CA . VAL A 1 511 ? -25.298 -3.324 9.721 1.00 93.88 511 VAL A CA 1
ATOM 4125 C C . VAL A 1 511 ? -25.215 -2.181 8.707 1.00 93.88 511 VAL A C 1
ATOM 4127 O O . VAL A 1 511 ? -24.138 -1.658 8.436 1.00 93.88 511 VAL A O 1
ATOM 4130 N N . GLU A 1 512 ? -26.362 -1.762 8.172 1.00 90.50 512 GLU A N 1
ATOM 4131 C CA . GLU A 1 512 ? -26.418 -0.726 7.131 1.00 90.50 512 GLU A CA 1
ATOM 4132 C C . GLU A 1 512 ? -26.344 0.705 7.697 1.00 90.50 512 GLU A C 1
ATOM 4134 O O . GLU A 1 512 ? -25.672 1.564 7.122 1.00 90.50 512 GLU A O 1
ATOM 4139 N N . GLY A 1 513 ? -27.000 0.976 8.833 1.00 94.81 513 GLY A N 1
ATOM 4140 C CA . GLY A 1 513 ? -27.085 2.323 9.404 1.00 94.81 513 GLY A CA 1
ATOM 4141 C C . GLY A 1 513 ? -25.873 2.705 10.254 1.00 94.81 513 GLY A C 1
ATOM 4142 O O . GLY A 1 513 ? -25.431 1.945 11.121 1.00 94.81 513 GLY A O 1
ATOM 4143 N N . ALA A 1 514 ? -25.352 3.925 10.073 1.00 95.69 514 ALA A N 1
ATOM 4144 C CA . ALA A 1 514 ? -24.164 4.368 10.805 1.00 95.69 514 ALA A CA 1
ATOM 4145 C C . ALA A 1 514 ? -24.366 4.437 12.326 1.00 95.69 514 ALA A C 1
ATOM 4147 O O . ALA A 1 514 ? -23.431 4.142 13.064 1.00 95.69 514 ALA A O 1
ATOM 4148 N N . ALA A 1 515 ? -25.569 4.762 12.811 1.00 97.00 515 ALA A N 1
ATOM 4149 C CA . ALA A 1 515 ? -25.865 4.787 14.246 1.00 97.00 515 ALA A CA 1
ATOM 4150 C C . ALA A 1 515 ? -25.786 3.389 14.882 1.00 97.00 515 ALA A C 1
ATOM 4152 O O . ALA A 1 515 ? -25.134 3.214 15.911 1.00 97.00 515 ALA A O 1
ATOM 4153 N N . GLN A 1 516 ? -26.370 2.376 14.238 1.00 97.19 516 GLN A N 1
ATOM 4154 C CA . GLN A 1 516 ? -26.255 0.984 14.681 1.00 97.19 516 GLN A CA 1
ATOM 4155 C C . GLN A 1 516 ? -24.809 0.490 14.565 1.00 97.19 516 GLN A C 1
ATOM 4157 O O . GLN A 1 516 ? -24.307 -0.178 15.468 1.00 97.19 516 GLN A O 1
ATOM 4162 N N . CYS A 1 517 ? -24.108 0.868 13.494 1.00 96.62 517 CYS A N 1
ATOM 4163 C CA . CYS A 1 517 ? -22.702 0.530 13.323 1.00 96.62 517 CYS A CA 1
ATOM 4164 C C . CYS A 1 517 ? -21.835 1.132 14.441 1.00 96.62 517 CYS A C 1
ATOM 4166 O O . CYS A 1 517 ? -20.995 0.439 15.013 1.00 96.62 517 CYS A O 1
ATOM 4168 N N . ALA A 1 518 ? -22.061 2.395 14.804 1.00 97.81 518 ALA A N 1
ATOM 4169 C CA . ALA A 1 518 ? -21.397 3.042 15.929 1.00 97.81 518 ALA A CA 1
ATOM 4170 C C . ALA A 1 518 ? -21.734 2.354 17.258 1.00 97.81 518 ALA A C 1
ATOM 4172 O O . ALA A 1 518 ? -20.841 2.181 18.086 1.00 97.81 518 ALA A O 1
ATOM 4173 N N . ALA A 1 519 ? -22.978 1.893 17.442 1.00 97.94 519 ALA A N 1
ATOM 4174 C CA . ALA A 1 519 ? -23.390 1.141 18.626 1.00 97.94 519 ALA A CA 1
ATOM 4175 C C . ALA A 1 519 ? -22.585 -0.162 18.783 1.00 97.94 519 ALA A C 1
ATOM 4177 O O . ALA A 1 519 ? -22.026 -0.425 19.853 1.00 97.94 519 ALA A O 1
ATOM 4178 N N . VAL A 1 520 ? -22.457 -0.950 17.710 1.00 98.19 520 VAL A N 1
ATOM 4179 C CA . VAL A 1 520 ? -21.625 -2.167 17.696 1.00 98.19 520 VAL A CA 1
ATOM 4180 C C . VAL A 1 520 ? -20.141 -1.813 17.872 1.00 98.19 520 VAL A C 1
ATOM 4182 O O . VAL A 1 520 ? -19.430 -2.481 18.624 1.00 98.19 520 VAL A O 1
ATOM 4185 N N . GLY A 1 521 ? -19.678 -0.722 17.257 1.00 97.94 521 GLY A N 1
ATOM 4186 C CA . GLY A 1 521 ? -18.297 -0.239 17.345 1.00 97.94 521 GLY A CA 1
ATOM 4187 C C . GLY A 1 521 ? -17.892 0.159 18.764 1.00 97.94 521 GLY A C 1
ATOM 4188 O O . GLY A 1 521 ? -16.819 -0.221 19.230 1.00 97.94 521 GLY A O 1
ATOM 4189 N N . GLY A 1 522 ? -18.772 0.842 19.498 1.00 97.69 522 GLY A N 1
ATOM 4190 C CA . GLY A 1 522 ? -18.550 1.157 20.910 1.00 97.69 522 GLY A CA 1
ATOM 4191 C C . GLY A 1 522 ? -18.488 -0.091 21.790 1.00 97.69 522 GLY A C 1
ATOM 4192 O O . GLY A 1 522 ? -17.600 -0.190 22.638 1.00 97.69 522 GLY A O 1
ATOM 4193 N N . LEU A 1 523 ? -19.352 -1.089 21.548 1.00 97.81 523 LEU A N 1
ATOM 4194 C CA . LEU A 1 523 ? -19.259 -2.378 22.247 1.00 97.81 523 LEU A CA 1
ATOM 4195 C C . LEU A 1 523 ? -17.942 -3.100 21.950 1.00 97.81 523 LEU A C 1
ATOM 4197 O O . LEU A 1 523 ? -17.356 -3.680 22.864 1.00 97.81 523 LEU A O 1
ATOM 4201 N N . LEU A 1 524 ? -17.458 -3.037 20.705 1.00 98.25 524 LEU A N 1
ATOM 4202 C CA . LEU A 1 524 ? -16.152 -3.573 20.331 1.00 98.25 524 LEU A CA 1
ATOM 4203 C C . LEU A 1 524 ? -15.035 -2.888 21.129 1.00 98.25 524 LEU A C 1
ATOM 4205 O O . LEU A 1 524 ? -14.214 -3.585 21.721 1.00 98.25 524 LEU A O 1
ATOM 4209 N N . LEU A 1 525 ? -15.033 -1.555 21.232 1.00 97.75 525 LEU A N 1
ATOM 4210 C CA . LEU A 1 525 ? -14.039 -0.826 22.031 1.00 97.75 525 LEU A CA 1
ATOM 4211 C C . LEU A 1 525 ? -14.085 -1.213 23.515 1.00 97.75 525 LEU A C 1
ATOM 4213 O O . LEU A 1 525 ? -13.046 -1.553 24.085 1.00 97.75 525 LEU A O 1
ATOM 4217 N N . ALA A 1 526 ? -15.270 -1.225 24.134 1.00 96.25 526 ALA A N 1
ATOM 4218 C CA . ALA A 1 526 ? -15.412 -1.630 25.534 1.00 96.25 526 ALA A CA 1
ATOM 4219 C C . ALA A 1 526 ? -14.925 -3.066 25.762 1.00 96.25 526 ALA A C 1
ATOM 4221 O O . ALA A 1 526 ? -14.197 -3.332 26.721 1.00 96.25 526 ALA A O 1
ATOM 4222 N N . ARG A 1 527 ? -15.273 -3.986 24.851 1.00 96.69 527 ARG A N 1
ATOM 4223 C CA . ARG A 1 527 ? -14.813 -5.373 24.902 1.00 96.69 527 ARG A CA 1
ATOM 4224 C C . ARG A 1 527 ? -13.288 -5.453 24.832 1.00 96.69 527 ARG A C 1
ATOM 4226 O O . ARG A 1 527 ? -12.687 -6.079 25.699 1.00 96.69 527 ARG A O 1
ATOM 4233 N N . LEU A 1 528 ? -12.663 -4.786 23.859 1.00 96.81 528 LEU A N 1
ATOM 4234 C CA . LEU A 1 528 ? -11.209 -4.793 23.667 1.00 96.81 528 LEU A CA 1
ATOM 4235 C C . LEU A 1 528 ? -10.462 -4.284 24.905 1.00 96.81 528 LEU A C 1
ATOM 4237 O O . LEU A 1 528 ? -9.547 -4.957 25.373 1.00 96.81 528 LEU A O 1
ATOM 4241 N N . VAL A 1 529 ? -10.864 -3.135 25.460 1.00 95.19 529 VAL A N 1
ATOM 4242 C CA . VAL A 1 529 ? -10.191 -2.501 26.613 1.00 95.19 529 VAL A CA 1
ATOM 4243 C C . VAL A 1 529 ? -10.242 -3.383 27.866 1.00 95.19 529 VAL A C 1
ATOM 4245 O O . VAL A 1 529 ? -9.298 -3.401 28.662 1.00 95.19 529 VAL A O 1
ATOM 4248 N N . GLY A 1 530 ? -11.322 -4.150 28.036 1.00 93.56 530 GLY A N 1
ATOM 4249 C CA . GLY A 1 530 ? -11.475 -5.084 29.151 1.00 93.56 530 GLY A CA 1
ATOM 4250 C C . GLY A 1 530 ? -10.663 -6.377 29.018 1.00 93.56 530 GLY A C 1
ATOM 4251 O O . GLY A 1 530 ? -10.430 -7.051 30.024 1.00 93.56 530 GLY A O 1
ATOM 4252 N N . GLU A 1 531 ? -10.208 -6.738 27.816 1.00 95.25 531 GLU A N 1
ATOM 4253 C CA . GLU A 1 531 ? -9.590 -8.038 27.555 1.00 95.25 531 GLU A CA 1
ATOM 4254 C C . GLU A 1 531 ? -8.089 -8.117 27.890 1.00 95.25 531 GLU A C 1
ATOM 4256 O O . GLU A 1 531 ? -7.310 -7.168 27.761 1.00 95.25 531 GLU A O 1
ATOM 4261 N N . ARG A 1 532 ? -7.645 -9.324 28.274 1.00 94.75 532 ARG A N 1
ATOM 4262 C CA . ARG A 1 532 ? -6.232 -9.623 28.570 1.00 94.75 532 ARG A CA 1
ATOM 4263 C C . ARG A 1 532 ? -5.326 -9.394 27.357 1.00 94.75 532 ARG A C 1
ATOM 4265 O O . ARG A 1 532 ? -4.186 -8.971 27.540 1.00 94.75 532 ARG A O 1
ATOM 4272 N N . MET A 1 533 ? -5.821 -9.669 26.147 1.00 96.31 533 MET A N 1
ATOM 4273 C CA . MET A 1 533 ? -5.059 -9.497 24.908 1.00 96.31 533 MET A CA 1
ATOM 4274 C C . MET A 1 533 ? -4.621 -8.043 24.715 1.00 96.31 533 MET A C 1
ATOM 4276 O O . MET A 1 533 ? -3.437 -7.784 24.511 1.00 96.31 533 MET A O 1
ATOM 4280 N N . PHE A 1 534 ? -5.546 -7.092 24.875 1.00 96.12 534 PHE A N 1
ATOM 4281 C CA . PHE A 1 534 ? -5.248 -5.662 24.780 1.00 96.12 534 PHE A CA 1
ATOM 4282 C C . PHE A 1 534 ? -4.148 -5.257 25.763 1.00 96.12 534 PHE A C 1
ATOM 4284 O O . PHE A 1 534 ? -3.149 -4.672 25.354 1.00 96.12 534 PHE A O 1
ATOM 4291 N N . ARG A 1 535 ? -4.258 -5.651 27.039 1.00 95.75 535 ARG A N 1
ATOM 4292 C CA . ARG A 1 535 ? -3.240 -5.334 28.061 1.00 95.75 535 ARG A CA 1
ATOM 4293 C C . ARG A 1 535 ? -1.856 -5.883 27.710 1.00 95.75 535 ARG A C 1
ATOM 4295 O O . ARG A 1 535 ? -0.857 -5.233 27.995 1.00 95.75 535 ARG A O 1
ATOM 4302 N N . ALA A 1 536 ? -1.795 -7.065 27.096 1.00 97.12 536 ALA A N 1
ATOM 4303 C CA . ALA A 1 536 ? -0.535 -7.698 26.720 1.00 97.12 536 ALA A CA 1
ATOM 4304 C C . ALA A 1 536 ? 0.193 -6.965 25.578 1.00 97.12 536 ALA A C 1
ATOM 4306 O O . ALA A 1 536 ? 1.424 -6.984 25.538 1.00 97.12 536 ALA A O 1
ATOM 4307 N N . VAL A 1 537 ? -0.540 -6.320 24.662 1.00 97.12 537 VAL A N 1
ATOM 4308 C CA . VAL A 1 537 ? 0.048 -5.664 23.477 1.00 97.12 537 VAL A CA 1
ATOM 4309 C C . VAL A 1 537 ? 0.015 -4.138 23.510 1.00 97.12 537 VAL A C 1
ATOM 4311 O O . VAL A 1 537 ? 0.760 -3.521 22.753 1.00 97.12 537 VAL A O 1
ATOM 4314 N N . ALA A 1 538 ? -0.773 -3.520 24.396 1.00 96.56 538 ALA A N 1
ATOM 4315 C CA . ALA A 1 538 ? -0.879 -2.066 24.530 1.00 96.56 538 ALA A CA 1
ATOM 4316 C C . ALA A 1 538 ? 0.483 -1.344 24.616 1.00 96.56 538 ALA A C 1
ATOM 4318 O O . ALA A 1 538 ? 0.637 -0.336 23.929 1.00 96.56 538 ALA A O 1
ATOM 4319 N N . PRO A 1 539 ? 1.517 -1.860 25.321 1.00 97.19 539 PRO A N 1
ATOM 4320 C CA . PRO A 1 539 ? 2.839 -1.228 25.316 1.00 97.19 539 PRO A CA 1
ATOM 4321 C C . PRO A 1 539 ? 3.459 -1.075 23.917 1.00 97.19 539 PRO A C 1
ATOM 4323 O O . PRO A 1 539 ? 4.150 -0.091 23.659 1.00 97.19 539 PRO A O 1
ATOM 4326 N N . ASN A 1 540 ? 3.181 -1.999 22.989 1.00 96.88 540 ASN A N 1
ATOM 4327 C CA . ASN A 1 540 ? 3.677 -1.925 21.608 1.00 96.88 540 ASN A CA 1
ATOM 4328 C C . ASN A 1 540 ? 2.936 -0.870 20.782 1.00 96.88 540 ASN A C 1
ATOM 4330 O O . ASN A 1 540 ? 3.466 -0.403 19.781 1.00 96.88 540 ASN A O 1
ATOM 4334 N N . LEU A 1 541 ? 1.722 -0.503 21.201 1.00 97.44 541 LEU A N 1
ATOM 4335 C CA . LEU A 1 541 ? 0.861 0.476 20.541 1.00 97.44 541 LEU A CA 1
ATOM 4336 C C . LEU A 1 541 ? 1.064 1.901 21.073 1.00 97.44 541 LEU A C 1
ATOM 4338 O O . LEU A 1 541 ? 0.334 2.812 20.676 1.00 97.44 541 LEU A O 1
ATOM 4342 N N . THR A 1 542 ? 2.047 2.111 21.952 1.00 96.50 542 THR A N 1
ATOM 4343 C CA . THR A 1 542 ? 2.371 3.426 22.517 1.00 96.50 542 THR A CA 1
ATOM 4344 C C . THR A 1 542 ? 2.589 4.458 21.409 1.00 96.50 542 THR A C 1
ATOM 4346 O O . THR A 1 542 ? 3.345 4.229 20.463 1.00 96.50 542 THR A O 1
ATOM 4349 N N . GLY A 1 543 ? 1.903 5.598 21.518 1.00 94.12 543 GLY A N 1
ATOM 4350 C CA . GLY A 1 543 ? 1.954 6.679 20.529 1.00 94.12 543 GLY A CA 1
ATOM 4351 C C . GLY A 1 543 ? 1.092 6.456 19.280 1.00 94.12 543 GLY A C 1
ATOM 4352 O O . GLY A 1 543 ? 1.062 7.319 18.405 1.00 94.12 543 GLY A O 1
ATOM 4353 N N . SER A 1 544 ? 0.387 5.326 19.170 1.00 96.31 544 SER A N 1
ATOM 4354 C CA . SER A 1 544 ? -0.590 5.118 18.099 1.00 96.31 544 SER A CA 1
ATOM 4355 C C . SER A 1 544 ? -1.883 5.893 18.377 1.00 96.31 544 SER A C 1
ATOM 4357 O O . SER A 1 544 ? -2.324 5.983 19.523 1.00 96.31 544 SER A O 1
ATOM 4359 N N . ALA A 1 545 ? -2.508 6.439 17.330 1.00 95.31 545 ALA A N 1
ATOM 4360 C CA . ALA A 1 545 ? -3.730 7.233 17.474 1.00 95.31 545 ALA A CA 1
ATOM 4361 C C . ALA A 1 545 ? -4.888 6.461 18.146 1.00 95.31 545 ALA A C 1
ATOM 4363 O O . ALA A 1 545 ? -5.476 7.018 19.072 1.00 95.31 545 ALA A O 1
ATOM 4364 N N . PRO A 1 546 ? -5.184 5.187 17.793 1.00 96.56 546 PRO A N 1
ATOM 4365 C CA . PRO A 1 546 ? -6.233 4.436 18.475 1.00 96.56 546 PRO A CA 1
ATOM 4366 C C . PRO A 1 546 ? -5.976 4.266 19.968 1.00 96.56 546 PRO A C 1
ATOM 4368 O O . PRO A 1 546 ? -6.897 4.423 20.763 1.00 96.56 546 PRO A O 1
ATOM 4371 N N . LEU A 1 547 ? -4.726 3.979 20.358 1.00 97.00 547 LEU A N 1
ATOM 4372 C CA . LEU A 1 547 ? -4.391 3.819 21.768 1.00 97.00 547 LEU A CA 1
ATOM 4373 C C . LEU A 1 547 ? -4.515 5.146 22.517 1.00 97.00 547 LEU A C 1
ATOM 4375 O O . LEU A 1 547 ? -5.082 5.151 23.597 1.00 97.00 547 LEU A O 1
ATOM 4379 N N . ILE A 1 548 ? -4.034 6.259 21.952 1.00 96.25 548 ILE A N 1
ATOM 4380 C CA . ILE A 1 548 ? -4.140 7.584 22.587 1.00 96.25 548 ILE A CA 1
ATOM 4381 C C . ILE A 1 548 ? -5.606 7.937 22.862 1.00 96.25 548 ILE A C 1
ATOM 4383 O O . ILE A 1 548 ? -5.931 8.304 23.987 1.00 96.25 548 ILE A O 1
ATOM 4387 N N . LEU A 1 549 ? -6.480 7.780 21.861 1.00 96.31 549 LEU A N 1
ATOM 4388 C CA . LEU A 1 549 ? -7.909 8.100 21.966 1.00 96.31 549 LEU A CA 1
ATOM 4389 C C . LEU A 1 549 ? -8.628 7.224 23.002 1.00 96.31 549 LEU A C 1
ATOM 4391 O O . LEU A 1 549 ? -9.459 7.699 23.771 1.00 96.31 549 LEU A O 1
ATOM 4395 N N . VAL A 1 550 ? -8.305 5.931 23.031 1.00 95.88 550 VAL A N 1
ATOM 4396 C CA . VAL A 1 550 ? -8.934 4.975 23.949 1.00 95.88 550 VAL A CA 1
ATOM 4397 C C . VAL A 1 550 ? -8.377 5.100 25.369 1.00 95.88 550 VAL A C 1
ATOM 4399 O O . VAL A 1 550 ? -9.131 4.984 26.336 1.00 95.88 550 VAL A O 1
ATOM 4402 N N . ASP A 1 551 ? -7.082 5.368 25.521 1.00 93.88 551 ASP A N 1
ATOM 4403 C CA . ASP A 1 551 ? -6.438 5.507 26.826 1.00 93.88 551 ASP A CA 1
ATOM 4404 C C . ASP A 1 551 ? -6.856 6.786 27.547 1.00 93.88 551 ASP A C 1
ATOM 4406 O O . ASP A 1 551 ? -7.064 6.744 28.761 1.00 93.88 551 ASP A O 1
ATOM 4410 N N . SER A 1 552 ? -6.986 7.902 26.821 1.00 91.19 552 SER A N 1
ATOM 4411 C CA . SER A 1 552 ? -7.348 9.191 27.415 1.00 91.19 552 SER A CA 1
ATOM 4412 C C . SER A 1 552 ? -8.785 9.214 27.930 1.00 91.19 552 SER A C 1
ATOM 4414 O O . SER A 1 552 ? -9.026 9.818 28.975 1.00 91.19 552 SER A O 1
ATOM 4416 N N . VAL A 1 553 ? -9.708 8.521 27.253 1.00 92.62 553 VAL A N 1
ATOM 4417 C CA . VAL A 1 553 ? -11.147 8.598 27.550 1.00 92.62 553 VAL A CA 1
ATOM 4418 C C . VAL A 1 553 ? -11.701 7.335 28.211 1.00 92.62 553 VAL A C 1
ATOM 4420 O O . VAL A 1 553 ? -12.392 7.421 29.221 1.00 92.62 553 VAL A O 1
ATOM 4423 N N . LEU A 1 554 ? -11.426 6.149 27.661 1.00 92.06 554 LEU A N 1
ATOM 4424 C CA . LEU A 1 554 ? -12.080 4.913 28.112 1.00 92.06 554 LEU A CA 1
ATOM 4425 C C . LEU A 1 554 ? -11.297 4.213 29.226 1.00 92.06 554 LEU A C 1
ATOM 4427 O O . LEU A 1 554 ? -11.883 3.725 30.189 1.00 92.06 554 LEU A O 1
ATOM 4431 N N . ARG A 1 555 ? -9.966 4.134 29.113 1.00 90.50 555 ARG A N 1
ATOM 4432 C CA . ARG A 1 555 ? -9.149 3.387 30.086 1.00 90.50 555 ARG A CA 1
ATOM 4433 C C . ARG A 1 555 ? -8.903 4.159 31.382 1.00 90.50 555 ARG A C 1
ATOM 4435 O O . ARG A 1 555 ? -8.702 3.539 32.423 1.00 90.50 555 ARG A O 1
ATOM 4442 N N . SER A 1 556 ? -8.881 5.486 31.311 1.00 90.88 556 SER A N 1
ATOM 4443 C CA . SER A 1 556 ? -8.641 6.368 32.456 1.00 90.88 556 SER A CA 1
ATOM 4444 C C . SER A 1 556 ? -9.814 6.409 33.445 1.00 90.88 556 SER A C 1
ATOM 4446 O O . SER A 1 556 ? -9.591 6.747 34.604 1.00 90.88 556 SER A O 1
ATOM 4448 N N . GLN A 1 557 ? -11.029 6.050 33.006 1.00 92.38 557 GLN A N 1
ATOM 4449 C CA . GLN A 1 557 ? -12.282 6.212 33.762 1.00 92.38 557 GLN A CA 1
ATOM 4450 C C . GLN A 1 557 ? -13.199 4.969 33.639 1.00 92.38 557 GLN A C 1
ATOM 4452 O O . GLN A 1 557 ? -14.288 5.039 33.060 1.00 92.38 557 GLN A O 1
ATOM 4457 N N . PRO A 1 558 ? -12.770 3.787 34.130 1.00 92.50 558 PRO A N 1
ATOM 4458 C CA . PRO A 1 558 ? -13.476 2.509 33.939 1.00 92.50 558 PRO A CA 1
ATOM 4459 C C . PRO A 1 558 ? -14.870 2.428 34.593 1.00 92.50 558 PRO A C 1
ATOM 4461 O O . PRO A 1 558 ? -15.655 1.531 34.270 1.00 92.50 558 PRO A O 1
ATOM 4464 N N . GLU A 1 559 ? -15.168 3.324 35.532 1.00 95.00 559 GLU A N 1
ATOM 4465 C CA . GLU A 1 559 ? -16.456 3.474 36.212 1.00 95.00 559 GLU A CA 1
ATOM 4466 C C . GLU A 1 559 ? -17.530 4.143 35.348 1.00 95.00 559 GLU A C 1
ATOM 4468 O O . GLU A 1 559 ? -18.722 3.941 35.595 1.00 95.00 559 GLU A O 1
ATOM 4473 N N . ARG A 1 560 ? -17.136 4.898 34.316 1.00 96.12 560 ARG A N 1
ATOM 4474 C CA . ARG A 1 560 ? -18.083 5.506 33.378 1.00 96.12 560 ARG A CA 1
ATOM 4475 C C . ARG A 1 560 ? -18.632 4.472 32.415 1.00 96.12 560 ARG A C 1
ATOM 4477 O O . ARG A 1 560 ? -17.991 3.476 32.087 1.00 96.12 560 ARG A O 1
ATOM 4484 N N . SER A 1 561 ? -19.843 4.726 31.949 1.00 96.69 561 SER A N 1
ATOM 4485 C CA . SER A 1 561 ? -20.443 3.994 30.837 1.00 96.69 561 SER A CA 1
ATOM 4486 C C . SER A 1 561 ? -19.969 4.540 29.485 1.00 96.69 561 SER A C 1
ATOM 4488 O O . SER A 1 561 ? -19.521 5.687 29.396 1.00 96.69 561 SER A O 1
ATOM 4490 N N . LEU A 1 562 ? -20.099 3.749 28.413 1.00 95.19 562 LEU A N 1
ATOM 4491 C CA . LEU A 1 562 ? -19.798 4.217 27.051 1.00 95.19 562 LEU A CA 1
ATOM 4492 C C . LEU A 1 562 ? -20.629 5.451 26.688 1.00 95.19 562 LEU A C 1
ATOM 4494 O O . LEU A 1 562 ? -20.092 6.402 26.130 1.00 95.19 562 LEU A O 1
ATOM 4498 N N . ALA A 1 563 ? -21.916 5.458 27.048 1.00 96.06 563 ALA A N 1
ATOM 4499 C CA . ALA A 1 563 ? -22.808 6.588 26.791 1.00 96.06 563 ALA A CA 1
ATOM 4500 C C . ALA A 1 563 ? -22.319 7.876 27.475 1.00 96.06 563 ALA A C 1
ATOM 4502 O O . ALA A 1 563 ? -22.364 8.948 26.880 1.00 96.06 563 ALA A O 1
ATOM 4503 N N . GLN A 1 564 ? -21.799 7.767 28.702 1.00 96.44 564 GLN A N 1
ATOM 4504 C CA . GLN A 1 564 ? -21.228 8.908 29.417 1.00 96.44 564 GLN A CA 1
ATOM 4505 C C . GLN A 1 564 ? -19.894 9.362 28.824 1.00 96.44 564 GLN A C 1
ATOM 4507 O O . GLN A 1 564 ? -19.622 10.556 28.838 1.00 96.44 564 GLN A O 1
ATOM 4512 N N . ALA A 1 565 ? -19.051 8.442 28.352 1.00 96.50 565 ALA A N 1
ATOM 4513 C CA . ALA A 1 565 ? -17.719 8.744 27.822 1.00 96.50 565 ALA A CA 1
ATOM 4514 C C . ALA A 1 565 ? -17.729 9.225 26.356 1.00 96.50 565 ALA A C 1
ATOM 4516 O O . ALA A 1 565 ? -16.770 9.843 25.896 1.00 96.50 565 ALA A O 1
ATOM 4517 N N . LEU A 1 566 ? -18.810 8.958 25.613 1.00 96.19 566 LEU A N 1
ATOM 4518 C CA . LEU A 1 566 ? -18.910 9.248 24.183 1.00 96.19 566 LEU A CA 1
ATOM 4519 C C . LEU A 1 566 ? -18.655 10.724 23.814 1.00 96.19 566 LEU A C 1
ATOM 4521 O O . LEU A 1 566 ? -17.920 10.936 22.848 1.00 96.19 566 LEU A O 1
ATOM 4525 N N . PRO A 1 567 ? -19.189 11.741 24.525 1.00 95.88 567 PRO A N 1
ATOM 4526 C CA . PRO A 1 567 ? -18.926 13.138 24.177 1.00 95.88 567 PRO A CA 1
ATOM 4527 C C . PRO A 1 567 ? -17.436 13.496 24.192 1.00 95.88 567 PRO A C 1
ATOM 4529 O O . PRO A 1 567 ? -16.953 14.125 23.254 1.00 95.88 567 PRO A O 1
ATOM 4532 N N . GLU A 1 568 ? -16.699 13.031 25.203 1.00 96.56 568 GLU A N 1
ATOM 4533 C CA . GLU A 1 568 ? -15.249 13.238 25.319 1.00 96.56 568 GLU A CA 1
ATOM 4534 C C . GLU A 1 568 ? -14.474 12.451 24.259 1.00 96.56 568 GLU A C 1
ATOM 4536 O O . GLU A 1 568 ? -13.504 12.958 23.698 1.00 96.56 568 GLU A O 1
ATOM 4541 N N . LEU A 1 569 ? -14.921 11.234 23.929 1.00 97.25 569 LEU A N 1
ATOM 4542 C CA . LEU A 1 569 ? -14.308 10.438 22.867 1.00 97.25 569 LEU A CA 1
ATOM 4543 C C . LEU A 1 569 ? -14.458 11.123 21.505 1.00 97.25 569 LEU A C 1
ATOM 4545 O O . LEU A 1 569 ? -13.475 11.273 20.783 1.00 97.25 569 LEU A O 1
ATOM 4549 N N . LEU A 1 570 ? -15.667 11.583 21.168 1.00 97.31 570 LEU A N 1
ATOM 4550 C CA . LEU A 1 570 ? -15.924 12.344 19.943 1.00 97.31 570 LEU A CA 1
ATOM 4551 C C . LEU A 1 570 ? -15.120 13.640 19.917 1.00 97.31 570 LEU A C 1
ATOM 4553 O O . LEU A 1 570 ? -14.591 14.000 18.865 1.00 97.31 570 LEU A O 1
ATOM 4557 N N . GLN A 1 571 ? -14.988 14.304 21.067 1.00 96.88 571 GLN A N 1
ATOM 4558 C CA . GLN A 1 571 ? -14.161 15.493 21.175 1.00 96.88 571 GLN A CA 1
ATOM 4559 C C . GLN A 1 571 ? -12.706 15.207 20.813 1.00 96.88 571 GLN A C 1
ATOM 4561 O O . GLN A 1 571 ? -12.178 15.811 19.877 1.00 96.88 571 GLN A O 1
ATOM 4566 N N . ALA A 1 572 ? -12.100 14.217 21.467 1.00 97.25 572 ALA A N 1
ATOM 4567 C CA . ALA A 1 572 ? -10.729 13.809 21.192 1.00 97.25 572 ALA A CA 1
ATOM 4568 C C . ALA A 1 572 ? -10.535 13.367 19.728 1.00 97.25 572 ALA A C 1
ATOM 4570 O O . ALA A 1 572 ? -9.502 13.646 19.119 1.00 97.25 572 ALA A O 1
ATOM 4571 N N . MET A 1 573 ? -11.530 12.708 19.124 1.00 97.94 573 MET A N 1
ATOM 4572 C CA . MET A 1 573 ? -11.482 12.284 17.720 1.00 97.94 573 MET A CA 1
ATOM 4573 C C . MET A 1 573 ? -11.524 13.463 16.738 1.00 97.94 573 MET A C 1
ATOM 4575 O O . MET A 1 573 ? -10.777 13.457 15.761 1.00 97.94 573 MET A O 1
ATOM 4579 N N . VAL A 1 574 ? -12.362 14.477 16.979 1.00 97.50 574 VAL A N 1
ATOM 4580 C CA . VAL A 1 574 ? -12.434 15.683 16.132 1.00 97.50 574 VAL A CA 1
ATOM 4581 C C . VAL A 1 574 ? -11.182 16.548 16.296 1.00 97.50 574 VAL A C 1
ATOM 4583 O O . VAL A 1 574 ? -10.655 17.045 15.301 1.00 97.50 574 VAL A O 1
ATOM 4586 N N . GLU A 1 575 ? -10.656 16.685 17.515 1.00 96.94 575 GLU A N 1
ATOM 4587 C CA . GLU A 1 575 ? -9.376 17.363 17.770 1.00 96.94 575 GLU A CA 1
ATOM 4588 C C . GLU A 1 575 ? -8.233 16.660 17.030 1.00 96.94 575 GLU A C 1
ATOM 4590 O O . GLU A 1 575 ? -7.508 17.286 16.251 1.00 96.94 575 GLU A O 1
ATOM 4595 N N . ARG A 1 576 ? -8.148 15.330 17.165 1.00 95.88 576 ARG A N 1
ATOM 4596 C CA . ARG A 1 576 ? -7.186 14.506 16.428 1.00 95.88 576 ARG A CA 1
ATOM 4597 C C . ARG A 1 576 ? -7.339 14.661 14.919 1.00 95.88 576 ARG A C 1
ATOM 4599 O O . ARG A 1 576 ? -6.343 14.741 14.201 1.00 95.88 576 ARG A O 1
ATOM 4606 N N . HIS A 1 577 ? -8.570 14.707 14.425 1.00 96.06 577 HIS A N 1
ATOM 4607 C CA . HIS A 1 577 ? -8.834 14.942 13.015 1.00 96.06 577 HIS A CA 1
ATOM 4608 C C . HIS A 1 577 ? -8.316 16.310 12.543 1.00 96.06 577 HIS A C 1
ATOM 4610 O O . HIS A 1 577 ? -7.720 16.409 11.464 1.00 96.06 577 HIS A O 1
ATOM 4616 N N . GLY A 1 578 ? -8.464 17.347 13.370 1.00 95.19 578 GLY A N 1
ATOM 4617 C CA . GLY A 1 578 ? -7.855 18.656 13.149 1.00 95.19 578 GLY A CA 1
ATOM 4618 C C . GLY A 1 578 ? -6.332 18.571 13.025 1.00 95.19 578 GLY A C 1
ATOM 4619 O O . GLY A 1 578 ? -5.775 19.039 12.031 1.00 95.19 578 GLY A O 1
ATOM 4620 N N . GLU A 1 579 ? -5.660 17.901 13.966 1.00 94.75 579 GLU A N 1
ATOM 4621 C CA . GLU A 1 579 ? -4.203 17.689 13.923 1.00 94.75 579 GLU A CA 1
ATOM 4622 C C . GLU A 1 579 ? -3.762 16.959 12.650 1.00 94.75 579 GLU A C 1
ATOM 4624 O O . GLU A 1 579 ? -2.800 17.355 11.991 1.00 94.75 579 GLU A O 1
ATOM 4629 N N . VAL A 1 580 ? -4.460 15.879 12.288 1.00 92.38 580 VAL A N 1
ATOM 4630 C CA . VAL A 1 580 ? -4.157 15.081 11.094 1.00 92.38 580 VAL A CA 1
ATOM 4631 C C . VAL A 1 580 ? -4.330 15.917 9.829 1.00 92.38 580 VAL A C 1
ATOM 4633 O O . VAL A 1 580 ? -3.492 15.834 8.930 1.00 92.38 580 VAL A O 1
ATOM 4636 N N . SER A 1 581 ? -5.371 16.748 9.768 1.00 90.19 581 SER A N 1
ATOM 4637 C CA . SER A 1 581 ? -5.630 17.647 8.639 1.00 90.19 581 SER A CA 1
ATOM 4638 C C . SER A 1 581 ? -4.520 18.690 8.489 1.00 90.19 581 SER A C 1
ATOM 4640 O O . SER A 1 581 ? -3.972 18.839 7.396 1.00 90.19 581 SER A O 1
ATOM 4642 N N . VAL A 1 582 ? -4.105 19.322 9.595 1.00 89.19 582 VAL A N 1
ATOM 4643 C CA . VAL A 1 582 ? -2.977 20.272 9.625 1.00 89.19 582 VAL A CA 1
ATOM 4644 C C . VAL A 1 582 ? -1.679 19.593 9.185 1.00 89.19 582 VAL A C 1
ATOM 4646 O O . VAL A 1 582 ? -1.013 20.074 8.271 1.00 89.19 582 VAL A O 1
ATOM 4649 N N . ASN A 1 583 ? -1.353 18.432 9.760 1.00 87.00 583 ASN A N 1
ATOM 4650 C CA . ASN A 1 583 ? -0.128 17.692 9.447 1.00 87.00 583 ASN A CA 1
ATOM 4651 C C . ASN A 1 583 ? -0.070 17.227 7.984 1.00 87.00 583 ASN A C 1
ATOM 4653 O O . ASN A 1 583 ? 1.008 17.171 7.394 1.00 87.00 583 ASN A O 1
ATOM 4657 N N . LYS A 1 584 ? -1.219 16.886 7.389 1.00 83.44 584 LYS A N 1
ATOM 4658 C CA . LYS A 1 584 ? -1.317 16.480 5.979 1.00 83.44 584 LYS A CA 1
ATOM 4659 C C . LYS A 1 584 ? -1.420 17.674 5.017 1.00 83.44 584 LYS A C 1
ATOM 4661 O O . LYS A 1 584 ? -1.429 17.441 3.809 1.00 83.44 584 LYS A O 1
ATOM 4666 N N . GLY A 1 585 ? -1.527 18.912 5.513 1.00 82.38 585 GLY A N 1
ATOM 4667 C CA . GLY A 1 585 ? -1.780 20.100 4.689 1.00 82.38 585 GLY A CA 1
ATOM 4668 C C . GLY A 1 585 ? -3.111 20.024 3.932 1.00 82.38 585 GLY A C 1
ATOM 4669 O O . GLY A 1 585 ? -3.191 20.444 2.778 1.00 82.38 585 GLY A O 1
ATOM 4670 N N . ARG A 1 586 ? -4.133 19.411 4.541 1.00 79.44 586 ARG A N 1
ATOM 4671 C CA . ARG A 1 586 ? -5.446 19.144 3.934 1.00 79.44 586 ARG A CA 1
ATOM 4672 C C . ARG A 1 586 ? -6.549 19.920 4.639 1.00 79.44 586 ARG A C 1
ATOM 4674 O O . ARG A 1 586 ? -6.412 20.299 5.800 1.00 79.44 586 ARG A O 1
ATOM 4681 N N . GLN A 1 587 ? -7.658 20.121 3.931 1.00 82.25 587 GLN A N 1
ATOM 4682 C CA . GLN A 1 587 ? -8.857 20.692 4.527 1.00 82.25 587 GLN A CA 1
ATOM 4683 C C . GLN A 1 587 ? -9.439 19.712 5.550 1.00 82.25 587 GLN A C 1
ATOM 4685 O O . GLN A 1 587 ? -9.500 18.503 5.313 1.00 82.25 587 GLN A O 1
ATOM 4690 N N . ARG A 1 588 ? -9.819 20.251 6.708 1.00 90.75 588 ARG A N 1
ATOM 4691 C CA . ARG A 1 588 ? -10.533 19.503 7.740 1.00 90.75 588 ARG A CA 1
ATOM 4692 C C . ARG A 1 588 ? -11.949 19.198 7.257 1.00 90.75 588 ARG A C 1
ATOM 4694 O O . ARG A 1 588 ? -12.561 19.985 6.543 1.00 90.75 588 ARG A O 1
ATOM 4701 N N . TRP A 1 589 ? -12.473 18.059 7.668 1.00 94.00 589 TRP A N 1
ATOM 4702 C CA . TRP A 1 589 ? -13.829 17.612 7.367 1.00 94.00 589 TRP A CA 1
ATOM 4703 C C . TRP A 1 589 ? -14.840 18.254 8.314 1.00 94.00 589 TRP A C 1
ATOM 4705 O O . TRP A 1 589 ? -15.964 18.560 7.917 1.00 94.00 589 TRP A O 1
ATOM 4715 N N . CYS A 1 590 ? -14.439 18.454 9.569 1.00 96.56 590 CYS A N 1
ATOM 4716 C CA . CYS A 1 590 ? -15.266 19.036 10.617 1.00 96.56 590 CYS A CA 1
ATOM 4717 C C . CYS A 1 590 ? -14.418 19.677 11.725 1.00 96.56 590 CYS A C 1
ATOM 4719 O O . CYS A 1 590 ? -13.217 19.418 11.833 1.00 96.56 590 CYS A O 1
ATOM 4721 N N . TYR A 1 591 ? -15.043 20.510 12.557 1.00 97.00 591 TYR A N 1
ATOM 4722 C CA . TYR A 1 591 ? -14.419 21.161 13.715 1.00 97.00 591 TYR A CA 1
ATOM 4723 C C . TYR A 1 591 ? -15.459 21.516 14.785 1.00 97.00 591 TYR A C 1
ATOM 4725 O O . TYR A 1 591 ? -16.656 21.508 14.504 1.00 97.00 591 TYR A O 1
ATOM 4733 N N . PHE A 1 592 ? -15.013 21.840 16.000 1.00 96.94 592 PHE A N 1
ATOM 4734 C CA . PHE A 1 592 ? -15.899 22.342 17.054 1.00 96.94 592 PHE A CA 1
ATOM 4735 C C . PHE A 1 592 ? -16.185 23.837 16.924 1.00 96.94 592 PHE A C 1
ATOM 4737 O O . PHE A 1 592 ? -15.271 24.643 16.755 1.00 96.94 592 PHE A O 1
ATOM 4744 N N . ASP A 1 593 ? -17.455 24.190 17.090 1.00 96.50 593 ASP A N 1
ATOM 4745 C CA . ASP A 1 593 ? -17.953 25.546 17.298 1.00 96.50 593 ASP A CA 1
ATOM 4746 C C . ASP A 1 593 ? -18.838 25.552 18.557 1.00 96.50 593 ASP A C 1
ATOM 4748 O O . ASP A 1 593 ? -20.015 25.164 18.533 1.00 96.50 593 ASP A O 1
ATOM 4752 N N . GLY A 1 594 ? -18.232 25.918 19.689 1.00 94.50 594 GLY A N 1
ATOM 4753 C CA . GLY A 1 594 ? -18.817 25.717 21.014 1.00 94.50 594 GLY A CA 1
ATOM 4754 C C . GLY A 1 594 ? -18.999 24.227 21.322 1.00 94.50 594 GLY A C 1
ATOM 4755 O O . GLY A 1 594 ? -18.077 23.436 21.154 1.00 94.50 594 GLY A O 1
ATOM 4756 N N . GLU A 1 595 ? -20.202 23.837 21.745 1.00 94.00 595 GLU A N 1
ATOM 4757 C CA . GLU A 1 595 ? -20.552 22.441 22.075 1.00 94.00 595 GLU A CA 1
ATOM 4758 C C . GLU A 1 595 ? -20.946 21.591 20.854 1.00 94.00 595 GLU A C 1
ATOM 4760 O O . GLU A 1 595 ? -21.268 20.408 20.982 1.00 94.00 595 GLU A O 1
ATOM 4765 N N . ALA A 1 596 ? -20.983 22.191 19.664 1.00 97.00 596 ALA A N 1
ATOM 4766 C CA . ALA A 1 596 ? -21.408 21.510 18.452 1.00 97.00 596 ALA A CA 1
ATOM 4767 C C . ALA A 1 596 ? -20.226 21.249 17.522 1.00 97.00 596 ALA A C 1
ATOM 4769 O O . ALA A 1 596 ? -19.316 22.067 17.399 1.00 97.00 596 ALA A O 1
ATOM 4770 N N . VAL A 1 597 ? -20.290 20.135 16.804 1.00 97.81 597 VAL A N 1
ATOM 4771 C CA . VAL A 1 597 ? -19.417 19.862 15.669 1.00 97.81 597 VAL A CA 1
ATOM 4772 C C . VAL A 1 597 ? -20.078 20.433 14.419 1.00 97.81 597 VAL A C 1
ATOM 4774 O O . VAL A 1 597 ? -21.276 20.243 14.201 1.00 97.81 597 VAL A O 1
ATOM 4777 N N . VAL A 1 598 ? -19.307 21.142 13.601 1.00 97.75 598 VAL A N 1
ATOM 4778 C CA . VAL A 1 598 ? -19.759 21.777 12.360 1.00 97.75 598 VAL A CA 1
ATOM 4779 C C . VAL A 1 598 ? -19.024 21.163 11.173 1.00 97.75 598 VAL A C 1
ATOM 4781 O O . VAL A 1 598 ? -17.829 20.861 11.242 1.00 97.75 598 VAL A O 1
ATOM 4784 N N . LYS A 1 599 ? -19.765 20.965 10.084 1.00 97.12 599 LYS A N 1
ATOM 4785 C CA . LYS A 1 599 ? -19.261 20.527 8.783 1.00 97.12 599 LYS A CA 1
ATOM 4786 C C . LYS A 1 599 ? -18.311 21.568 8.180 1.00 97.12 599 LYS A C 1
ATOM 4788 O O . LYS A 1 599 ? -18.605 22.758 8.191 1.00 97.12 599 LYS A O 1
ATOM 4793 N N . ASP A 1 600 ? -17.229 21.093 7.574 1.00 93.62 600 ASP A N 1
ATOM 4794 C CA . ASP A 1 600 ? -16.327 21.873 6.720 1.00 93.62 600 ASP A CA 1
ATOM 4795 C C . ASP A 1 600 ? -16.274 21.200 5.329 1.00 93.62 600 ASP A C 1
ATOM 4797 O O . ASP A 1 600 ? -17.252 21.303 4.584 1.00 93.62 600 ASP A O 1
ATOM 4801 N N . ASP A 1 601 ? -15.244 20.409 5.005 1.00 90.25 601 ASP A N 1
ATOM 4802 C CA . ASP A 1 601 ? -15.134 19.662 3.735 1.00 90.25 601 ASP A CA 1
ATOM 4803 C C . ASP A 1 601 ? -15.247 18.140 3.936 1.00 90.25 601 ASP A C 1
ATOM 4805 O O . ASP A 1 601 ? -14.264 17.396 3.898 1.00 90.25 601 ASP A O 1
ATOM 4809 N N . LEU A 1 602 ? -16.462 17.667 4.233 1.00 89.88 602 LEU A N 1
ATOM 4810 C CA . LEU A 1 602 ? -16.714 16.245 4.493 1.00 89.88 602 LEU A CA 1
ATOM 4811 C C . LEU A 1 602 ? -16.414 15.374 3.271 1.00 89.88 602 LEU A C 1
ATOM 4813 O O . LEU A 1 602 ? -16.940 15.605 2.183 1.00 89.88 602 LEU A O 1
ATOM 4817 N N . GLN A 1 603 ? -15.699 14.279 3.509 1.00 88.00 603 GLN A N 1
ATOM 4818 C CA . GLN A 1 603 ? -15.470 13.216 2.534 1.00 88.00 603 GLN A CA 1
ATOM 4819 C C . GLN A 1 603 ? -16.267 11.956 2.902 1.00 88.00 603 GLN A C 1
ATOM 4821 O O . GLN A 1 603 ? -16.841 11.840 3.989 1.00 88.00 603 GLN A O 1
ATOM 4826 N N . GLU A 1 604 ? -16.338 11.001 1.979 1.00 84.50 604 GLU A N 1
ATOM 4827 C CA . GLU A 1 604 ? -16.865 9.669 2.276 1.00 84.50 604 GLU A CA 1
ATOM 4828 C C . GLU A 1 604 ? -15.893 8.881 3.159 1.00 84.50 604 GLU A C 1
ATOM 4830 O O . GLU A 1 604 ? -14.675 8.924 2.970 1.00 84.50 604 GLU A O 1
ATOM 4835 N N . MET A 1 605 ? -16.454 8.150 4.121 1.00 85.62 605 MET A N 1
ATOM 4836 C CA . MET A 1 605 ? -15.707 7.329 5.064 1.00 85.62 605 MET A CA 1
ATOM 4837 C C . MET A 1 605 ? -16.204 5.889 4.982 1.00 85.62 605 MET A C 1
ATOM 4839 O O . MET A 1 605 ? -17.356 5.607 5.316 1.00 85.62 605 MET A O 1
ATOM 4843 N N . ALA A 1 606 ? -15.318 5.002 4.543 1.00 83.44 606 ALA A N 1
ATOM 4844 C CA . ALA A 1 606 ? -15.534 3.563 4.529 1.00 83.44 606 ALA A CA 1
ATOM 4845 C C . ALA A 1 606 ? -15.132 2.934 5.870 1.00 83.44 606 ALA A C 1
ATOM 4847 O O . ALA A 1 606 ? -14.340 3.502 6.629 1.00 83.44 606 ALA A O 1
ATOM 4848 N N . LEU A 1 607 ? -15.669 1.747 6.151 1.00 86.25 607 LEU A N 1
ATOM 4849 C CA . LEU A 1 607 ? -15.228 0.910 7.265 1.00 86.25 607 LEU A CA 1
ATOM 4850 C C . LEU A 1 607 ? -14.409 -0.250 6.727 1.00 86.25 607 LEU A C 1
ATOM 4852 O O . LEU A 1 607 ? -14.841 -0.953 5.821 1.00 86.25 607 LEU A O 1
ATOM 4856 N N . GLY A 1 608 ? -13.247 -0.480 7.323 1.00 86.44 608 GLY A N 1
ATOM 4857 C CA . GLY A 1 608 ? -12.367 -1.560 6.917 1.00 86.44 608 GLY A CA 1
ATOM 4858 C C . GLY A 1 608 ? -11.100 -1.608 7.754 1.00 86.44 608 GLY A C 1
ATOM 4859 O O . GLY A 1 608 ? -10.895 -0.804 8.666 1.00 86.44 608 GLY A O 1
ATOM 4860 N N . PHE A 1 609 ? -10.250 -2.575 7.429 1.00 86.12 609 PHE A N 1
ATOM 4861 C CA . PHE A 1 609 ? -8.894 -2.654 7.958 1.00 86.12 609 PHE A CA 1
ATOM 4862 C C . PHE A 1 609 ? -7.964 -1.818 7.088 1.00 86.12 609 PHE A C 1
ATOM 4864 O O . PHE A 1 609 ? -8.011 -1.907 5.865 1.00 86.12 609 PHE A O 1
ATOM 4871 N N . HIS A 1 610 ? -7.113 -1.012 7.712 1.00 77.50 610 HIS A N 1
ATOM 4872 C CA . HIS A 1 610 ? -6.533 0.151 7.044 1.00 77.50 610 HIS A CA 1
ATOM 4873 C C . HIS A 1 610 ? -5.343 -0.200 6.148 1.00 77.50 610 HIS A C 1
ATOM 4875 O O . HIS A 1 610 ? -5.014 0.575 5.252 1.00 77.50 610 HIS A O 1
ATOM 4881 N N . SER A 1 611 ? -4.623 -1.309 6.386 1.00 81.69 611 SER A N 1
ATOM 4882 C CA . SER A 1 611 ? -3.419 -1.612 5.579 1.00 81.69 611 SER A CA 1
ATOM 4883 C C . SER A 1 611 ? -2.994 -3.075 5.476 1.00 81.69 611 SER A C 1
ATOM 4885 O O . SER A 1 611 ? -1.930 -3.349 4.912 1.00 81.69 611 SER A O 1
ATOM 4887 N N . MET A 1 612 ? -3.757 -4.023 6.023 1.00 89.31 612 MET A N 1
ATOM 4888 C CA . MET A 1 612 ? -3.353 -5.434 6.021 1.00 89.31 612 MET A CA 1
ATOM 4889 C C . MET A 1 612 ? -3.418 -6.053 4.618 1.00 89.31 612 MET A C 1
ATOM 4891 O O . MET A 1 612 ? -4.285 -5.728 3.810 1.00 89.31 612 MET A O 1
ATOM 4895 N N . ARG A 1 613 ? -2.465 -6.949 4.327 1.00 91.94 613 ARG A N 1
ATOM 4896 C CA . ARG A 1 613 ? -2.154 -7.417 2.958 1.00 91.94 613 ARG A CA 1
ATOM 4897 C C . ARG A 1 613 ? -2.226 -8.936 2.810 1.00 91.94 613 ARG A C 1
ATOM 4899 O O . ARG A 1 613 ? -1.554 -9.526 1.961 1.00 91.94 613 ARG A O 1
ATOM 4906 N N . PHE A 1 614 ? -2.995 -9.595 3.675 1.00 93.94 614 PHE A N 1
ATOM 4907 C CA . PHE A 1 614 ? -3.137 -11.050 3.652 1.00 93.94 614 PHE A CA 1
ATOM 4908 C C . PHE A 1 614 ? -3.805 -11.580 2.367 1.00 93.94 614 PHE A C 1
ATOM 4910 O O . PHE A 1 614 ? -3.331 -12.599 1.855 1.00 93.94 614 PHE A O 1
ATOM 4917 N N . PRO A 1 615 ? -4.793 -10.886 1.762 1.00 89.62 615 PRO A N 1
ATOM 4918 C CA . PRO A 1 615 ? -5.327 -11.270 0.455 1.00 89.62 615 PRO A CA 1
ATOM 4919 C C . PRO A 1 615 ? -4.277 -11.224 -0.664 1.00 89.62 615 PRO A C 1
ATOM 4921 O O . PRO A 1 615 ? -4.204 -12.129 -1.501 1.00 89.62 615 PRO A O 1
ATOM 4924 N N . GLN A 1 616 ? -3.417 -10.200 -0.668 1.00 91.06 616 GLN A N 1
ATOM 4925 C CA . GLN A 1 616 ? -2.326 -10.078 -1.639 1.00 91.06 616 GLN A CA 1
ATOM 4926 C C . GLN A 1 616 ? -1.292 -11.181 -1.430 1.00 91.06 616 GLN A C 1
ATOM 4928 O O . GLN A 1 616 ? -0.885 -11.825 -2.395 1.00 91.06 616 GLN A O 1
ATOM 4933 N N . LEU A 1 617 ? -0.938 -11.474 -0.173 1.00 94.75 617 LEU A N 1
ATOM 4934 C CA . LEU A 1 617 ? -0.070 -12.601 0.160 1.00 94.75 617 LEU A CA 1
ATOM 4935 C C . LEU A 1 617 ? -0.647 -13.911 -0.383 1.00 94.75 617 LEU A C 1
ATOM 4937 O O . LEU A 1 617 ? 0.069 -14.660 -1.044 1.00 94.75 617 LEU A O 1
ATOM 4941 N N . TYR A 1 618 ? -1.930 -14.179 -0.130 1.00 92.88 618 TYR A N 1
ATOM 4942 C CA . TYR A 1 618 ? -2.601 -15.382 -0.616 1.00 92.88 618 TYR A CA 1
ATOM 4943 C C . TYR A 1 618 ? -2.581 -15.471 -2.139 1.00 92.88 618 TYR A C 1
ATOM 4945 O O . TYR A 1 618 ? -2.297 -16.536 -2.681 1.00 92.88 618 TYR A O 1
ATOM 4953 N N . SER A 1 619 ? -2.802 -14.352 -2.828 1.00 89.62 619 SER A N 1
ATOM 4954 C CA . SER A 1 619 ? -2.756 -14.292 -4.291 1.00 89.62 619 SER A CA 1
ATOM 4955 C C . SER A 1 619 ? -1.364 -14.631 -4.836 1.00 89.62 619 SER A C 1
ATOM 4957 O O . SER A 1 619 ? -1.253 -15.431 -5.765 1.00 89.62 619 SER A O 1
ATOM 4959 N N . LEU A 1 620 ? -0.294 -14.124 -4.211 1.00 93.06 620 LEU A N 1
ATOM 4960 C CA . LEU A 1 620 ? 1.079 -14.496 -4.571 1.00 93.06 620 LEU A CA 1
ATOM 4961 C C . LEU A 1 620 ? 1.374 -15.973 -4.271 1.00 93.06 620 LEU A C 1
ATOM 4963 O O . LEU A 1 620 ? 1.944 -16.662 -5.115 1.00 93.06 620 LEU A O 1
ATOM 4967 N N . CYS A 1 621 ? 0.952 -16.473 -3.105 1.00 93.75 621 CYS A N 1
ATOM 4968 C CA . CYS A 1 621 ? 1.115 -17.879 -2.720 1.00 93.75 621 CYS A CA 1
ATOM 4969 C C . CYS A 1 621 ? 0.389 -18.817 -3.694 1.00 93.75 621 CYS A C 1
ATOM 4971 O O . CYS A 1 621 ? 0.936 -19.845 -4.085 1.00 93.75 621 CYS A O 1
ATOM 4973 N N . ARG A 1 622 ? -0.814 -18.436 -4.133 1.00 91.06 622 ARG A N 1
ATOM 4974 C CA . ARG A 1 622 ? -1.606 -19.146 -5.141 1.00 91.06 622 ARG A CA 1
ATOM 4975 C C . ARG A 1 622 ? -0.898 -19.169 -6.493 1.00 91.06 622 ARG A C 1
ATOM 4977 O O . ARG A 1 622 ? -0.774 -20.235 -7.094 1.00 91.06 622 ARG A O 1
ATOM 4984 N N . ASP A 1 623 ? -0.418 -18.015 -6.956 1.00 90.50 623 ASP A N 1
ATOM 4985 C CA . ASP A 1 623 ? 0.247 -17.874 -8.257 1.00 90.50 623 ASP A CA 1
ATOM 4986 C C . ASP A 1 623 ? 1.526 -18.727 -8.356 1.00 90.50 623 ASP A C 1
ATOM 4988 O O . ASP A 1 623 ? 1.858 -19.202 -9.439 1.00 90.50 623 ASP A O 1
ATOM 4992 N N . VAL A 1 624 ? 2.224 -18.964 -7.240 1.00 93.00 624 VAL A N 1
ATOM 4993 C CA . VAL A 1 624 ? 3.445 -19.795 -7.194 1.00 93.00 624 VAL A CA 1
ATOM 4994 C C . VAL A 1 624 ? 3.242 -21.178 -6.572 1.00 93.00 624 VAL A C 1
ATOM 4996 O O . VAL A 1 624 ? 4.215 -21.914 -6.415 1.00 93.00 624 VAL A O 1
ATOM 4999 N N . ARG A 1 625 ? 1.997 -21.548 -6.233 1.00 92.81 625 ARG A N 1
ATOM 5000 C CA . ARG A 1 625 ? 1.652 -22.772 -5.483 1.00 92.81 625 ARG A CA 1
ATOM 5001 C C . ARG A 1 625 ? 2.599 -23.002 -4.304 1.00 92.81 625 ARG A C 1
ATOM 5003 O O . ARG A 1 625 ? 3.273 -24.026 -4.218 1.00 92.81 625 ARG A O 1
ATOM 5010 N N . LEU A 1 626 ? 2.699 -22.005 -3.434 1.00 93.75 626 LEU A N 1
ATOM 5011 C CA . LEU A 1 626 ? 3.504 -22.111 -2.227 1.00 93.75 626 LEU A CA 1
ATOM 5012 C C . LEU A 1 626 ? 2.900 -23.170 -1.299 1.00 93.75 626 LEU A C 1
ATOM 5014 O O . LEU A 1 626 ? 1.719 -23.067 -0.953 1.00 93.75 626 LEU A O 1
ATOM 5018 N N . GLY A 1 627 ? 3.702 -24.149 -0.893 1.00 94.62 627 GLY A N 1
ATOM 5019 C CA . GLY A 1 627 ? 3.329 -25.205 0.042 1.00 94.62 627 GLY A CA 1
ATOM 5020 C C . GLY A 1 627 ? 4.146 -25.184 1.329 1.00 94.62 627 GLY A C 1
ATOM 5021 O O . GLY A 1 627 ? 5.134 -24.461 1.469 1.00 94.62 627 GLY A O 1
ATOM 5022 N N . ALA A 1 628 ? 3.730 -26.002 2.295 1.00 94.25 628 ALA A N 1
ATOM 5023 C CA . ALA A 1 628 ? 4.433 -26.140 3.567 1.00 94.25 628 ALA A CA 1
ATOM 5024 C C . ALA A 1 628 ? 5.821 -26.783 3.393 1.00 94.25 628 ALA A C 1
ATOM 5026 O O . ALA A 1 628 ? 6.718 -26.563 4.207 1.00 94.25 628 ALA A O 1
ATOM 5027 N N . GLU A 1 629 ? 6.006 -27.573 2.335 1.00 93.56 629 GLU A N 1
ATOM 5028 C CA . GLU A 1 629 ? 7.277 -28.197 1.957 1.00 93.56 629 GLU A CA 1
ATOM 5029 C C . GLU A 1 629 ? 8.347 -27.190 1.524 1.00 93.56 629 GLU A C 1
ATOM 5031 O O . GLU A 1 629 ? 9.505 -27.346 1.912 1.00 93.56 629 GLU A O 1
ATOM 5036 N N . ASP A 1 630 ? 7.968 -26.106 0.836 1.00 93.50 630 ASP A N 1
ATOM 5037 C CA . ASP A 1 630 ? 8.906 -25.044 0.446 1.00 93.50 630 ASP A CA 1
ATOM 5038 C C . ASP A 1 630 ? 9.533 -24.364 1.670 1.00 93.50 630 ASP A C 1
ATOM 5040 O O . ASP A 1 630 ? 10.660 -23.877 1.618 1.00 93.50 630 ASP A O 1
ATOM 5044 N N . LEU A 1 631 ? 8.815 -24.365 2.797 1.00 93.06 631 LEU A N 1
ATOM 5045 C CA . LEU A 1 631 ? 9.260 -23.753 4.046 1.00 93.06 631 LEU A CA 1
ATOM 5046 C C . LEU A 1 631 ? 10.207 -24.646 4.854 1.00 93.06 631 LEU A C 1
ATOM 5048 O O . LEU A 1 631 ? 10.833 -24.163 5.795 1.00 93.06 631 LEU A O 1
ATOM 5052 N N . ARG A 1 632 ? 10.320 -25.938 4.516 1.00 87.06 632 ARG A N 1
ATOM 5053 C CA . ARG A 1 632 ? 11.233 -26.869 5.206 1.00 87.06 632 ARG A CA 1
ATOM 5054 C C . ARG A 1 632 ? 12.689 -26.657 4.808 1.00 87.06 632 ARG A C 1
ATOM 5056 O O . ARG A 1 632 ? 13.574 -26.953 5.598 1.00 87.06 632 ARG A O 1
ATOM 5063 N N . ASN A 1 633 ? 12.915 -26.120 3.611 1.00 70.25 633 ASN A N 1
ATOM 5064 C CA . ASN A 1 633 ? 14.242 -25.904 3.037 1.00 70.25 633 ASN A CA 1
ATOM 5065 C C . ASN A 1 633 ? 14.807 -24.501 3.333 1.00 70.25 633 ASN A C 1
ATOM 5067 O O . ASN A 1 633 ? 15.847 -24.144 2.792 1.00 70.25 633 ASN A O 1
ATOM 5071 N N . GLY A 1 634 ? 14.105 -23.693 4.136 1.00 59.94 634 GLY A N 1
ATOM 5072 C CA . GLY A 1 634 ? 14.488 -22.315 4.468 1.00 59.94 634 GLY A CA 1
ATOM 5073 C C . GLY A 1 634 ? 15.427 -22.166 5.670 1.00 59.94 634 GLY A C 1
ATOM 5074 O O . GLY A 1 634 ? 15.515 -21.061 6.194 1.00 59.94 634 GLY A O 1
ATOM 5075 N N . ASN A 1 635 ? 16.070 -23.248 6.127 1.00 42.84 635 ASN A N 1
ATOM 5076 C CA . ASN A 1 635 ? 17.031 -23.240 7.237 1.00 42.84 635 ASN A CA 1
ATOM 5077 C C . ASN A 1 635 ? 18.449 -23.527 6.751 1.00 42.84 635 ASN A C 1
ATOM 5079 O O . ASN A 1 635 ? 18.613 -24.544 6.037 1.00 42.84 635 ASN A O 1
#

pLDDT: mean 87.32, std 14.98, range [35.19, 98.38]

Secondary structure (DSSP, 8-state):
-------TT-EEEEESSSS-EEEEEEEEE-SSEEEEEETTS-EEEEEGGGEEEHHHHHHHHHTTT---EEEEHHHHHHHHHSS--SS--HHHHHHHHHHHHHTTEEEE-S---STTPEEEEEE-TT---TT--S--HHHHHHS-GGGS-----S----TTS-HHHHHHHHHHHSTT--TT---THHHHHHHHHHHHHHSSS--SSS-HHHHHHHHHHHHHHHHHHHHTTT--SS--S--S-HHHHHTT-BTTEE---S-SSTTHHHHSHHHHSHHHHHHTTSEEE-HHHHHTTS-SEEE-HHHHHHHHHHHTTS-HHHHHHHHS---EEHHHHHHHHHHH-GGGGGG-HHHHHHHHHHHTSSSSHHHHHHHHHHHHHHHTTSS-S--SS--S-PPPPPPTT-HHHHHT----SS--HHHHHHHHHTSPP-GGGHHHHHHHHHHHHHHHHHHHHHHHHHHHHHHSEEEHHHHHHHHHHHS-HHHHHHHHSBHHHHHHHSPPHHHHHHHHHH--SHHHHHHHHHHHHHHHHHSHHHHHHGGGGTT-HHHHHHIIIIIS-TTSBHHHHHHHHHHHHHHHHHHHHHHTT---SEEEETTEEEESS------S-SS--HHHHHHHHHHTT--TTTTTT--

Sequence (635 aa):
MKEIDLAQGQVVLWEVTTARRYLAIVRRVDSEFAELDFFWGGRKSVRTVELRPFVAYLDERDKNSRRVFSVKRSTLCEMFFNRPLRRLRPKPARTIRNALRKHGLRYDPEEWPKPDTRVRIWRDCSFVSVKASTVDSTIEALLPRWLEPERLPPSSRDPLGLQAYAERLANALLPGLTVFTTRAGYYGFLAWAIQLLNGPSFSSGPTRRERLNRLERGLVLCEFIQHDINDNSCALLGQRSKTQLLQGHEANRYRVPTRILKNQNSAGAFRLYATSLTSFGFAVDAPDLGADRLLPYSLSDFGERLARGFKRRVPDAFTNFALGDETRHRDVLREWGGQLCFSELRLLEQYRRAFLEGFILGNSVDAERRFLTVRRLFQRGLLTERYEKRGQIAPEATAEDDSAAAEEAPELEGLSNDRVLLYFYDQAPTNDNRDFQTAAVFELLGLGLSAIFRVLVEDLRSHGRTRTSELGDRIMRDADARTRRLWSAPLAGAAAGAPTVRTLVPDLFRVEGAAQCAAVGGLLLARLVGERMFRAVAPNLTGSAPLILVDSVLRSQPERSLAQALPELLQAMVERHGEVSVNKGRQRWCYFDGEAVVKDDLQEMALGFHSMRFPQLYSLCRDVRLGAEDLRNGN